Protein AF-0000000068181561 (afdb_homodimer)

InterPro domains:
  IPR008972 Cupredoxin [G3DSA:2.60.40.420] (46-171)
  IPR008972 Cupredoxin [G3DSA:2.60.40.420] (172-317)
  IPR008972 Cupredoxin [SSF49503] (35-173)
  IPR008972 Cupredoxin [SSF49503] (173-304)
  IPR011706 Multicopper oxidase, C-terminal [PF07731] (213-304)
  IPR011707 Multicopper oxidase-like, N-terminal [PF07732] (57-170)
  IPR045087 Multicopper oxidase [PTHR11709] (66-286)

pLDDT: mean 89.7, std 21.27, range [20.03, 98.94]

Sequence (726 aa):
MYLIYTKRTVFMKNSISLFSSYRFTHIILMLIVLALIPLTSQAEKREFDLSIEDTRIVLVGKRDFHTFAFNGQVPAPLIHVMEGDDVTVNVTNMTTLPHTIHWHGMLQRGTWQSDGVPHATQHAIEPGDTFTYKFKAEPAGTMWYHCHVNVNEHVTMRGMWGPLIVEPKNPLPIEKTVTKDYILMLSDWVSSWANKPGEGGIPGDVFDYYTINAKSFPETQPIRVKKGDVIRLRLIGAGDHVHAIHTHGHISQIAFKDGFPLDKPIKGDTVLIGPGERYDVILNMDNPGLWMIHDHVDTHTTNGDKPDGGIMTTIEYEEVGIDHPFYVWKDKKFVPDFYYEESLKKDLGMHNSKVFKGEPIEEMYLIYTKRTVFMKNSISLFSSYRFTHIILMLIVLALIPLTSQAEKREFDLSIEDTRIVLVGKRDFHTFAFNGQVPAPLIHVMEGDDVTVNVTNMTTLPHTIHWHGMLQRGTWQSDGVPHATQHAIEPGDTFTYKFKAEPAGTMWYHCHVNVNEHVTMRGMWGPLIVEPKNPLPIEKTVTKDYILMLSDWVSSWANKPGEGGIPGDVFDYYTINAKSFPETQPIRVKKGDVIRLRLIGAGDHVHAIHTHGHISQIAFKDGFPLDKPIKGDTVLIGPGERYDVILNMDNPGLWMIHDHVDTHTTNGDKPDGGIMTTIEYEEVGIDHPFYVWKDKKFVPDFYYEESLKKDLGMHNSKVFKGEPIEE

Structure (mmCIF, N/CA/C/O backbone):
data_AF-0000000068181561-model_v1
#
loop_
_entity.id
_entity.type
_entity.pdbx_description
1 polymer 'Multicopper oxidase type 1'
#
loop_
_atom_site.group_PDB
_atom_site.id
_atom_site.type_symbol
_atom_site.label_atom_id
_atom_site.label_alt_id
_atom_site.label_comp_id
_atom_site.label_asym_id
_atom_site.label_entity_id
_atom_site.label_seq_id
_atom_site.pdbx_PDB_ins_code
_atom_site.Cartn_x
_atom_site.Cartn_y
_atom_site.Cartn_z
_atom_site.occupancy
_atom_site.B_iso_or_equiv
_atom_site.auth_seq_id
_atom_site.auth_comp_id
_atom_site.auth_asym_id
_atom_site.auth_atom_id
_atom_site.pdbx_PDB_model_num
ATOM 1 N N . MET A 1 1 ? 24.547 -121 65.562 1 20.7 1 MET A N 1
ATOM 2 C CA . MET A 1 1 ? 24.516 -120.375 66.875 1 20.7 1 MET A CA 1
ATOM 3 C C . MET A 1 1 ? 24.359 -118.875 66.75 1 20.7 1 MET A C 1
ATOM 5 O O . MET A 1 1 ? 23.562 -118.25 67.5 1 20.7 1 MET A O 1
ATOM 9 N N . TYR A 1 2 ? 25.438 -118.312 66.25 1 20.03 2 TYR A N 1
ATOM 10 C CA . TYR A 1 2 ? 25.891 -117.125 66.875 1 20.03 2 TYR A CA 1
ATOM 11 C C . TYR A 1 2 ? 24.906 -115.938 66.625 1 20.03 2 TYR A C 1
ATOM 13 O O . TYR A 1 2 ? 24.141 -116 65.688 1 20.03 2 TYR A O 1
ATOM 21 N N . LEU A 1 3 ? 25.203 -114.812 67.125 1 20.05 3 LEU A N 1
ATOM 22 C CA . LEU A 1 3 ? 24.781 -113.75 68.062 1 20.05 3 LEU A CA 1
ATOM 23 C C . LEU A 1 3 ? 24.344 -112.5 67.312 1 20.05 3 LEU A C 1
ATOM 25 O O . LEU A 1 3 ? 23.391 -111.812 67.688 1 20.05 3 LEU A O 1
ATOM 29 N N . ILE A 1 4 ? 25.078 -112 66.25 1 20.97 4 ILE A N 1
ATOM 30 C CA . ILE A 1 4 ? 25.578 -110.688 66.438 1 20.97 4 ILE A CA 1
ATOM 31 C C . ILE A 1 4 ? 24.422 -109.688 66.375 1 20.97 4 ILE A C 1
ATOM 33 O O . ILE A 1 4 ? 23.438 -109.938 65.625 1 20.97 4 ILE A O 1
ATOM 37 N N . TYR A 1 5 ? 24.719 -108.375 66.562 1 21.5 5 TYR A N 1
ATOM 38 C CA . TYR A 1 5 ? 24.359 -107.188 67.375 1 21.5 5 TYR A CA 1
ATOM 39 C C . TYR A 1 5 ? 23.312 -106.312 66.625 1 21.5 5 TYR A C 1
ATOM 41 O O . TYR A 1 5 ? 23.125 -106.5 65.438 1 21.5 5 TYR A O 1
ATOM 49 N N . THR A 1 6 ? 23.047 -105.062 67.062 1 22.88 6 THR A N 1
ATOM 50 C CA . THR A 1 6 ? 22.125 -104.062 67.688 1 22.88 6 THR A CA 1
ATOM 51 C C . THR A 1 6 ? 21.797 -103 66.688 1 22.88 6 THR A C 1
ATOM 53 O O . THR A 1 6 ? 22.453 -101.938 66.688 1 22.88 6 THR A O 1
ATOM 56 N N . LYS A 1 7 ? 21.719 -103.188 65.438 1 23 7 LYS A N 1
ATOM 57 C CA . LYS A 1 7 ? 21.938 -102.062 64.562 1 23 7 LYS A CA 1
ATOM 58 C C . LYS A 1 7 ? 20.953 -100.938 64.875 1 23 7 LYS A C 1
ATOM 60 O O . LYS A 1 7 ? 19.75 -101.188 65 1 23 7 LYS A O 1
ATOM 65 N N . ARG A 1 8 ? 21.422 -99.625 64.875 1 20.83 8 ARG A N 1
ATOM 66 C CA . ARG A 1 8 ? 21.266 -98.312 65.438 1 20.83 8 ARG A CA 1
ATOM 67 C C . ARG A 1 8 ? 20.016 -97.625 64.875 1 20.83 8 ARG A C 1
ATOM 69 O O . ARG A 1 8 ? 19.484 -98 63.875 1 20.83 8 ARG A O 1
ATOM 76 N N . THR A 1 9 ? 19.969 -96.25 65 1 21.06 9 THR A N 1
ATOM 77 C CA . THR A 1 9 ? 19.172 -95.125 65.625 1 21.06 9 THR A CA 1
ATOM 78 C C . THR A 1 9 ? 18.188 -94.562 64.562 1 21.06 9 THR A C 1
ATOM 80 O O . THR A 1 9 ? 18.344 -94.812 63.375 1 21.06 9 THR A O 1
ATOM 83 N N . VAL A 1 10 ? 17.609 -93.312 64.812 1 22.16 10 VAL A N 1
ATOM 84 C CA . VAL A 1 10 ? 16.406 -92.5 65.062 1 22.16 10 VAL A CA 1
ATOM 85 C C . VAL A 1 10 ? 16.141 -91.562 63.906 1 22.16 10 VAL A C 1
ATOM 87 O O . VAL A 1 10 ? 15.148 -90.812 63.906 1 22.16 10 VAL A O 1
ATOM 90 N N . PHE A 1 11 ? 16.641 -91.688 62.594 1 23.16 11 PHE A N 1
ATOM 91 C CA . PHE A 1 11 ? 16.781 -90.5 61.844 1 23.16 11 PHE A CA 1
ATOM 92 C C . PHE A 1 11 ? 15.438 -89.812 61.625 1 23.16 11 PHE A C 1
ATOM 94 O O . PHE A 1 11 ? 14.469 -90.438 61.219 1 23.16 11 PHE A O 1
ATOM 101 N N . MET A 1 12 ? 15.227 -88.5 62.25 1 22.39 12 MET A N 1
ATOM 102 C CA . MET A 1 12 ? 14.18 -87.5 62.438 1 22.39 12 MET A CA 1
ATOM 103 C C . MET A 1 12 ? 13.703 -86.938 61.125 1 22.39 12 MET A C 1
ATOM 105 O O . MET A 1 12 ? 14.516 -86.5 60.312 1 22.39 12 MET A O 1
ATOM 109 N N . LYS A 1 13 ? 12.602 -87.375 60.531 1 25.22 13 LYS A N 1
ATOM 110 C CA . LYS A 1 13 ? 11.898 -87.125 59.281 1 25.22 13 LYS A CA 1
ATOM 111 C C . LYS A 1 13 ? 11.438 -85.688 59.219 1 25.22 13 LYS A C 1
ATOM 113 O O . LYS A 1 13 ? 10.516 -85.312 59.938 1 25.22 13 LYS A O 1
ATOM 118 N N . ASN A 1 14 ? 12.477 -84.688 59.219 1 23.23 14 ASN A N 1
ATOM 119 C CA . ASN A 1 14 ? 12.148 -83.25 59.219 1 23.23 14 ASN A CA 1
ATOM 120 C C . ASN A 1 14 ? 11.156 -82.875 58.125 1 23.23 14 ASN A C 1
ATOM 122 O O . ASN A 1 14 ? 11.078 -83.562 57.094 1 23.23 14 ASN A O 1
ATOM 126 N N . SER A 1 15 ? 10.133 -81.938 58.438 1 24.2 15 SER A N 1
ATOM 127 C CA . SER A 1 15 ? 8.914 -81.312 58.031 1 24.2 15 SER A CA 1
ATOM 128 C C . SER A 1 15 ? 9.172 -80.375 56.844 1 24.2 15 SER A C 1
ATOM 130 O O . SER A 1 15 ? 9.758 -79.312 57 1 24.2 15 SER A O 1
ATOM 132 N N . ILE A 1 16 ? 9.797 -80.812 55.719 1 23.28 16 ILE A N 1
ATOM 133 C CA . ILE A 1 16 ? 10.211 -79.875 54.688 1 23.28 16 ILE A CA 1
ATOM 134 C C . ILE A 1 16 ? 8.992 -79.188 54.094 1 23.28 16 ILE A C 1
ATOM 136 O O . ILE A 1 16 ? 8.094 -79.812 53.562 1 23.28 16 ILE A O 1
ATOM 140 N N . SER A 1 17 ? 8.477 -78.062 54.781 1 24.8 17 SER A N 1
ATOM 141 C CA . SER A 1 17 ? 7.422 -77.125 54.406 1 24.8 17 SER A CA 1
ATOM 142 C C . SER A 1 17 ? 7.676 -76.562 53 1 24.8 17 SER A C 1
ATOM 144 O O . SER A 1 17 ? 8.75 -76 52.719 1 24.8 17 SER A O 1
ATOM 146 N N . LEU A 1 18 ? 7.129 -77.125 51.938 1 23.59 18 LEU A N 1
ATOM 147 C CA . LEU A 1 18 ? 7.133 -76.875 50.5 1 23.59 18 LEU A CA 1
ATOM 148 C C . LEU A 1 18 ? 6.668 -75.5 50.188 1 23.59 18 LEU A C 1
ATOM 150 O O . LEU A 1 18 ? 5.477 -75.188 50.312 1 23.59 18 LEU A O 1
ATOM 154 N N . PHE A 1 19 ? 7.188 -74.375 50.844 1 26.55 19 PHE A N 1
ATOM 155 C CA . PHE A 1 19 ? 6.727 -73 50.5 1 26.55 19 PHE A CA 1
ATOM 156 C C . PHE A 1 19 ? 6.969 -72.75 49.031 1 26.55 19 PHE A C 1
ATOM 158 O O . PHE A 1 19 ? 8.117 -72.688 48.594 1 26.55 19 PHE A O 1
ATOM 165 N N . SER A 1 20 ? 6.266 -73.375 48.062 1 24.66 20 SER A N 1
ATOM 166 C CA . SER A 1 20 ? 6.387 -73.125 46.625 1 24.66 20 SER A CA 1
ATOM 167 C C . SER A 1 20 ? 6.316 -71.625 46.281 1 24.66 20 SER A C 1
ATOM 169 O O . SER A 1 20 ? 5.559 -70.938 46.906 1 24.66 20 SER A O 1
ATOM 171 N N . SER A 1 21 ? 7.402 -71 45.656 1 26.92 21 SER A N 1
ATOM 172 C CA . SER A 1 21 ? 7.895 -69.75 45.094 1 26.92 21 SER A CA 1
ATOM 173 C C . SER A 1 21 ? 6.922 -69.188 44.062 1 26.92 21 SER A C 1
ATOM 175 O O . SER A 1 21 ? 6.73 -69.75 43 1 26.92 21 SER A O 1
ATOM 177 N N . TYR A 1 22 ? 5.73 -68.688 44.375 1 27.09 22 TYR A N 1
ATOM 178 C CA . TYR A 1 22 ? 4.82 -67.875 43.531 1 27.09 22 TYR A CA 1
ATOM 179 C C . TYR A 1 22 ? 5.551 -66.75 42.844 1 27.09 22 TYR A C 1
ATOM 181 O O . TYR A 1 22 ? 5.559 -65.625 43.344 1 27.09 22 TYR A O 1
ATOM 189 N N . ARG A 1 23 ? 6.844 -66.688 42.562 1 27.42 23 ARG A N 1
ATOM 190 C CA . ARG A 1 23 ? 7.391 -65.438 42.031 1 27.42 23 ARG A CA 1
ATOM 191 C C . ARG A 1 23 ? 6.758 -65.125 40.688 1 27.42 23 ARG A C 1
ATOM 193 O O . ARG A 1 23 ? 6.984 -65.812 39.688 1 27.42 23 ARG A O 1
ATOM 200 N N . PHE A 1 24 ? 5.441 -64.812 40.625 1 32.28 24 PHE A N 1
ATOM 201 C CA . PHE A 1 24 ? 4.832 -64.188 39.438 1 32.28 24 PHE A CA 1
ATOM 202 C C . PHE A 1 24 ? 5.691 -63.094 38.906 1 32.28 24 PHE A C 1
ATOM 204 O O . PHE A 1 24 ? 6.109 -62.188 39.656 1 32.28 24 PHE A O 1
ATOM 211 N N . THR A 1 25 ? 6.496 -63.312 37.812 1 32.16 25 THR A N 1
ATOM 212 C CA . THR A 1 25 ? 7.289 -62.406 37 1 32.16 25 THR A CA 1
ATOM 213 C C . THR A 1 25 ? 6.473 -61.188 36.562 1 32.16 25 THR A C 1
ATOM 215 O O . THR A 1 25 ? 5.383 -61.312 36 1 32.16 25 THR A O 1
ATOM 218 N N . HIS A 1 26 ? 6.457 -60.094 37.375 1 33.84 26 HIS A N 1
ATOM 219 C CA . HIS A 1 26 ? 6.066 -58.75 37 1 33.84 26 HIS A CA 1
ATOM 220 C C . HIS A 1 26 ? 6.664 -58.344 35.656 1 33.84 26 HIS A C 1
ATOM 222 O O . HIS A 1 26 ? 7.875 -58.156 35.531 1 33.84 26 HIS A O 1
ATOM 228 N N . ILE A 1 27 ? 6.438 -59.094 34.562 1 36.47 27 ILE A N 1
ATOM 229 C CA . ILE A 1 27 ? 6.863 -58.5 33.312 1 36.47 27 ILE A CA 1
ATOM 230 C C . ILE A 1 27 ? 6.391 -57.062 33.219 1 36.47 27 ILE A C 1
ATOM 232 O O . ILE A 1 27 ? 5.188 -56.781 33.281 1 36.47 27 ILE A O 1
ATOM 236 N N . ILE A 1 28 ? 7.156 -56.094 33.75 1 36.16 28 ILE A N 1
ATOM 237 C CA . ILE A 1 28 ? 7.074 -54.656 33.531 1 36.16 28 ILE A CA 1
ATOM 238 C C . ILE A 1 28 ? 6.836 -54.344 32.062 1 36.16 28 ILE A C 1
ATOM 240 O O . ILE A 1 28 ? 7.684 -54.656 31.219 1 36.16 28 ILE A O 1
ATOM 244 N N . LEU A 1 29 ? 5.609 -54.594 31.547 1 38.78 29 LEU A N 1
ATOM 245 C CA . LEU A 1 29 ? 5.289 -53.938 30.297 1 38.78 29 LEU A CA 1
ATOM 246 C C . LEU A 1 29 ? 5.793 -52.5 30.281 1 38.78 29 LEU A C 1
ATOM 248 O O . LEU A 1 29 ? 5.285 -51.656 31.031 1 38.78 29 LEU A O 1
ATOM 252 N N . MET A 1 30 ? 7.105 -52.375 30.297 1 37.44 30 MET A N 1
ATOM 253 C CA . MET A 1 30 ? 7.547 -51.031 29.953 1 37.44 30 MET A CA 1
ATOM 254 C C . MET A 1 30 ? 6.77 -50.469 28.766 1 37.44 30 MET A C 1
ATOM 256 O O . MET A 1 30 ? 6.871 -51 27.656 1 37.44 30 MET A O 1
ATOM 260 N N . LEU A 1 31 ? 5.547 -50.031 29 1 40.66 31 LEU A N 1
ATOM 261 C CA . LEU A 1 31 ? 4.902 -49.188 28.016 1 40.66 31 LEU A CA 1
ATOM 262 C C . LEU A 1 31 ? 5.902 -48.188 27.406 1 40.66 31 LEU A C 1
ATOM 264 O O . LEU A 1 31 ? 6.441 -47.344 28.109 1 40.66 31 LEU A O 1
ATOM 268 N N . ILE A 1 32 ? 6.738 -48.656 26.516 1 41.25 32 ILE A N 1
ATOM 269 C CA . ILE A 1 32 ? 7.465 -47.719 25.688 1 41.25 32 ILE A CA 1
ATOM 270 C C . ILE A 1 32 ? 6.527 -46.594 25.234 1 41.25 32 ILE A C 1
ATOM 272 O O . ILE A 1 32 ? 5.605 -46.812 24.453 1 41.25 32 ILE A O 1
ATOM 276 N N . VAL A 1 33 ? 6.117 -45.75 26.141 1 42.75 33 VAL A N 1
ATOM 277 C CA . VAL A 1 33 ? 5.551 -44.5 25.656 1 42.75 33 VAL A CA 1
ATOM 278 C C . VAL A 1 33 ? 6.453 -43.938 24.562 1 42.75 33 VAL A C 1
ATOM 280 O O . VAL A 1 33 ? 7.535 -43.406 24.859 1 42.75 33 VAL A O 1
ATOM 283 N N . LEU A 1 34 ? 6.551 -44.594 23.438 1 45.28 34 LEU A N 1
ATOM 284 C CA . LEU A 1 34 ? 7.074 -43.844 22.312 1 45.28 34 LEU A CA 1
ATOM 285 C C . LEU A 1 34 ? 6.441 -42.438 22.25 1 45.28 34 LEU A C 1
ATOM 287 O O . LEU A 1 34 ? 5.258 -42.312 21.922 1 45.28 34 LEU A O 1
ATOM 291 N N . ALA A 1 35 ? 6.824 -41.625 23.141 1 42.06 35 ALA A N 1
ATOM 292 C CA . ALA A 1 35 ? 6.484 -40.219 22.922 1 42.06 35 ALA A CA 1
ATOM 293 C C . ALA A 1 35 ? 6.695 -39.812 21.469 1 42.06 35 ALA A C 1
ATOM 295 O O . ALA A 1 35 ? 7.824 -39.812 20.969 1 42.06 35 ALA A O 1
ATOM 296 N N . LEU A 1 36 ? 5.742 -40 20.641 1 43.09 36 LEU A N 1
ATOM 297 C CA . LEU A 1 36 ? 5.746 -39.25 19.391 1 43.09 36 LEU A CA 1
ATOM 298 C C . LEU A 1 36 ? 6.262 -37.812 19.594 1 43.09 36 LEU A C 1
ATOM 300 O O . LEU A 1 36 ? 5.551 -36.969 20.141 1 43.09 36 LEU A O 1
ATOM 304 N N . ILE A 1 37 ? 7.523 -37.656 19.906 1 43.66 37 ILE A N 1
ATOM 305 C CA . ILE A 1 37 ? 8.055 -36.312 19.766 1 43.66 37 ILE A CA 1
ATOM 306 C C . ILE A 1 37 ? 7.543 -35.688 18.469 1 43.66 37 ILE A C 1
ATOM 308 O O . ILE A 1 37 ? 7.746 -36.219 17.391 1 43.66 37 ILE A O 1
ATOM 312 N N . PRO A 1 38 ? 6.535 -34.875 18.562 1 46.5 38 PRO A N 1
ATOM 313 C CA . PRO A 1 38 ? 6.176 -34.219 17.297 1 46.5 38 PRO A CA 1
ATOM 314 C C . PRO A 1 38 ? 7.395 -33.906 16.438 1 46.5 38 PRO A C 1
ATOM 316 O O . PRO A 1 38 ? 8.391 -33.375 16.938 1 46.5 38 PRO A O 1
ATOM 319 N N . LEU A 1 39 ? 7.75 -34.562 15.383 1 45.56 39 LEU A N 1
ATOM 320 C CA . LEU A 1 39 ? 8.727 -34.156 14.391 1 45.56 39 LEU A CA 1
ATOM 321 C C . LEU A 1 39 ? 8.633 -32.656 14.148 1 45.56 39 LEU A C 1
ATOM 323 O O . LEU A 1 39 ? 7.719 -32.188 13.477 1 45.56 39 LEU A O 1
ATOM 327 N N . THR A 1 40 ? 8.891 -31.875 15.133 1 52.22 40 THR A N 1
ATOM 328 C CA . THR A 1 40 ? 9.117 -30.484 14.758 1 52.22 40 THR A CA 1
ATOM 329 C C . THR A 1 40 ? 9.93 -30.406 13.469 1 52.22 40 THR A C 1
ATOM 331 O O . THR A 1 40 ? 11.016 -30.969 13.375 1 52.22 40 THR A O 1
ATOM 334 N N . SER A 1 41 ? 9.266 -30.359 12.391 1 61.56 41 SER A N 1
ATOM 335 C CA . SER A 1 41 ? 9.961 -30.25 11.109 1 61.56 41 SER A CA 1
ATOM 336 C C . SER A 1 41 ? 11.18 -29.328 11.219 1 61.56 41 SER A C 1
ATOM 338 O O . SER A 1 41 ? 11.047 -28.172 11.609 1 61.56 41 SER A O 1
ATOM 340 N N . GLN A 1 42 ? 12.336 -29.875 11.484 1 74.12 42 GLN A N 1
ATOM 341 C CA . GLN A 1 42 ? 13.625 -29.188 11.578 1 74.12 42 GLN A CA 1
ATOM 342 C C . GLN A 1 42 ? 13.867 -28.297 10.367 1 74.12 42 GLN A C 1
ATOM 344 O O . GLN A 1 42 ? 13.516 -28.672 9.242 1 74.12 42 GLN A O 1
ATOM 349 N N . ALA A 1 43 ? 14.258 -27.078 10.617 1 84.19 43 ALA A N 1
ATOM 350 C CA . ALA A 1 43 ? 14.688 -26.141 9.586 1 84.19 43 ALA A CA 1
ATOM 351 C C . ALA A 1 43 ? 15.617 -26.812 8.578 1 84.19 43 ALA A C 1
ATOM 353 O O . ALA A 1 43 ? 16.484 -27.609 8.953 1 84.19 43 ALA A O 1
ATOM 354 N N . GLU A 1 44 ? 15.289 -26.703 7.289 1 92.75 44 GLU A N 1
ATOM 355 C CA . GLU A 1 44 ? 16.094 -27.25 6.211 1 92.75 44 GLU A CA 1
ATOM 356 C C . GLU A 1 44 ? 16.781 -26.141 5.414 1 92.75 44 GLU A C 1
ATOM 358 O O . GLU A 1 44 ? 16.328 -25 5.406 1 92.75 44 GLU A O 1
ATOM 363 N N . LYS A 1 45 ? 17.906 -26.5 4.887 1 96.5 45 LYS A N 1
ATOM 364 C CA . LYS A 1 45 ? 18.547 -25.625 3.906 1 96.5 45 LYS A CA 1
ATOM 365 C C . LYS A 1 45 ? 17.984 -25.859 2.508 1 96.5 45 LYS A C 1
ATOM 367 O O . LYS A 1 45 ? 17.953 -27 2.031 1 96.5 45 LYS A O 1
ATOM 372 N N . ARG A 1 46 ? 17.469 -24.891 1.914 1 97.62 46 ARG A N 1
ATOM 373 C CA . ARG A 1 46 ? 16.906 -24.953 0.571 1 97.62 46 ARG A CA 1
ATOM 374 C C . ARG A 1 46 ? 17.656 -24.047 -0.387 1 97.62 46 ARG A C 1
ATOM 376 O O . ARG A 1 46 ? 17.859 -22.859 -0.095 1 97.62 46 ARG A O 1
ATOM 383 N N . GLU A 1 47 ? 18.094 -24.562 -1.505 1 98.19 47 GLU A N 1
ATOM 384 C CA . GLU A 1 47 ? 18.797 -23.781 -2.51 1 98.19 47 GLU A CA 1
ATOM 385 C C . GLU A 1 47 ? 18.094 -23.828 -3.857 1 98.19 47 GLU A C 1
ATOM 387 O O . GLU A 1 47 ? 17.703 -24.906 -4.324 1 98.19 47 GLU A O 1
ATOM 392 N N . PHE A 1 48 ? 17.891 -22.688 -4.445 1 98.75 48 PHE A N 1
ATOM 393 C CA . PHE A 1 48 ? 17.203 -22.578 -5.719 1 98.75 48 PHE A CA 1
ATOM 394 C C . PHE A 1 48 ? 18 -21.734 -6.707 1 98.75 48 PHE A C 1
ATOM 396 O O . PHE A 1 48 ? 18.797 -20.891 -6.301 1 98.75 48 PHE A O 1
ATOM 403 N N . ASP A 1 49 ? 17.812 -22 -7.977 1 98.69 49 ASP A N 1
ATOM 404 C CA . ASP A 1 49 ? 18.344 -21.172 -9.062 1 98.69 49 ASP A CA 1
ATOM 405 C C . ASP A 1 49 ? 17.203 -20.547 -9.875 1 98.69 49 ASP A C 1
ATOM 407 O O . ASP A 1 49 ? 16.25 -21.234 -10.234 1 98.69 49 ASP A O 1
ATOM 411 N N . LEU A 1 50 ? 17.297 -19.266 -10.086 1 98.56 50 LEU A N 1
ATOM 412 C CA . LEU A 1 50 ? 16.328 -18.516 -10.883 1 98.56 50 LEU A CA 1
ATOM 413 C C . LEU A 1 50 ? 17.031 -17.703 -11.969 1 98.56 50 LEU A C 1
ATOM 415 O O . LEU A 1 50 ? 18.094 -17.125 -11.734 1 98.56 50 LEU A O 1
ATOM 419 N N . SER A 1 51 ? 16.516 -17.688 -13.141 1 98.62 51 SER A N 1
ATOM 420 C CA . SER A 1 51 ? 16.953 -16.797 -14.203 1 98.62 51 SER A CA 1
ATOM 421 C C . SER A 1 51 ? 15.898 -15.734 -14.516 1 98.62 51 SER A C 1
ATOM 423 O O . SER A 1 51 ? 14.711 -15.953 -14.281 1 98.62 51 SER A O 1
ATOM 425 N N . ILE A 1 52 ? 16.312 -14.617 -14.945 1 98.69 52 ILE A N 1
ATOM 426 C CA . ILE A 1 52 ? 15.438 -13.594 -15.516 1 98.69 52 ILE A CA 1
ATOM 427 C C . ILE A 1 52 ? 15.633 -13.531 -17.031 1 98.69 52 ILE A C 1
ATOM 429 O O . ILE A 1 52 ? 16.75 -13.328 -17.5 1 98.69 52 ILE A O 1
ATOM 433 N N . GLU A 1 53 ? 14.508 -13.625 -17.781 1 98.31 53 GLU A N 1
ATOM 434 C CA . GLU A 1 53 ? 14.602 -13.805 -19.234 1 98.31 53 GLU A CA 1
ATOM 435 C C . GLU A 1 53 ? 13.578 -12.938 -19.953 1 98.31 53 GLU A C 1
ATOM 437 O O . GLU A 1 53 ? 12.445 -12.781 -19.5 1 98.31 53 GLU A O 1
ATOM 442 N N . ASP A 1 54 ? 14 -12.414 -21.078 1 98.12 54 ASP A N 1
ATOM 443 C CA . ASP A 1 54 ? 13.016 -11.82 -21.984 1 98.12 54 ASP A CA 1
ATOM 444 C C . ASP A 1 54 ? 12.062 -12.875 -22.531 1 98.12 54 ASP A C 1
ATOM 446 O O . ASP A 1 54 ? 12.492 -13.82 -23.203 1 98.12 54 ASP A O 1
ATOM 450 N N . THR A 1 55 ? 10.789 -12.656 -22.25 1 98.38 55 THR A N 1
ATOM 451 C CA . THR A 1 55 ? 9.805 -13.688 -22.562 1 98.38 55 THR A CA 1
ATOM 452 C C . THR A 1 55 ? 8.5 -13.062 -23.047 1 98.38 55 THR A C 1
ATOM 454 O O . THR A 1 55 ? 8.023 -12.086 -22.469 1 98.38 55 THR A O 1
ATOM 457 N N . ARG A 1 56 ? 8 -13.586 -24.062 1 98.25 56 ARG A N 1
ATOM 458 C CA . ARG A 1 56 ? 6.688 -13.188 -24.547 1 98.25 56 ARG A CA 1
ATOM 459 C C . ARG A 1 56 ? 5.59 -14.062 -23.953 1 98.25 56 ARG A C 1
ATOM 461 O O . ARG A 1 56 ? 5.691 -15.289 -23.969 1 98.25 56 ARG A O 1
ATOM 468 N N . ILE A 1 57 ? 4.59 -13.453 -23.391 1 98.19 57 ILE A N 1
ATOM 469 C CA . ILE A 1 57 ? 3.428 -14.188 -22.906 1 98.19 57 ILE A CA 1
ATOM 470 C C . ILE A 1 57 ? 2.162 -13.641 -23.562 1 98.19 57 ILE A C 1
ATOM 472 O O . ILE A 1 57 ? 2.172 -12.539 -24.125 1 98.19 57 ILE A O 1
ATOM 476 N N . VAL A 1 58 ? 1.154 -14.422 -23.562 1 98.06 58 VAL A N 1
ATOM 477 C CA . VAL A 1 58 ? -0.146 -14.008 -24.078 1 98.06 58 VAL A CA 1
ATOM 478 C C . VAL A 1 58 ? -1.156 -13.938 -22.938 1 98.06 58 VAL A C 1
ATOM 480 O O . VAL A 1 58 ? -1.339 -14.906 -22.188 1 98.06 58 VAL A O 1
ATOM 483 N N . LEU A 1 59 ? -1.809 -12.797 -22.766 1 98.12 59 LEU A N 1
ATOM 484 C CA . LEU A 1 59 ? -2.785 -12.609 -21.703 1 98.12 59 LEU A CA 1
ATOM 485 C C . LEU A 1 59 ? -4.133 -13.211 -22.094 1 98.12 59 LEU A C 1
ATOM 487 O O . LEU A 1 59 ? -4.797 -13.844 -21.266 1 98.12 59 LEU A O 1
ATOM 491 N N . VAL A 1 60 ? -4.508 -12.977 -23.297 1 98 60 VAL A N 1
ATOM 492 C CA . VAL A 1 60 ? -5.793 -13.422 -23.812 1 98 60 VAL A CA 1
ATOM 493 C C . VAL A 1 60 ? -5.812 -13.258 -25.344 1 98 60 VAL A C 1
ATOM 495 O O . VAL A 1 60 ? -5.305 -12.266 -25.875 1 98 60 VAL A O 1
ATOM 498 N N . GLY A 1 61 ? -6.336 -14.242 -26 1 95.69 61 GLY A N 1
ATOM 499 C CA . GLY A 1 61 ? -6.355 -14.18 -27.453 1 95.69 61 GLY A CA 1
ATOM 500 C C . GLY A 1 61 ? -4.98 -13.961 -28.047 1 95.69 61 GLY A C 1
ATOM 501 O O . GLY A 1 61 ? -4.066 -14.758 -27.844 1 95.69 61 GLY A O 1
ATOM 502 N N . LYS A 1 62 ? -4.82 -12.789 -28.656 1 95.31 62 LYS A N 1
ATOM 503 C CA . LYS A 1 62 ? -3.555 -12.484 -29.312 1 95.31 62 LYS A CA 1
ATOM 504 C C . LYS A 1 62 ? -2.814 -11.359 -28.594 1 95.31 62 LYS A C 1
ATOM 506 O O . LYS A 1 62 ? -1.792 -10.875 -29.078 1 95.31 62 LYS A O 1
ATOM 511 N N . ARG A 1 63 ? -3.34 -11 -27.5 1 96.75 63 ARG A N 1
ATOM 512 C CA . ARG A 1 63 ? -2.715 -9.906 -26.766 1 96.75 63 ARG A CA 1
ATOM 513 C C . ARG A 1 63 ? -1.466 -10.383 -26.031 1 96.75 63 ARG A C 1
ATOM 515 O O . ARG A 1 63 ? -1.552 -10.875 -24.906 1 96.75 63 ARG A O 1
ATOM 522 N N . ASP A 1 64 ? -0.342 -10.102 -26.656 1 97 64 ASP A N 1
ATOM 523 C CA . ASP A 1 64 ? 0.913 -10.547 -26.062 1 97 64 ASP A CA 1
ATOM 524 C C . ASP A 1 64 ? 1.653 -9.391 -25.391 1 97 64 ASP A C 1
ATOM 526 O O . ASP A 1 64 ? 1.372 -8.227 -25.688 1 97 64 ASP A O 1
ATOM 530 N N . PHE A 1 65 ? 2.479 -9.688 -24.516 1 97.62 65 PHE A N 1
ATOM 531 C CA . PHE A 1 65 ? 3.322 -8.742 -23.812 1 97.62 65 PHE A CA 1
ATOM 532 C C . PHE A 1 65 ? 4.766 -9.227 -23.75 1 97.62 65 PHE A C 1
ATOM 534 O O . PHE A 1 65 ? 5.016 -10.422 -23.562 1 97.62 65 PHE A O 1
ATOM 541 N N . HIS A 1 66 ? 5.719 -8.297 -23.953 1 97.88 66 HIS A N 1
ATOM 542 C CA . HIS A 1 66 ? 7.113 -8.516 -23.578 1 97.88 66 HIS A CA 1
ATOM 543 C C . HIS A 1 66 ? 7.301 -8.453 -22.078 1 97.88 66 HIS A C 1
ATOM 545 O O . HIS A 1 66 ? 7.07 -7.41 -21.453 1 97.88 66 HIS A O 1
ATOM 551 N N . THR A 1 67 ? 7.715 -9.539 -21.453 1 98.38 67 THR A N 1
ATOM 552 C CA . THR A 1 67 ? 7.926 -9.602 -20 1 98.38 67 THR A CA 1
ATOM 553 C C . THR A 1 67 ? 9.383 -9.93 -19.688 1 98.38 67 THR A C 1
ATOM 555 O O . THR A 1 67 ? 10.141 -10.344 -20.562 1 98.38 67 THR A O 1
ATOM 558 N N . PHE A 1 68 ? 9.789 -9.594 -18.484 1 98.44 68 PHE A N 1
ATOM 559 C CA . PHE A 1 68 ? 11.016 -10.094 -17.891 1 98.44 68 PHE A CA 1
ATOM 560 C C . PHE A 1 68 ? 10.719 -11.227 -16.906 1 98.44 68 PHE A C 1
ATOM 562 O O . PHE A 1 68 ? 10.664 -11.008 -15.703 1 98.44 68 PHE A O 1
ATOM 569 N N . ALA A 1 69 ? 10.648 -12.406 -17.469 1 98.69 69 ALA A N 1
ATOM 570 C CA . ALA A 1 69 ? 10.086 -13.539 -16.719 1 98.69 69 ALA A CA 1
ATOM 571 C C . ALA A 1 69 ? 11.156 -14.219 -15.875 1 98.69 69 ALA A C 1
ATOM 573 O O . ALA A 1 69 ? 12.297 -14.375 -16.312 1 98.69 69 ALA A O 1
ATOM 574 N N . PHE A 1 70 ? 10.773 -14.602 -14.68 1 98.75 70 PHE A N 1
ATOM 575 C CA . PHE A 1 70 ? 11.602 -15.516 -13.898 1 98.75 70 PHE A CA 1
ATOM 576 C C . PHE A 1 70 ? 11.438 -16.953 -14.391 1 98.75 70 PHE A C 1
ATOM 578 O O . PHE A 1 70 ? 10.328 -17.484 -14.414 1 98.75 70 PHE A O 1
ATOM 585 N N . ASN A 1 71 ? 12.555 -17.609 -14.82 1 98.62 71 ASN A N 1
ATOM 586 C CA . ASN A 1 71 ? 12.555 -18.953 -15.398 1 98.62 71 ASN A CA 1
ATOM 587 C C . ASN A 1 71 ? 11.633 -19.047 -16.609 1 98.62 71 ASN A C 1
ATOM 589 O O . ASN A 1 71 ? 10.992 -20.078 -16.828 1 98.62 71 ASN A O 1
ATOM 593 N N . GLY A 1 72 ? 11.414 -17.969 -17.312 1 98.31 72 GLY A N 1
ATOM 594 C CA . GLY A 1 72 ? 10.688 -17.953 -18.562 1 98.31 72 GLY A CA 1
ATOM 595 C C . GLY A 1 72 ? 9.188 -18.109 -18.391 1 98.31 72 GLY A C 1
ATOM 596 O O . GLY A 1 72 ? 8.484 -18.469 -19.344 1 98.31 72 GLY A O 1
ATOM 597 N N . GLN A 1 73 ? 8.695 -17.906 -17.203 1 98.5 73 GLN A N 1
ATOM 598 C CA . GLN A 1 73 ? 7.254 -18.047 -16.984 1 98.5 73 GLN A CA 1
ATOM 599 C C . GLN A 1 73 ? 6.695 -16.844 -16.219 1 98.5 73 GLN A C 1
ATOM 601 O O . GLN A 1 73 ? 7.406 -16.203 -15.445 1 98.5 73 GLN A O 1
ATOM 606 N N . VAL A 1 74 ? 5.391 -16.484 -16.438 1 98.69 74 VAL A N 1
ATOM 607 C CA . VAL A 1 74 ? 4.633 -15.484 -15.695 1 98.69 74 VAL A CA 1
ATOM 608 C C . VAL A 1 74 ? 3.25 -16.031 -15.352 1 98.69 74 VAL A C 1
ATOM 610 O O . VAL A 1 74 ? 2.471 -16.375 -16.234 1 98.69 74 VAL A O 1
ATOM 613 N N . PRO A 1 75 ? 2.941 -16.109 -14.055 1 98.62 75 PRO A N 1
ATOM 614 C CA . PRO A 1 75 ? 3.764 -15.773 -12.898 1 98.62 75 PRO A CA 1
ATOM 615 C C . PRO A 1 75 ? 5.02 -16.625 -12.781 1 98.62 75 PRO A C 1
ATOM 617 O O . PRO A 1 75 ? 5.148 -17.641 -13.492 1 98.62 75 PRO A O 1
ATOM 620 N N . ALA A 1 76 ? 5.867 -16.141 -11.945 1 98.88 76 ALA A N 1
ATOM 621 C CA . ALA A 1 76 ? 7.125 -16.828 -11.68 1 98.88 76 ALA A CA 1
ATOM 622 C C . ALA A 1 76 ? 6.887 -18.141 -10.93 1 98.88 76 ALA A C 1
ATOM 624 O O . ALA A 1 76 ? 5.77 -18.406 -10.469 1 98.88 76 ALA A O 1
ATOM 625 N N . PRO A 1 77 ? 7.961 -19.016 -10.852 1 98.88 77 PRO A N 1
ATOM 626 C CA . PRO A 1 77 ? 7.785 -20.281 -10.141 1 98.88 77 PRO A CA 1
ATOM 627 C C . PRO A 1 77 ? 7.324 -20.094 -8.695 1 98.88 77 PRO A C 1
ATOM 629 O O . PRO A 1 77 ? 7.719 -19.141 -8.039 1 98.88 77 PRO A O 1
ATOM 632 N N . LEU A 1 78 ? 6.488 -21.078 -8.273 1 98.88 78 LEU A N 1
ATOM 633 C CA . LEU A 1 78 ? 6.152 -21.125 -6.852 1 98.88 78 LEU A CA 1
ATOM 634 C C . LEU A 1 78 ? 7.367 -21.531 -6.023 1 98.88 78 LEU A C 1
ATOM 636 O O . LEU A 1 78 ? 8.008 -22.547 -6.301 1 98.88 78 LEU A O 1
ATOM 640 N N . ILE A 1 79 ? 7.727 -20.719 -5.105 1 98.94 79 ILE A N 1
ATOM 641 C CA . ILE A 1 79 ? 8.641 -21.141 -4.047 1 98.94 79 ILE A CA 1
ATOM 642 C C . ILE A 1 79 ? 7.84 -21.516 -2.803 1 98.94 79 ILE A C 1
ATOM 644 O O . ILE A 1 79 ? 7.125 -20.688 -2.236 1 98.94 79 ILE A O 1
ATOM 648 N N . HIS A 1 80 ? 7.898 -22.766 -2.457 1 98.88 80 HIS A N 1
ATOM 649 C CA . HIS A 1 80 ? 7.148 -23.391 -1.367 1 98.88 80 HIS A CA 1
ATOM 650 C C . HIS A 1 80 ? 8.086 -23.953 -0.31 1 98.88 80 HIS A C 1
ATOM 652 O O . HIS A 1 80 ? 8.781 -24.953 -0.562 1 98.88 80 HIS A O 1
ATOM 658 N N . VAL A 1 81 ? 8.102 -23.328 0.897 1 98.75 81 VAL A N 1
ATOM 659 C CA . VAL A 1 81 ? 9.07 -23.703 1.922 1 98.75 81 VAL A CA 1
ATOM 660 C C . VAL A 1 81 ? 8.375 -23.797 3.281 1 98.75 81 VAL A C 1
ATOM 662 O O . VAL A 1 81 ? 7.18 -23.516 3.393 1 98.75 81 VAL A O 1
ATOM 665 N N . MET A 1 82 ? 9.156 -24.203 4.266 1 98.44 82 MET A N 1
ATOM 666 C CA . MET A 1 82 ? 8.688 -24.297 5.645 1 98.44 82 MET A CA 1
ATOM 667 C C . MET A 1 82 ? 9.219 -23.141 6.48 1 98.44 82 MET A C 1
ATOM 669 O O . MET A 1 82 ? 10.352 -22.703 6.297 1 98.44 82 MET A O 1
ATOM 673 N N . GLU A 1 83 ? 8.344 -22.656 7.344 1 98.31 83 GLU A N 1
ATOM 674 C CA . GLU A 1 83 ? 8.789 -21.641 8.281 1 98.31 83 GLU A CA 1
ATOM 675 C C . GLU A 1 83 ? 10.086 -22.047 8.977 1 98.31 83 GLU A C 1
ATOM 677 O O . GLU A 1 83 ? 10.195 -23.156 9.5 1 98.31 83 GLU A O 1
ATOM 682 N N . GLY A 1 84 ? 11.094 -21.141 8.914 1 98 84 GLY A N 1
ATOM 683 C CA . GLY A 1 84 ? 12.367 -21.406 9.57 1 98 84 GLY A CA 1
ATOM 684 C C . GLY A 1 84 ? 13.422 -21.938 8.625 1 98 84 GLY A C 1
ATOM 685 O O . GLY A 1 84 ? 14.602 -21.984 8.969 1 98 84 GLY A O 1
ATOM 686 N N . ASP A 1 85 ? 13.031 -22.375 7.41 1 98.5 85 ASP A N 1
ATOM 687 C CA . ASP A 1 85 ? 14.016 -22.859 6.441 1 98.5 85 ASP A CA 1
ATOM 688 C C . ASP A 1 85 ? 15.039 -21.766 6.113 1 98.5 85 ASP A C 1
ATOM 690 O O . ASP A 1 85 ? 14.695 -20.594 6.059 1 98.5 85 ASP A O 1
ATOM 694 N N . ASP A 1 86 ? 16.266 -22.172 5.965 1 98.44 86 ASP A N 1
ATOM 695 C CA . ASP A 1 86 ? 17.281 -21.297 5.367 1 98.44 86 ASP A CA 1
ATOM 696 C C . ASP A 1 86 ? 17.219 -21.344 3.844 1 98.44 86 ASP A C 1
ATOM 698 O O . ASP A 1 86 ? 17.5 -22.391 3.238 1 98.44 86 ASP A O 1
ATOM 702 N N . VAL A 1 87 ? 16.938 -20.266 3.258 1 98.75 87 VAL A N 1
ATOM 703 C CA . VAL A 1 87 ? 16.703 -20.234 1.82 1 98.75 87 VAL A CA 1
ATOM 704 C C . VAL A 1 87 ? 17.844 -19.516 1.119 1 98.75 87 VAL A C 1
ATOM 706 O O . VAL A 1 87 ? 18.234 -18.406 1.529 1 98.75 87 VAL A O 1
ATOM 709 N N . THR A 1 88 ? 18.406 -20.109 0.157 1 98.81 88 THR A N 1
ATOM 710 C CA . THR A 1 88 ? 19.375 -19.5 -0.748 1 98.81 88 THR A CA 1
ATOM 711 C C . THR A 1 88 ? 18.859 -19.5 -2.18 1 98.81 88 THR A C 1
ATOM 713 O O . THR A 1 88 ? 18.406 -20.531 -2.688 1 98.81 88 THR A O 1
ATOM 716 N N . VAL A 1 89 ? 18.812 -18.375 -2.83 1 98.88 89 VAL A N 1
ATOM 717 C CA . VAL A 1 89 ? 18.375 -18.281 -4.219 1 98.88 89 VAL A CA 1
ATOM 718 C C . VAL A 1 89 ? 19.438 -17.594 -5.059 1 98.88 89 VAL A C 1
ATOM 720 O O . VAL A 1 89 ? 19.797 -16.438 -4.809 1 98.88 89 VAL A O 1
ATOM 723 N N . ASN A 1 90 ? 20 -18.281 -5.996 1 98.88 90 ASN A N 1
ATOM 724 C CA . ASN A 1 90 ? 20.906 -17.688 -6.988 1 98.88 90 ASN A CA 1
ATOM 725 C C . ASN A 1 90 ? 20.125 -17.156 -8.188 1 98.88 90 ASN A C 1
ATOM 727 O O . ASN A 1 90 ? 19.484 -17.906 -8.914 1 98.88 90 ASN A O 1
ATOM 731 N N . VAL A 1 91 ? 20.203 -15.859 -8.398 1 98.88 91 VAL A N 1
ATOM 732 C CA . VAL A 1 91 ? 19.422 -15.211 -9.453 1 98.88 91 VAL A CA 1
ATOM 733 C C . VAL A 1 91 ? 20.359 -14.703 -10.539 1 98.88 91 VAL A C 1
ATOM 735 O O . VAL A 1 91 ? 21.25 -13.891 -10.273 1 98.88 91 VAL A O 1
ATOM 738 N N . THR A 1 92 ? 20.203 -15.141 -11.766 1 98.88 92 THR A N 1
ATOM 739 C CA . THR A 1 92 ? 21 -14.703 -12.906 1 98.88 92 THR A CA 1
ATOM 740 C C . THR A 1 92 ? 20.172 -13.844 -13.852 1 98.88 92 THR A C 1
ATOM 742 O O . THR A 1 92 ? 19.094 -14.242 -14.266 1 98.88 92 THR A O 1
ATOM 745 N N . ASN A 1 93 ? 20.656 -12.688 -14.148 1 98.69 93 ASN A N 1
ATOM 746 C CA . ASN A 1 93 ? 20 -11.773 -15.07 1 98.69 93 ASN A CA 1
ATOM 747 C C . ASN A 1 93 ? 20.422 -12.031 -16.516 1 98.69 93 ASN A C 1
ATOM 749 O O . ASN A 1 93 ? 21.531 -11.672 -16.922 1 98.69 93 ASN A O 1
ATOM 753 N N . MET A 1 94 ? 19.562 -12.516 -17.281 1 98.12 94 MET A N 1
ATOM 754 C CA . MET A 1 94 ? 19.859 -12.828 -18.672 1 98.12 94 MET A CA 1
ATOM 755 C C . MET A 1 94 ? 19.25 -11.797 -19.609 1 98.12 94 MET A C 1
ATOM 757 O O . MET A 1 94 ? 19.188 -12 -20.828 1 98.12 94 MET A O 1
ATOM 761 N N . THR A 1 95 ? 18.719 -10.734 -19.047 1 97.06 95 THR A N 1
ATOM 762 C CA . THR A 1 95 ? 18.156 -9.648 -19.844 1 97.06 95 THR A CA 1
ATOM 763 C C . THR A 1 95 ? 19.188 -8.547 -20.062 1 97.06 95 THR A C 1
ATOM 765 O O . THR A 1 95 ? 20.359 -8.719 -19.75 1 97.06 95 THR A O 1
ATOM 768 N N . THR A 1 96 ? 18.766 -7.383 -20.688 1 95.56 96 THR A N 1
ATOM 769 C CA . THR A 1 96 ? 19.688 -6.281 -20.969 1 95.56 96 THR A CA 1
ATOM 770 C C . THR A 1 96 ? 19.484 -5.141 -19.984 1 95.56 96 THR A C 1
ATOM 772 O O . THR A 1 96 ? 20.109 -4.09 -20.094 1 95.56 96 THR A O 1
ATOM 775 N N . LEU A 1 97 ? 18.531 -5.289 -19.047 1 96.19 97 LEU A N 1
ATOM 776 C CA . LEU A 1 97 ? 18.234 -4.273 -18.047 1 96.19 97 LEU A CA 1
ATOM 777 C C . LEU A 1 97 ? 18.578 -4.77 -16.641 1 96.19 97 LEU A C 1
ATOM 779 O O . LEU A 1 97 ? 18.578 -5.977 -16.391 1 96.19 97 LEU A O 1
ATOM 783 N N . PRO A 1 98 ? 18.875 -3.895 -15.703 1 97.38 98 PRO A N 1
ATOM 784 C CA . PRO A 1 98 ? 19.125 -4.32 -14.328 1 97.38 98 PRO A CA 1
ATOM 785 C C . PRO A 1 98 ? 17.844 -4.742 -13.602 1 97.38 98 PRO A C 1
ATOM 787 O O . PRO A 1 98 ? 16.766 -4.219 -13.875 1 97.38 98 PRO A O 1
ATOM 790 N N . HIS A 1 99 ? 17.984 -5.645 -12.648 1 98.25 99 HIS A N 1
ATOM 791 C CA . HIS A 1 99 ? 16.859 -6.168 -11.867 1 98.25 99 HIS A CA 1
ATOM 792 C C . HIS A 1 99 ? 17.297 -6.484 -10.438 1 98.25 99 HIS A C 1
ATOM 794 O O . HIS A 1 99 ? 18.469 -6.34 -10.094 1 98.25 99 HIS A O 1
ATOM 800 N N . THR A 1 100 ? 16.406 -6.809 -9.586 1 98.38 100 THR A N 1
ATOM 801 C CA . THR A 1 100 ? 16.578 -7.414 -8.273 1 98.38 100 THR A CA 1
ATOM 802 C C . THR A 1 100 ? 15.367 -8.281 -7.922 1 98.38 100 THR A C 1
ATOM 804 O O . THR A 1 100 ? 14.453 -8.438 -8.734 1 98.38 100 THR A O 1
ATOM 807 N N . ILE A 1 101 ? 15.445 -8.898 -6.77 1 98.69 101 ILE A N 1
ATOM 808 C CA . ILE A 1 101 ? 14.258 -9.539 -6.215 1 98.69 101 ILE A CA 1
ATOM 809 C C . ILE A 1 101 ? 14.047 -9.086 -4.773 1 98.69 101 ILE A C 1
ATOM 811 O O . ILE A 1 101 ? 14.945 -9.219 -3.936 1 98.69 101 ILE A O 1
ATOM 815 N N . HIS A 1 102 ? 12.914 -8.492 -4.551 1 98.69 102 HIS A N 1
ATOM 816 C CA . HIS A 1 102 ? 12.406 -8.273 -3.201 1 98.69 102 HIS A CA 1
ATOM 817 C C . HIS A 1 102 ? 11.523 -9.43 -2.748 1 98.69 102 HIS A C 1
ATOM 819 O O . HIS A 1 102 ? 10.609 -9.836 -3.465 1 98.69 102 HIS A O 1
ATOM 825 N N . TRP A 1 103 ? 11.898 -9.945 -1.599 1 98.62 103 TRP A N 1
ATOM 826 C CA . TRP A 1 103 ? 11.148 -11.047 -0.997 1 98.62 103 TRP A CA 1
ATOM 827 C C . TRP A 1 103 ? 10.062 -10.523 -0.068 1 98.62 103 TRP A C 1
ATOM 829 O O . TRP A 1 103 ? 10.211 -10.547 1.156 1 98.62 103 TRP A O 1
ATOM 839 N N . HIS A 1 104 ? 8.992 -10.156 -0.687 1 98.56 104 HIS A N 1
ATOM 840 C CA . HIS A 1 104 ? 7.922 -9.391 -0.055 1 98.56 104 HIS A CA 1
ATOM 841 C C . HIS A 1 104 ? 7.266 -10.18 1.071 1 98.56 104 HIS A C 1
ATOM 843 O O . HIS A 1 104 ? 6.648 -11.219 0.827 1 98.56 104 HIS A O 1
ATOM 849 N N . GLY A 1 105 ? 7.332 -9.695 2.236 1 97.81 105 GLY A N 1
ATOM 850 C CA . GLY A 1 105 ? 6.762 -10.328 3.412 1 97.81 105 GLY A CA 1
ATOM 851 C C . GLY A 1 105 ? 7.805 -10.984 4.301 1 97.81 105 GLY A C 1
ATOM 852 O O . GLY A 1 105 ? 7.523 -11.32 5.453 1 97.81 105 GLY A O 1
ATOM 853 N N . MET A 1 106 ? 9.023 -11.203 3.814 1 98.31 106 MET A N 1
ATOM 854 C CA . MET A 1 106 ? 10.086 -11.789 4.629 1 98.31 106 MET A CA 1
ATOM 855 C C . MET A 1 106 ? 10.703 -10.75 5.555 1 98.31 106 MET A C 1
ATOM 857 O O . MET A 1 106 ? 10.898 -9.594 5.16 1 98.31 106 MET A O 1
ATOM 861 N N . LEU A 1 107 ? 11.086 -11.172 6.734 1 97.44 107 LEU A N 1
ATOM 862 C CA . LEU A 1 107 ? 11.641 -10.242 7.715 1 97.44 107 LEU A CA 1
ATOM 863 C C . LEU A 1 107 ? 13.125 -10.008 7.469 1 97.44 107 LEU A C 1
ATOM 865 O O . LEU A 1 107 ? 13.672 -8.984 7.879 1 97.44 107 LEU A O 1
ATOM 869 N N . GLN A 1 108 ? 13.773 -10.992 6.859 1 97.5 108 GLN A N 1
ATOM 870 C CA . GLN A 1 108 ? 15.188 -10.844 6.543 1 97.5 108 GLN A CA 1
ATOM 871 C C . GLN A 1 108 ? 16.016 -10.562 7.797 1 97.5 108 GLN A C 1
ATOM 873 O O . GLN A 1 108 ? 16.875 -9.68 7.797 1 97.5 108 GL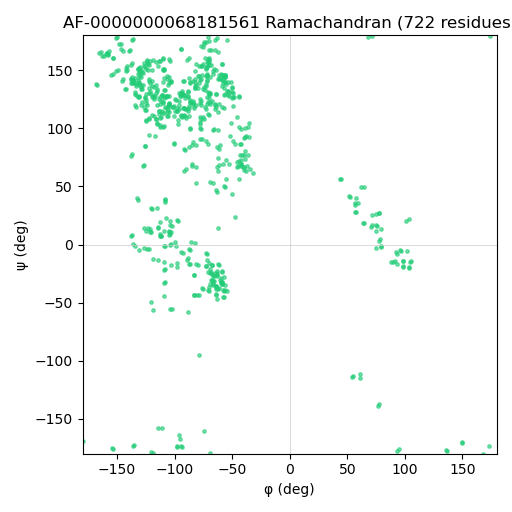N A O 1
ATOM 878 N N . ARG A 1 109 ? 15.719 -11.203 8.914 1 96.81 109 ARG A N 1
ATOM 879 C CA . ARG A 1 109 ? 16.484 -10.961 10.141 1 96.81 109 ARG A CA 1
ATOM 880 C C . ARG A 1 109 ? 17.953 -11.336 9.953 1 96.81 109 ARG A C 1
ATOM 882 O O . ARG A 1 109 ? 18.266 -12.484 9.656 1 96.81 109 ARG A O 1
ATOM 889 N N . GLY A 1 110 ? 18.859 -10.375 10.133 1 96.31 110 GLY A N 1
ATOM 890 C CA . GLY A 1 110 ? 20.297 -10.594 10.008 1 96.31 110 GLY A CA 1
ATOM 891 C C . GLY A 1 110 ? 20.766 -10.625 8.562 1 96.31 110 GLY A C 1
ATOM 892 O O . GLY A 1 110 ? 21.969 -10.789 8.305 1 96.31 110 GLY A O 1
ATOM 893 N N . THR A 1 111 ? 19.828 -10.5 7.633 1 97.75 111 THR A N 1
ATOM 894 C CA . THR A 1 111 ? 20.156 -10.594 6.219 1 97.75 111 THR A CA 1
ATOM 895 C C . THR A 1 111 ? 19.547 -9.445 5.434 1 97.75 111 THR A C 1
ATOM 897 O O . THR A 1 111 ? 19.047 -9.641 4.32 1 97.75 111 THR A O 1
ATOM 900 N N . TRP A 1 112 ? 19.516 -8.234 5.984 1 96.88 112 TRP A N 1
ATOM 901 C CA . TRP A 1 112 ? 18.859 -7.086 5.371 1 96.88 112 TRP A CA 1
ATOM 902 C C . TRP A 1 112 ? 19.453 -6.789 3.998 1 96.88 112 TRP A C 1
ATOM 904 O O . TRP A 1 112 ? 18.766 -6.254 3.121 1 96.88 112 TRP A O 1
ATOM 914 N N . GLN A 1 113 ? 20.641 -7.18 3.723 1 96.88 113 GLN A N 1
ATOM 915 C CA . GLN A 1 113 ? 21.281 -6.973 2.43 1 96.88 113 GLN A CA 1
ATOM 916 C C . GLN A 1 113 ? 20.688 -7.887 1.363 1 96.88 113 GLN A C 1
ATOM 918 O O . GLN A 1 113 ? 20.938 -7.711 0.172 1 96.88 113 GLN A O 1
ATOM 923 N N . SER A 1 114 ? 19.812 -8.805 1.81 1 98.06 114 SER A N 1
ATOM 924 C CA . SER A 1 114 ? 19.125 -9.703 0.891 1 98.06 114 SER A CA 1
ATOM 925 C C . SER A 1 114 ? 17.688 -9.266 0.672 1 98.06 114 SER A C 1
ATOM 927 O O . SER A 1 114 ? 16.891 -9.992 0.072 1 98.06 114 SER A O 1
ATOM 929 N N . ASP A 1 115 ? 17.344 -8.094 1.125 1 98.19 115 ASP A N 1
ATOM 930 C CA . ASP A 1 115 ? 15.977 -7.613 0.99 1 98.19 115 ASP A CA 1
ATOM 931 C C . ASP A 1 115 ? 15.641 -7.309 -0.469 1 98.19 115 ASP A C 1
ATOM 933 O O . ASP A 1 115 ? 14.484 -7.402 -0.877 1 98.19 115 ASP A O 1
ATOM 937 N N . GLY A 1 116 ? 16.625 -6.84 -1.232 1 97.94 116 GLY A N 1
ATOM 938 C CA . GLY A 1 116 ? 16.453 -6.773 -2.674 1 97.94 116 GLY A CA 1
ATOM 939 C C . GLY A 1 116 ? 16.109 -5.383 -3.168 1 97.94 116 GLY A C 1
ATOM 940 O O . GLY A 1 116 ? 15.5 -5.227 -4.23 1 97.94 116 GLY A O 1
ATOM 941 N N . VAL A 1 117 ? 16.328 -4.27 -2.52 1 96.44 117 VAL A N 1
ATOM 942 C CA . VAL A 1 117 ? 16.016 -2.906 -2.926 1 96.44 117 VAL A CA 1
ATOM 943 C C . VAL A 1 117 ? 17.266 -2.211 -3.449 1 96.44 117 VAL A C 1
ATOM 945 O O . VAL A 1 117 ? 18.172 -1.902 -2.682 1 96.44 117 VAL A O 1
ATOM 948 N N . PRO A 1 118 ? 17.156 -1.796 -4.793 1 88.31 118 PRO A N 1
ATOM 949 C CA . PRO A 1 118 ? 18.312 -1.079 -5.316 1 88.31 118 PRO A CA 1
ATOM 950 C C . PRO A 1 118 ? 18.484 0.306 -4.695 1 88.31 118 PRO A C 1
ATOM 952 O O . PRO A 1 118 ? 17.5 0.972 -4.387 1 88.31 118 PRO A O 1
ATOM 955 N N . HIS A 1 119 ? 19.547 0.659 -4.051 1 88.31 119 HIS A N 1
ATOM 956 C CA . HIS A 1 119 ? 19.906 1.947 -3.465 1 88.31 119 HIS A CA 1
ATOM 957 C C . HIS A 1 119 ? 19.703 1.942 -1.954 1 88.31 119 HIS A C 1
ATOM 959 O O . HIS A 1 119 ? 19.969 2.943 -1.284 1 88.31 119 HIS A O 1
ATOM 965 N N . ALA A 1 120 ? 19.156 0.829 -1.554 1 93.81 120 ALA A N 1
ATOM 966 C CA . ALA A 1 120 ? 18.984 0.77 -0.105 1 93.81 120 ALA A CA 1
ATOM 967 C C . ALA A 1 120 ? 19.734 -0.413 0.494 1 93.81 120 ALA A C 1
ATOM 969 O O . ALA A 1 120 ? 20.531 -0.244 1.419 1 93.81 120 ALA A O 1
ATOM 970 N N . THR A 1 121 ? 19.484 -1.577 -0.14 1 96.56 121 THR A N 1
ATOM 971 C CA . THR A 1 121 ? 20.016 -2.746 0.544 1 96.56 121 THR A CA 1
ATOM 972 C C . THR A 1 121 ? 21.031 -3.469 -0.341 1 96.56 121 THR A C 1
ATOM 974 O O . THR A 1 121 ? 21.766 -4.34 0.129 1 96.56 121 THR A O 1
ATOM 977 N N . GLN A 1 122 ? 21.125 -3.145 -1.616 1 96.5 122 GLN A N 1
ATOM 978 C CA . GLN A 1 122 ? 22.031 -3.787 -2.562 1 96.5 122 GLN A CA 1
ATOM 979 C C . GLN A 1 122 ? 22.156 -2.969 -3.846 1 96.5 122 GLN A C 1
ATOM 981 O O . GLN A 1 122 ? 21.344 -2.068 -4.094 1 96.5 122 GLN A O 1
ATOM 986 N N . HIS A 1 123 ? 23.203 -3.305 -4.637 1 96.5 123 HIS A N 1
ATOM 987 C CA . HIS A 1 123 ? 23.219 -2.896 -6.035 1 96.5 123 HIS A CA 1
ATOM 988 C C . HIS A 1 123 ? 22.266 -3.74 -6.867 1 96.5 123 HIS A C 1
ATOM 990 O O . HIS A 1 123 ? 21.953 -4.879 -6.504 1 96.5 123 HIS A O 1
ATOM 996 N N . ALA A 1 124 ? 21.812 -3.188 -7.977 1 98 124 ALA A N 1
ATOM 997 C CA . ALA A 1 124 ? 21.031 -3.984 -8.922 1 98 124 ALA A CA 1
ATOM 998 C C . ALA A 1 124 ? 21.891 -5.09 -9.539 1 98 124 ALA A C 1
ATOM 1000 O O . ALA A 1 124 ? 23.109 -4.973 -9.609 1 98 124 ALA A O 1
ATOM 1001 N N . ILE A 1 125 ? 21.188 -6.156 -9.891 1 98.62 125 ILE A N 1
ATOM 1002 C CA . ILE A 1 125 ? 21.844 -7.207 -10.656 1 98.62 125 ILE A CA 1
ATOM 1003 C C . ILE A 1 125 ? 21.969 -6.781 -12.117 1 98.62 125 ILE A C 1
ATOM 1005 O O . ILE A 1 125 ? 20.969 -6.75 -12.844 1 98.62 125 ILE A O 1
ATOM 1009 N N . GLU A 1 126 ? 23.141 -6.504 -12.539 1 98.12 126 GLU A N 1
ATOM 1010 C CA . GLU A 1 126 ? 23.359 -6.035 -13.898 1 98.12 126 GLU A CA 1
ATOM 1011 C C . GLU A 1 126 ? 23.203 -7.168 -14.906 1 98.12 126 GLU A C 1
ATOM 1013 O O . GLU A 1 126 ? 23.297 -8.344 -14.547 1 98.12 126 GLU A O 1
ATOM 1018 N N . PRO A 1 127 ? 22.984 -6.801 -16.172 1 97.94 127 PRO A N 1
ATOM 1019 C CA . PRO A 1 127 ? 22.891 -7.84 -17.203 1 97.94 127 PRO A CA 1
ATOM 1020 C C . PRO A 1 127 ? 24.094 -8.797 -17.188 1 97.94 127 PRO A C 1
ATOM 1022 O O . PRO A 1 127 ? 25.234 -8.352 -17.156 1 97.94 127 PRO A O 1
ATOM 1025 N N . GLY A 1 128 ? 23.797 -10.086 -17.141 1 98.06 128 GLY A N 1
ATOM 1026 C CA . GLY A 1 128 ? 24.828 -11.102 -17.188 1 98.06 128 GLY A CA 1
ATOM 1027 C C . GLY A 1 128 ? 25.328 -11.508 -15.805 1 98.06 128 GLY A C 1
ATOM 1028 O O . GLY A 1 128 ? 25.969 -12.539 -15.648 1 98.06 128 GLY A O 1
ATOM 1029 N N . ASP A 1 129 ? 25.031 -10.773 -14.773 1 98.62 129 ASP A N 1
ATOM 1030 C CA . ASP A 1 129 ? 25.531 -11.039 -13.43 1 98.62 129 ASP A CA 1
ATOM 1031 C C . ASP A 1 129 ? 24.594 -11.977 -12.664 1 98.62 129 ASP A C 1
ATOM 1033 O O . ASP A 1 129 ? 23.453 -12.188 -13.078 1 98.62 129 ASP A O 1
ATOM 1037 N N . THR A 1 130 ? 25.125 -12.594 -11.688 1 98.75 130 THR A N 1
ATOM 1038 C CA . THR A 1 130 ? 24.375 -13.414 -10.742 1 98.75 130 THR A CA 1
ATOM 1039 C C . THR A 1 130 ? 24.484 -12.852 -9.328 1 98.75 130 THR A C 1
ATOM 1041 O O . THR A 1 130 ? 25.562 -12.398 -8.914 1 98.75 130 THR A O 1
ATOM 1044 N N . PHE A 1 131 ? 23.453 -12.766 -8.594 1 98.62 131 PHE A N 1
ATOM 1045 C CA . PHE A 1 131 ? 23.422 -12.391 -7.184 1 98.62 131 PHE A CA 1
ATOM 1046 C C . PHE A 1 131 ? 22.797 -13.5 -6.34 1 98.62 131 PHE A C 1
ATOM 1048 O O . PHE A 1 131 ? 21.828 -14.133 -6.754 1 98.62 131 PHE A O 1
ATOM 1055 N N . THR A 1 132 ? 23.344 -13.758 -5.203 1 98.81 132 THR A N 1
ATOM 1056 C CA . THR A 1 132 ? 22.844 -14.781 -4.297 1 98.81 132 THR A CA 1
ATOM 1057 C C . THR A 1 132 ? 22.125 -14.141 -3.105 1 98.81 132 THR A C 1
ATOM 1059 O O . THR A 1 132 ? 22.734 -13.375 -2.355 1 98.81 132 THR A O 1
ATOM 1062 N N . TYR A 1 133 ? 20.875 -14.43 -2.963 1 98.75 133 TYR A N 1
ATOM 1063 C CA . TYR A 1 133 ? 20.094 -14.047 -1.79 1 98.75 133 TYR A CA 1
ATOM 1064 C C . TYR A 1 133 ? 20.125 -15.148 -0.734 1 98.75 133 TYR A C 1
ATOM 1066 O O . TYR A 1 133 ? 20.047 -16.328 -1.062 1 98.75 133 TYR A O 1
ATOM 1074 N N . LYS A 1 134 ? 20.219 -14.773 0.506 1 98.56 134 LYS A N 1
ATOM 1075 C CA . LYS A 1 134 ? 20.125 -15.672 1.654 1 98.56 134 LYS A CA 1
ATOM 1076 C C . LYS A 1 134 ? 19.219 -15.094 2.734 1 98.56 134 LYS A C 1
ATOM 1078 O O . LYS A 1 134 ? 19.359 -13.93 3.121 1 98.56 134 LYS A O 1
ATOM 1083 N N . PHE A 1 135 ? 18.281 -15.914 3.182 1 98.31 135 PHE A N 1
ATOM 1084 C CA . PHE A 1 135 ? 17.406 -15.453 4.25 1 98.31 135 PHE A CA 1
ATOM 1085 C C . PHE A 1 135 ? 16.719 -16.641 4.93 1 98.31 135 PHE A C 1
ATOM 1087 O O . PHE A 1 135 ? 16.719 -17.75 4.402 1 98.31 135 PHE A O 1
ATOM 1094 N N . LYS A 1 136 ? 16.219 -16.391 6.102 1 98.25 136 LYS A N 1
ATOM 1095 C CA . LYS A 1 136 ? 15.367 -17.344 6.809 1 98.25 136 LYS A CA 1
ATOM 1096 C C . LYS A 1 136 ? 13.898 -17.141 6.43 1 98.25 136 LYS A C 1
ATOM 1098 O O . LYS A 1 136 ? 13.398 -16.016 6.426 1 98.25 136 LYS A O 1
ATOM 1103 N N . ALA A 1 137 ? 13.234 -18.266 6.105 1 98.44 137 ALA A N 1
ATOM 1104 C CA . ALA A 1 137 ? 11.828 -18.203 5.734 1 98.44 137 ALA A CA 1
ATOM 1105 C C . ALA A 1 137 ? 10.953 -17.891 6.945 1 98.44 137 ALA A C 1
ATOM 1107 O O . ALA A 1 137 ? 10.406 -18.812 7.57 1 98.44 137 ALA A O 1
ATOM 1108 N N . GLU A 1 138 ? 10.797 -16.688 7.203 1 97.69 138 GLU A N 1
ATOM 1109 C CA . GLU A 1 138 ? 9.938 -16.172 8.266 1 97.69 138 GLU A CA 1
ATOM 1110 C C . GLU A 1 138 ? 9.445 -14.766 7.945 1 97.69 138 GLU A C 1
ATOM 1112 O O . GLU A 1 138 ? 10.172 -13.961 7.352 1 97.69 138 GLU A O 1
ATOM 1117 N N . PRO A 1 139 ? 8.234 -14.484 8.398 1 97.88 139 PRO A N 1
ATOM 1118 C CA . PRO A 1 139 ? 7.238 -15.344 9.039 1 97.88 139 PRO A CA 1
ATOM 1119 C C . PRO A 1 139 ? 6.566 -16.312 8.062 1 97.88 139 PRO A C 1
ATOM 1121 O O . PRO A 1 139 ? 6.855 -16.281 6.863 1 97.88 139 PRO A O 1
ATOM 1124 N N . ALA A 1 140 ? 5.723 -17.219 8.641 1 98.5 140 ALA A N 1
ATOM 1125 C CA . ALA A 1 140 ? 4.879 -18.047 7.793 1 98.5 140 ALA A CA 1
ATOM 1126 C C . ALA A 1 140 ? 3.764 -17.234 7.152 1 98.5 140 ALA A C 1
ATOM 1128 O O . ALA A 1 140 ? 3.393 -16.172 7.656 1 98.5 140 ALA A O 1
ATOM 1129 N N . GLY A 1 141 ? 3.254 -17.75 6.023 1 98.69 141 GLY A N 1
ATOM 1130 C CA . GLY A 1 141 ? 2.09 -17.141 5.398 1 98.69 141 GLY A CA 1
ATOM 1131 C C . GLY A 1 141 ? 2.211 -17.031 3.891 1 98.69 141 GLY A C 1
ATOM 1132 O O . GLY A 1 141 ? 3.104 -17.641 3.289 1 98.69 141 GLY A O 1
ATOM 1133 N N . THR A 1 142 ? 1.144 -16.422 3.295 1 98.88 142 THR A N 1
ATOM 1134 C CA . THR A 1 142 ? 1.144 -16.078 1.877 1 98.88 142 THR A CA 1
ATOM 1135 C C . THR A 1 142 ? 2.031 -14.867 1.614 1 98.88 142 THR A C 1
ATOM 1137 O O . THR A 1 142 ? 1.71 -13.75 2.033 1 98.88 142 THR A O 1
ATOM 1140 N N . MET A 1 143 ? 3.164 -15.164 0.977 1 98.75 143 MET A N 1
ATOM 1141 C CA . MET A 1 143 ? 4.113 -14.133 0.572 1 98.75 143 MET A CA 1
ATOM 1142 C C . MET A 1 143 ? 4.293 -14.117 -0.942 1 98.75 143 MET A C 1
ATOM 1144 O O . MET A 1 143 ? 3.518 -14.742 -1.668 1 98.75 143 MET A O 1
ATOM 1148 N N . TRP A 1 144 ? 5.141 -13.242 -1.438 1 98.81 144 TRP A N 1
ATOM 1149 C CA . TRP A 1 144 ? 5.445 -13.188 -2.865 1 98.81 144 TRP A CA 1
ATOM 1150 C C . TRP A 1 144 ? 6.781 -12.492 -3.109 1 98.81 144 TRP A C 1
ATOM 1152 O O . TRP A 1 144 ? 7.414 -12 -2.17 1 98.81 144 TRP A O 1
ATOM 1162 N N . TYR A 1 145 ? 7.305 -12.633 -4.258 1 98.88 145 TYR A N 1
ATOM 1163 C CA . TYR A 1 145 ? 8.555 -11.969 -4.625 1 98.88 145 TYR A CA 1
ATOM 1164 C C . TYR A 1 145 ? 8.406 -11.234 -5.949 1 98.88 145 TYR A C 1
ATOM 1166 O O . TYR A 1 145 ? 7.566 -11.594 -6.777 1 98.88 145 TYR A O 1
ATOM 1174 N N . HIS A 1 146 ? 9.141 -10.18 -6.082 1 98.75 146 HIS A N 1
ATOM 1175 C CA . HIS A 1 146 ? 9.055 -9.344 -7.277 1 98.75 146 HIS A CA 1
ATOM 1176 C C . HIS A 1 146 ? 10.312 -8.5 -7.449 1 98.75 146 HIS A C 1
ATOM 1178 O O . HIS A 1 146 ? 11.102 -8.352 -6.516 1 98.75 146 HIS A O 1
ATOM 1184 N N . CYS A 1 147 ? 10.461 -7.992 -8.617 1 98.5 147 CYS A N 1
ATOM 1185 C CA . CYS A 1 147 ? 11.555 -7.062 -8.906 1 98.5 147 CYS A CA 1
ATOM 1186 C C . CYS A 1 147 ? 11.367 -5.754 -8.148 1 98.5 147 CYS A C 1
ATOM 1188 O O . CYS A 1 147 ? 10.234 -5.301 -7.957 1 98.5 147 CYS A O 1
ATOM 1190 N N . HIS A 1 148 ? 12.422 -5.113 -7.727 1 97.81 148 HIS A N 1
ATOM 1191 C CA . HIS A 1 148 ? 12.328 -3.83 -7.035 1 97.81 148 HIS A CA 1
ATOM 1192 C C . HIS A 1 148 ? 13.086 -2.742 -7.793 1 97.81 148 HIS A C 1
ATOM 1194 O O . HIS A 1 148 ? 13.391 -1.687 -7.23 1 97.81 148 HIS A O 1
ATOM 1200 N N . VAL A 1 149 ? 13.523 -3.006 -9.047 1 96.06 149 VAL A N 1
ATOM 1201 C CA . VAL A 1 149 ? 14.031 -1.986 -9.961 1 96.06 149 VAL A CA 1
ATOM 1202 C C . VAL A 1 149 ? 12.891 -1.479 -10.852 1 96.06 149 VAL A C 1
ATOM 1204 O O . VAL A 1 149 ? 12.164 -2.271 -11.445 1 96.06 149 VAL A O 1
ATOM 1207 N N . ASN A 1 150 ? 12.773 -0.165 -10.93 1 94.75 150 ASN A N 1
ATOM 1208 C CA . ASN A 1 150 ? 11.734 0.403 -11.781 1 94.75 150 ASN A CA 1
ATOM 1209 C C . ASN A 1 150 ? 10.406 -0.321 -11.602 1 94.75 150 ASN A C 1
ATOM 1211 O O . ASN A 1 150 ? 9.82 -0.8 -12.578 1 94.75 150 ASN A O 1
ATOM 1215 N N . VAL A 1 151 ? 9.922 -0.372 -10.375 1 94.56 151 VAL A N 1
ATOM 1216 C CA . VAL A 1 151 ? 8.781 -1.188 -9.992 1 94.56 151 VAL A CA 1
ATOM 1217 C C . VAL A 1 151 ? 7.555 -0.777 -10.812 1 94.56 151 VAL A C 1
ATOM 1219 O O . VAL A 1 151 ? 6.715 -1.614 -11.141 1 94.56 151 VAL A O 1
ATOM 1222 N N . ASN A 1 152 ? 7.457 0.456 -11.164 1 92.75 152 ASN A N 1
ATOM 1223 C CA . ASN A 1 152 ? 6.305 0.975 -11.891 1 92.75 152 ASN A CA 1
ATOM 1224 C C . ASN A 1 152 ? 6.195 0.351 -13.281 1 92.75 152 ASN A C 1
ATOM 1226 O O . ASN A 1 152 ? 5.121 0.362 -13.891 1 92.75 152 ASN A O 1
ATOM 1230 N N . GLU A 1 153 ? 7.285 -0.092 -13.758 1 95 153 GLU A N 1
ATOM 1231 C CA . GLU A 1 153 ? 7.242 -0.823 -15.023 1 95 153 GLU A CA 1
ATOM 1232 C C . GLU A 1 153 ? 7.391 -2.324 -14.797 1 95 153 GLU A C 1
ATOM 1234 O O . GLU A 1 153 ? 6.531 -3.107 -15.203 1 95 153 GLU A O 1
ATOM 1239 N N . HIS A 1 154 ? 8.469 -2.734 -14.133 1 96.69 154 HIS A N 1
ATOM 1240 C CA . HIS A 1 154 ? 8.891 -4.129 -14.086 1 96.69 154 HIS A CA 1
ATOM 1241 C C . HIS A 1 154 ? 7.855 -4.996 -13.375 1 96.69 154 HIS A C 1
ATOM 1243 O O . HIS A 1 154 ? 7.5 -6.07 -13.867 1 96.69 154 HIS A O 1
ATOM 1249 N N . VAL A 1 155 ? 7.312 -4.539 -12.297 1 94.75 155 VAL A N 1
ATOM 1250 C CA . VAL A 1 155 ? 6.312 -5.297 -11.555 1 94.75 155 VAL A CA 1
ATOM 1251 C C . VAL A 1 155 ? 4.938 -5.09 -12.18 1 94.75 155 VAL A C 1
ATOM 1253 O O . VAL A 1 155 ? 4.219 -6.055 -12.453 1 94.75 155 VAL A O 1
ATOM 1256 N N . THR A 1 156 ? 4.641 -3.9 -12.523 1 91.5 156 THR A N 1
ATOM 1257 C CA . THR A 1 156 ? 3.293 -3.533 -12.938 1 91.5 156 THR A CA 1
ATOM 1258 C C . THR A 1 156 ? 2.963 -4.137 -14.305 1 91.5 156 THR A C 1
ATOM 1260 O O . THR A 1 156 ? 1.848 -4.613 -14.523 1 91.5 156 THR A O 1
ATOM 1263 N N . MET A 1 157 ? 3.996 -4.098 -15.188 1 92.06 157 MET A N 1
ATOM 1264 C CA . MET A 1 157 ? 3.537 -4.422 -16.531 1 92.06 157 MET A CA 1
ATOM 1265 C C . MET A 1 157 ? 4.512 -5.367 -17.234 1 92.06 157 MET A C 1
ATOM 1267 O O . MET A 1 157 ? 4.391 -5.621 -18.422 1 92.06 157 MET A O 1
ATOM 1271 N N . ARG A 1 158 ? 5.504 -5.887 -16.516 1 97.44 158 ARG A N 1
ATOM 1272 C CA . ARG A 1 158 ? 6.441 -6.801 -17.156 1 97.44 158 ARG A CA 1
ATOM 1273 C C . ARG A 1 158 ? 6.449 -8.156 -16.453 1 97.44 158 ARG A C 1
ATOM 1275 O O . ARG A 1 158 ? 7.375 -8.953 -16.625 1 97.44 158 ARG A O 1
ATOM 1282 N N . GLY A 1 159 ? 5.523 -8.383 -15.641 1 97.88 159 GLY A N 1
ATOM 1283 C CA . GLY A 1 159 ? 5.258 -9.719 -15.125 1 97.88 159 GLY A CA 1
ATOM 1284 C C . GLY A 1 159 ? 6.312 -10.203 -14.156 1 97.88 159 GLY A C 1
ATOM 1285 O O . GLY A 1 159 ? 6.484 -11.406 -13.969 1 97.88 159 GLY A O 1
ATOM 1286 N N . MET A 1 160 ? 7.039 -9.336 -13.477 1 98.44 160 MET A N 1
ATOM 1287 C CA . MET A 1 160 ? 8.148 -9.75 -12.617 1 98.44 160 MET A CA 1
ATOM 1288 C C . MET A 1 160 ? 7.668 -10.008 -11.195 1 98.44 160 MET A C 1
ATOM 1290 O O . MET A 1 160 ? 8.141 -9.375 -10.25 1 98.44 160 MET A O 1
ATOM 1294 N N . TRP A 1 161 ? 6.867 -10.961 -11.023 1 98.75 161 TRP A N 1
ATOM 1295 C CA . TRP A 1 161 ? 6.344 -11.336 -9.711 1 98.75 161 TRP A CA 1
ATOM 1296 C C . TRP A 1 161 ? 6.02 -12.828 -9.664 1 98.75 161 TRP A C 1
ATOM 1298 O O . TRP A 1 161 ? 5.691 -13.43 -10.688 1 98.75 161 TRP A O 1
ATOM 1308 N N . GLY A 1 162 ? 6.129 -13.469 -8.516 1 98.88 162 GLY A N 1
ATOM 1309 C CA . GLY A 1 162 ? 5.824 -14.859 -8.25 1 98.88 162 GLY A CA 1
ATOM 1310 C C . GLY A 1 162 ? 5.438 -15.125 -6.805 1 98.88 162 GLY A C 1
ATOM 1311 O O . GLY A 1 162 ? 5.711 -14.305 -5.926 1 98.88 162 GLY A O 1
ATOM 1312 N N . PRO A 1 163 ? 4.801 -16.219 -6.598 1 98.94 163 PRO A N 1
ATOM 1313 C CA . PRO A 1 163 ? 4.336 -16.562 -5.25 1 98.94 163 PRO A CA 1
ATOM 1314 C C . PRO A 1 163 ? 5.422 -17.203 -4.395 1 98.94 163 PRO A C 1
ATOM 1316 O O . PRO A 1 163 ? 6.238 -17.984 -4.906 1 98.94 163 PRO A O 1
ATOM 1319 N N . LEU A 1 164 ? 5.465 -16.844 -3.162 1 98.94 164 LEU A N 1
ATOM 1320 C CA . LEU A 1 164 ? 6.262 -17.438 -2.096 1 98.94 164 LEU A CA 1
ATOM 1321 C C . LEU A 1 164 ? 5.383 -17.859 -0.929 1 98.94 164 LEU A C 1
ATOM 1323 O O . LEU A 1 164 ? 4.855 -17.016 -0.199 1 98.94 164 LEU A O 1
ATOM 1327 N N . ILE A 1 165 ? 5.191 -19.141 -0.787 1 98.94 165 ILE A N 1
ATOM 1328 C CA . ILE A 1 165 ? 4.371 -19.656 0.303 1 98.94 165 ILE A CA 1
ATOM 1329 C C . ILE A 1 165 ? 5.266 -20.266 1.382 1 98.94 165 ILE A C 1
ATOM 1331 O O . ILE A 1 165 ? 6.059 -21.172 1.104 1 98.94 165 ILE A O 1
ATOM 1335 N N . VAL A 1 166 ? 5.18 -19.781 2.564 1 98.81 166 VAL A N 1
ATOM 1336 C CA . VAL A 1 166 ? 5.879 -20.297 3.734 1 98.81 166 VAL A CA 1
ATOM 1337 C C . VAL A 1 166 ? 4.891 -21.031 4.641 1 98.81 166 VAL A C 1
ATOM 1339 O O . VAL A 1 166 ? 4.078 -20.391 5.324 1 98.81 166 VAL A O 1
ATOM 1342 N N . GLU A 1 167 ? 4.996 -22.25 4.719 1 98.56 167 GLU A N 1
ATOM 1343 C CA . GLU A 1 167 ? 4.105 -23.047 5.559 1 98.56 167 GLU A CA 1
ATOM 1344 C C . GLU A 1 167 ? 4.422 -22.859 7.039 1 98.56 167 GLU A C 1
ATOM 1346 O O . GLU A 1 167 ? 5.594 -22.828 7.43 1 98.56 167 GLU A O 1
ATOM 1351 N N . PRO A 1 168 ? 3.332 -22.703 7.816 1 98.19 168 PRO A N 1
ATOM 1352 C CA . PRO A 1 168 ? 3.588 -22.609 9.258 1 98.19 168 PRO A CA 1
ATOM 1353 C C . PRO A 1 168 ? 4.016 -23.938 9.875 1 98.19 168 PRO A C 1
ATOM 1355 O O . PRO A 1 168 ? 3.514 -24.984 9.477 1 98.19 168 PRO A O 1
ATOM 1358 N N . LYS A 1 169 ? 4.895 -23.859 10.852 1 96.5 169 LYS A N 1
ATOM 1359 C CA . LYS A 1 169 ? 5.254 -25.047 11.617 1 96.5 169 LYS A CA 1
ATOM 1360 C C . LYS A 1 169 ? 4.051 -25.594 12.383 1 96.5 169 LYS A C 1
ATOM 1362 O O . LYS A 1 169 ? 3.9 -26.812 12.531 1 96.5 169 LYS A O 1
ATOM 1367 N N . ASN A 1 170 ? 3.27 -24.672 12.812 1 96.5 170 ASN A N 1
ATOM 1368 C CA . ASN A 1 170 ? 2.068 -25 13.57 1 96.5 170 ASN A CA 1
ATOM 1369 C C . ASN A 1 170 ? 0.822 -24.375 12.953 1 96.5 170 ASN A C 1
ATOM 1371 O O . ASN A 1 170 ? 0.351 -23.328 13.406 1 96.5 170 ASN A O 1
ATOM 1375 N N . PRO A 1 171 ? 0.283 -25.062 12.008 1 97.75 171 PRO A N 1
ATOM 1376 C CA . PRO A 1 171 ? -0.904 -24.5 11.352 1 97.75 171 PRO A CA 1
ATOM 1377 C C . PRO A 1 171 ? -2.068 -24.297 12.32 1 97.75 171 PRO A C 1
ATOM 1379 O O . PRO A 1 171 ? -2.279 -25.125 13.219 1 97.75 171 PRO A O 1
ATOM 1382 N N . LEU A 1 172 ? -2.818 -23.266 12.164 1 97.62 172 LEU A N 1
ATOM 1383 C CA . LEU A 1 172 ? -4.012 -22.984 12.961 1 97.62 172 LEU A CA 1
ATOM 1384 C C . LEU A 1 172 ? -5.133 -23.969 12.617 1 97.62 172 LEU A C 1
ATOM 1386 O O . LEU A 1 172 ? -5.145 -24.531 11.523 1 97.62 172 LEU A O 1
ATOM 1390 N N . PRO A 1 173 ? -6.129 -24.109 13.523 1 97.75 173 PRO A N 1
ATOM 1391 C CA . PRO A 1 173 ? -7.23 -25.047 13.266 1 97.75 173 PRO A CA 1
ATOM 1392 C C . PRO A 1 173 ? -7.945 -24.766 11.953 1 97.75 173 PRO A C 1
ATOM 1394 O O . PRO A 1 173 ? -8.242 -25.688 11.195 1 97.75 173 PRO A O 1
ATOM 1397 N N . ILE A 1 174 ? -8.109 -23.516 11.672 1 97.94 174 ILE A N 1
ATOM 1398 C CA . ILE A 1 174 ? -8.844 -23.172 10.453 1 97.94 174 ILE A CA 1
ATOM 1399 C C . ILE A 1 174 ? -8.031 -23.609 9.227 1 97.94 174 ILE A C 1
ATOM 1401 O O . ILE A 1 174 ? -8.602 -24 8.211 1 97.94 174 ILE A O 1
ATOM 1405 N N . GLU A 1 175 ? -6.77 -23.516 9.305 1 97.94 175 GLU A N 1
ATOM 1406 C CA . GLU A 1 175 ? -5.91 -23.922 8.195 1 97.94 175 GLU A CA 1
ATOM 1407 C C . GLU A 1 175 ? -6.004 -25.422 7.953 1 97.94 175 GLU A C 1
ATOM 1409 O O . GLU A 1 175 ? -5.93 -25.891 6.812 1 97.94 175 GLU A O 1
ATOM 1414 N N . LYS A 1 176 ? -6.234 -26.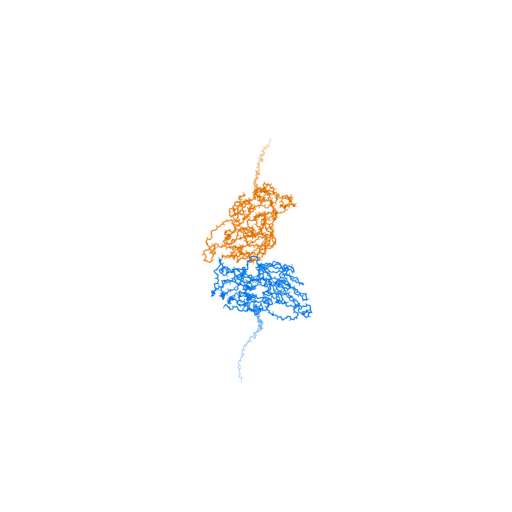203 8.992 1 98 176 LYS A N 1
ATOM 1415 C CA . LYS A 1 176 ? -6.293 -27.656 8.914 1 98 176 LYS A CA 1
ATOM 1416 C C . LYS A 1 176 ? -7.57 -28.109 8.219 1 98 176 LYS A C 1
ATOM 1418 O O . LYS A 1 176 ? -7.66 -29.266 7.766 1 98 176 LYS A O 1
ATOM 1423 N N . THR A 1 177 ? -8.516 -27.234 8.156 1 98.44 177 THR A N 1
ATOM 1424 C CA . THR A 1 177 ? -9.773 -27.625 7.535 1 98.44 177 THR A CA 1
ATOM 1425 C C . THR A 1 177 ? -9.672 -27.531 6.012 1 98.44 177 THR A C 1
ATOM 1427 O O . THR A 1 177 ? -10.508 -28.094 5.297 1 98.44 177 THR A O 1
ATOM 1430 N N . VAL A 1 178 ? -8.688 -26.828 5.504 1 98.81 178 VAL A N 1
ATOM 1431 C CA . VAL A 1 178 ? -8.578 -26.547 4.078 1 98.81 178 VAL A CA 1
ATOM 1432 C C . VAL A 1 178 ? -8.25 -27.828 3.318 1 98.81 178 VAL A C 1
ATOM 1434 O O . VAL A 1 178 ? -7.309 -28.547 3.674 1 98.81 178 VAL A O 1
ATOM 1437 N N . THR A 1 179 ? -8.992 -28.125 2.252 1 98.75 179 THR A N 1
ATOM 1438 C CA . THR A 1 179 ? -8.766 -29.328 1.45 1 98.75 179 THR A CA 1
ATOM 1439 C C . THR A 1 179 ? -8.188 -28.953 0.088 1 98.75 179 THR A C 1
ATOM 1441 O O . THR A 1 179 ? -7.629 -29.812 -0.603 1 98.75 179 THR A O 1
ATOM 1444 N N . LYS A 1 180 ? -8.367 -27.75 -0.375 1 98.62 180 LYS A N 1
ATOM 1445 C CA . LYS A 1 180 ? -7.816 -27.25 -1.633 1 98.62 180 LYS A CA 1
ATOM 1446 C C . LYS A 1 180 ? -7.262 -25.828 -1.466 1 98.62 180 LYS A C 1
ATOM 1448 O O . LYS A 1 180 ? -7.855 -25 -0.771 1 98.62 180 LYS A O 1
ATOM 1453 N N . ASP A 1 181 ? -6.148 -25.625 -2.07 1 98.69 181 ASP A N 1
ATOM 1454 C CA . ASP A 1 181 ? -5.422 -24.375 -1.923 1 98.69 181 ASP A CA 1
ATOM 1455 C C . ASP A 1 181 ? -5.121 -23.75 -3.283 1 98.69 181 ASP A C 1
ATOM 1457 O O . ASP A 1 181 ? -4.629 -24.422 -4.188 1 98.69 181 ASP A O 1
ATOM 1461 N N . TYR A 1 182 ? -5.5 -22.469 -3.477 1 98.88 182 TYR A N 1
ATOM 1462 C CA . TYR A 1 182 ? -5.395 -21.781 -4.762 1 98.88 182 TYR A CA 1
ATOM 1463 C C . TYR A 1 182 ? -4.684 -20.453 -4.613 1 98.88 182 TYR A C 1
ATOM 1465 O O . TYR A 1 182 ? -4.992 -19.672 -3.705 1 98.88 182 TYR A O 1
ATOM 1473 N N . ILE A 1 183 ? -3.746 -20.172 -5.488 1 98.94 183 ILE A N 1
ATOM 1474 C CA . ILE A 1 183 ? -3.051 -18.891 -5.5 1 98.94 183 ILE A CA 1
ATOM 1475 C C . ILE A 1 183 ? -3.566 -18.031 -6.652 1 98.94 183 ILE A C 1
ATOM 1477 O O . ILE A 1 183 ? -3.537 -18.453 -7.812 1 98.94 183 ILE A O 1
ATOM 1481 N N . LEU A 1 184 ? -4.098 -16.875 -6.387 1 98.94 184 LEU A N 1
ATOM 1482 C CA . LEU A 1 184 ? -4.535 -15.891 -7.371 1 98.94 184 LEU A CA 1
ATOM 1483 C C . LEU A 1 184 ? -3.703 -14.609 -7.27 1 98.94 184 LEU A C 1
ATOM 1485 O O . LEU A 1 184 ? -3.85 -13.844 -6.32 1 98.94 184 LEU A O 1
ATOM 1489 N N . MET A 1 185 ? -2.824 -14.422 -8.172 1 98.88 185 MET A N 1
ATOM 1490 C CA . MET A 1 185 ? -2.096 -13.164 -8.273 1 98.88 185 MET A CA 1
ATOM 1491 C C . MET A 1 185 ? -2.807 -12.195 -9.219 1 98.88 185 MET A C 1
ATOM 1493 O O . MET A 1 185 ? -2.965 -12.484 -10.406 1 98.88 185 MET A O 1
ATOM 1497 N N . LEU A 1 186 ? -3.236 -11.062 -8.68 1 98.81 186 LEU A N 1
ATOM 1498 C CA . LEU A 1 186 ? -4.012 -10.062 -9.406 1 98.81 186 LEU A CA 1
ATOM 1499 C C . LEU A 1 186 ? -3.104 -8.969 -9.953 1 98.81 186 LEU A C 1
ATOM 1501 O O . LEU A 1 186 ? -2.305 -8.391 -9.211 1 98.81 186 LEU A O 1
ATOM 1505 N N . SER A 1 187 ? -3.229 -8.703 -11.266 1 98.19 187 SER A N 1
ATOM 1506 C CA . SER A 1 187 ? -2.301 -7.754 -11.867 1 98.19 187 SER A CA 1
ATOM 1507 C C . SER A 1 187 ? -2.982 -6.922 -12.945 1 98.19 187 SER A C 1
ATOM 1509 O O . SER A 1 187 ? -4.094 -7.242 -13.375 1 98.19 187 SER A O 1
ATOM 1511 N N . ASP A 1 188 ? -2.309 -5.867 -13.352 1 97.06 188 ASP A N 1
ATOM 1512 C CA . ASP A 1 188 ? -2.781 -4.859 -14.297 1 97.06 188 ASP A CA 1
ATOM 1513 C C . ASP A 1 188 ? -1.769 -4.641 -15.422 1 97.06 188 ASP A C 1
ATOM 1515 O O . ASP A 1 188 ? -0.563 -4.801 -15.219 1 97.06 188 ASP A O 1
ATOM 1519 N N . TRP A 1 189 ? -2.275 -4.305 -16.609 1 97.94 189 TRP A N 1
ATOM 1520 C CA . TRP A 1 189 ? -1.409 -4.199 -17.781 1 97.94 189 TRP A CA 1
ATOM 1521 C C . TRP A 1 189 ? -1.819 -3.023 -18.656 1 97.94 189 TRP A C 1
ATOM 1523 O O . TRP A 1 189 ? -2.996 -2.656 -18.703 1 97.94 189 TRP A O 1
ATOM 1533 N N . VAL A 1 190 ? -0.856 -2.457 -19.328 1 97.56 190 VAL A N 1
ATOM 1534 C CA . VAL A 1 190 ? -1.06 -1.356 -20.266 1 97.56 190 VAL A CA 1
ATOM 1535 C C . VAL A 1 190 ? -0.674 -1.798 -21.672 1 97.56 190 VAL A C 1
ATOM 1537 O O . VAL A 1 190 ? 0.508 -1.814 -22.031 1 97.56 190 VAL A O 1
ATOM 1540 N N . SER A 1 191 ? -1.602 -1.985 -22.5 1 96.94 191 SER A N 1
ATOM 1541 C CA . SER A 1 191 ? -1.366 -2.6 -23.812 1 96.94 191 SER A CA 1
ATOM 1542 C C . SER A 1 191 ? -0.542 -1.687 -24.719 1 96.94 191 SER A C 1
ATOM 1544 O O . SER A 1 191 ? 0.205 -2.162 -25.562 1 96.94 191 SER A O 1
ATOM 1546 N N . SER A 1 192 ? -0.656 -0.336 -24.578 1 96.75 192 SER A N 1
ATOM 1547 C CA . SER A 1 192 ? 0.079 0.595 -25.422 1 96.75 192 SER A CA 1
ATOM 1548 C C . SER A 1 192 ? 1.585 0.427 -25.25 1 96.75 192 SER A C 1
ATOM 1550 O O . SER A 1 192 ? 2.361 0.826 -26.125 1 96.75 192 SER A O 1
ATOM 1552 N N . TRP A 1 193 ? 1.952 -0.252 -24.125 1 96.75 193 TRP A N 1
ATOM 1553 C CA . TRP A 1 193 ? 3.373 -0.437 -23.859 1 96.75 193 TRP A CA 1
ATOM 1554 C C . TRP A 1 193 ? 3.758 -1.91 -23.938 1 96.75 193 TRP A C 1
ATOM 1556 O O . TRP A 1 193 ? 4.859 -2.297 -23.531 1 96.75 193 TRP A O 1
ATOM 1566 N N . ALA A 1 194 ? 2.994 -2.756 -24.469 1 96.88 194 ALA A N 1
ATOM 1567 C CA . ALA A 1 194 ? 3.123 -4.211 -24.406 1 96.88 194 ALA A CA 1
ATOM 1568 C C . ALA A 1 194 ? 4.465 -4.664 -24.969 1 96.88 194 ALA A C 1
ATOM 1570 O O . ALA A 1 194 ? 5.09 -5.582 -24.438 1 96.88 194 ALA A O 1
ATOM 1571 N N . ASN A 1 195 ? 4.938 -4.066 -26.031 1 95.69 195 ASN A N 1
ATOM 1572 C CA . ASN A 1 195 ? 6.141 -4.535 -26.703 1 95.69 195 ASN A CA 1
ATOM 1573 C C . ASN A 1 195 ? 7.227 -3.463 -26.734 1 95.69 195 ASN A C 1
ATOM 1575 O O . ASN A 1 195 ? 7.969 -3.344 -27.703 1 95.69 195 ASN A O 1
ATOM 1579 N N . LYS A 1 196 ? 7.223 -2.625 -25.672 1 94.38 196 LYS A N 1
ATOM 1580 C CA . LYS A 1 196 ? 8.195 -1.545 -25.547 1 94.38 196 LYS A CA 1
ATOM 1581 C C . LYS A 1 196 ? 8.906 -1.588 -24.188 1 94.38 196 LYS A C 1
ATOM 1583 O O . LYS A 1 196 ? 8.805 -0.645 -23.406 1 94.38 196 LYS A O 1
ATOM 1588 N N . PRO A 1 197 ? 9.727 -2.656 -24 1 93.12 197 PRO A N 1
ATOM 1589 C CA . PRO A 1 197 ? 10.461 -2.713 -22.734 1 93.12 197 PRO A CA 1
ATOM 1590 C C . PRO A 1 197 ? 11.297 -1.462 -22.484 1 93.12 197 PRO A C 1
ATOM 1592 O O . PRO A 1 197 ? 11.914 -0.931 -23.406 1 93.12 197 PRO A O 1
ATOM 1595 N N . GLY A 1 198 ? 11.305 -0.947 -21.25 1 90.94 198 GLY A N 1
ATOM 1596 C CA . GLY A 1 198 ? 12.016 0.272 -20.891 1 90.94 198 GLY A CA 1
ATOM 1597 C C . GLY A 1 198 ? 11.125 1.502 -20.906 1 90.94 198 GLY A C 1
ATOM 1598 O O . GLY A 1 198 ? 11.555 2.584 -20.5 1 90.94 198 GLY A O 1
ATOM 1599 N N . GLU A 1 199 ? 9.922 1.234 -21.359 1 90.25 199 GLU A N 1
ATOM 1600 C CA . GLU A 1 199 ? 8.969 2.34 -21.422 1 90.25 199 GLU A CA 1
ATOM 1601 C C . GLU A 1 199 ? 7.688 2.012 -20.672 1 90.25 199 GLU A C 1
ATOM 1603 O O . GLU A 1 199 ? 7.352 0.84 -20.484 1 90.25 199 GLU A O 1
ATOM 1608 N N . GLY A 1 200 ? 7.047 3.119 -20.203 1 89.44 200 GLY A N 1
ATOM 1609 C CA . GLY A 1 200 ? 5.734 2.969 -19.594 1 89.44 200 GLY A CA 1
ATOM 1610 C C . GLY A 1 200 ? 5.789 2.812 -18.094 1 89.44 200 GLY A C 1
ATOM 1611 O O . GLY A 1 200 ? 6.84 3.02 -17.484 1 89.44 200 GLY A O 1
ATOM 1612 N N . GLY A 1 201 ? 4.559 2.609 -17.5 1 89.06 201 GLY A N 1
ATOM 1613 C CA . GLY A 1 201 ? 4.418 2.537 -16.047 1 89.06 201 GLY A CA 1
ATOM 1614 C C . GLY A 1 201 ? 4.465 3.895 -15.383 1 89.06 201 GLY A C 1
ATOM 1615 O O . GLY A 1 201 ? 4.977 4.027 -14.266 1 89.06 201 GLY A O 1
ATOM 1616 N N . ILE A 1 202 ? 4.102 4.785 -16.094 1 90.25 202 ILE A N 1
ATOM 1617 C CA . ILE A 1 202 ? 4.152 6.152 -15.586 1 90.25 202 ILE A CA 1
ATOM 1618 C C . ILE A 1 202 ? 2.734 6.668 -15.352 1 90.25 202 ILE A C 1
ATOM 1620 O O . ILE A 1 202 ? 1.777 6.16 -15.938 1 90.25 202 ILE A O 1
ATOM 1624 N N . PRO A 1 203 ? 2.65 7.738 -14.508 1 90.62 203 PRO A N 1
ATOM 1625 C CA . PRO A 1 203 ? 1.323 8.328 -14.312 1 90.62 203 PRO A CA 1
ATOM 1626 C C . PRO A 1 203 ? 0.675 8.773 -15.625 1 90.62 203 PRO A C 1
ATOM 1628 O O . PRO A 1 203 ? 1.353 9.312 -16.5 1 90.62 203 PRO A O 1
ATOM 1631 N N . GLY A 1 204 ? -0.674 8.523 -15.758 1 90.06 204 GLY A N 1
ATOM 1632 C CA . GLY A 1 204 ? -1.41 8.891 -16.953 1 90.06 204 GLY A CA 1
ATOM 1633 C C . GLY A 1 204 ? -1.596 7.73 -17.922 1 90.06 204 GLY A C 1
ATOM 1634 O O . GLY A 1 204 ? -2.43 7.793 -18.828 1 90.06 204 GLY A O 1
ATOM 1635 N N . ASP A 1 205 ? -0.74 6.695 -17.734 1 93.31 205 ASP A N 1
ATOM 1636 C CA . ASP A 1 205 ? -0.968 5.504 -18.547 1 93.31 205 ASP A CA 1
ATOM 1637 C C . ASP A 1 205 ? -2.389 4.973 -18.359 1 93.31 205 ASP A C 1
ATOM 1639 O O . ASP A 1 205 ? -2.941 5.043 -17.25 1 93.31 205 ASP A O 1
ATOM 1643 N N . VAL A 1 206 ? -2.932 4.449 -19.391 1 94.81 206 VAL A N 1
ATOM 1644 C CA . VAL A 1 206 ? -4.254 3.834 -19.328 1 94.81 206 VAL A CA 1
ATOM 1645 C C . VAL A 1 206 ? -4.117 2.324 -19.156 1 94.81 206 VAL A C 1
ATOM 1647 O O . VAL A 1 206 ? -3.77 1.615 -20.109 1 94.81 206 VAL A O 1
ATOM 1650 N N . PHE A 1 207 ? -4.41 1.854 -17.984 1 96.31 207 PHE A N 1
ATOM 1651 C CA . PHE A 1 207 ? -4.492 0.415 -17.766 1 96.31 207 PHE A CA 1
ATOM 1652 C C . PHE A 1 207 ? -5.746 -0.162 -18.422 1 96.31 207 PHE A C 1
ATOM 1654 O O . PHE A 1 207 ? -6.859 0.282 -18.141 1 96.31 207 PHE A O 1
ATOM 1661 N N . ASP A 1 208 ? -5.5 -1.222 -19.266 1 97.69 208 ASP A N 1
ATOM 1662 C CA . ASP A 1 208 ? -6.664 -1.645 -20.047 1 97.69 208 ASP A CA 1
ATOM 1663 C C . ASP A 1 208 ? -6.785 -3.166 -20.062 1 97.69 208 ASP A C 1
ATOM 1665 O O . ASP A 1 208 ? -7.73 -3.711 -20.641 1 97.69 208 ASP A O 1
ATOM 1669 N N . TYR A 1 209 ? -5.922 -3.883 -19.422 1 98 209 TYR A N 1
ATOM 1670 C CA . TYR A 1 209 ? -6.059 -5.316 -19.188 1 98 209 TYR A CA 1
ATOM 1671 C C . TYR A 1 209 ? -5.801 -5.66 -17.734 1 98 209 TYR A C 1
ATOM 1673 O O . TYR A 1 209 ? -4.93 -5.07 -17.094 1 98 209 TYR A O 1
ATOM 1681 N N . TYR A 1 210 ? -6.48 -6.617 -17.281 1 98.56 210 TYR A N 1
ATOM 1682 C CA . TYR A 1 210 ? -6.434 -7.105 -15.914 1 98.56 210 TYR A CA 1
ATOM 1683 C C . TYR A 1 210 ? -6.445 -8.633 -15.875 1 98.56 210 TYR A C 1
ATOM 1685 O O . TYR A 1 210 ? -7.113 -9.273 -16.688 1 98.56 210 TYR A O 1
ATOM 1693 N N . THR A 1 211 ? -5.668 -9.188 -14.906 1 98.69 211 THR A N 1
ATOM 1694 C CA . THR A 1 211 ? -5.477 -10.625 -15.039 1 98.69 211 THR A CA 1
ATOM 1695 C C . THR A 1 211 ? -5.492 -11.305 -13.672 1 98.69 211 THR A C 1
ATOM 1697 O O . THR A 1 211 ? -5.246 -10.656 -12.648 1 98.69 211 THR A O 1
ATOM 1700 N N . ILE A 1 212 ? -5.852 -12.539 -13.672 1 98.81 212 ILE A N 1
ATOM 1701 C CA . ILE A 1 212 ? -5.516 -13.531 -12.656 1 98.81 212 ILE A CA 1
ATOM 1702 C C . ILE A 1 212 ? -4.391 -14.43 -13.172 1 98.81 212 ILE A C 1
ATOM 1704 O O . ILE A 1 212 ? -4.547 -15.117 -14.18 1 98.81 212 ILE A O 1
ATOM 1708 N N . ASN A 1 213 ? -3.283 -14.398 -12.469 1 98.75 213 ASN A N 1
ATOM 1709 C CA . ASN A 1 213 ? -2.137 -15.219 -12.859 1 98.75 213 ASN A CA 1
ATOM 1710 C C . ASN A 1 213 ? -1.766 -15.008 -14.32 1 98.75 213 ASN A C 1
ATOM 1712 O O . ASN A 1 213 ? -1.585 -15.969 -15.07 1 98.75 213 ASN A O 1
ATOM 1716 N N . ALA A 1 214 ? -1.815 -13.797 -14.727 1 98.5 214 ALA A N 1
ATOM 1717 C CA . ALA A 1 214 ? -1.333 -13.289 -16.016 1 98.5 214 ALA A CA 1
ATOM 1718 C C . ALA A 1 214 ? -2.232 -13.75 -17.156 1 98.5 214 ALA A C 1
ATOM 1720 O O . ALA A 1 214 ? -1.831 -13.711 -18.328 1 98.5 214 ALA A O 1
ATOM 1721 N N . LYS A 1 215 ? -3.408 -14.203 -16.875 1 98.44 215 LYS A N 1
ATOM 1722 C CA . LYS A 1 215 ? -4.422 -14.469 -17.891 1 98.44 215 LYS A CA 1
ATOM 1723 C C . LYS A 1 215 ? -5.691 -13.672 -17.625 1 98.44 215 LYS A C 1
ATOM 1725 O O . LYS A 1 215 ? -6.074 -13.469 -16.469 1 98.44 215 LYS A O 1
ATOM 1730 N N . SER A 1 216 ? -6.266 -13.234 -18.641 1 98.5 216 SER A N 1
ATOM 1731 C CA . SER A 1 216 ? -7.535 -12.523 -18.578 1 98.5 216 SER A CA 1
ATOM 1732 C C . SER A 1 216 ? -8.688 -13.398 -19.047 1 98.5 216 SER A C 1
ATOM 1734 O O . SER A 1 216 ? -8.539 -14.164 -20 1 98.5 216 SER A O 1
ATOM 1736 N N . PHE A 1 217 ? -9.758 -13.312 -18.375 1 98 217 PHE A N 1
ATOM 1737 C CA . PHE A 1 217 ? -10.93 -14.047 -18.812 1 98 217 PHE A CA 1
ATOM 1738 C C . PHE A 1 217 ? -11.203 -13.797 -20.297 1 98 217 PHE A C 1
ATOM 1740 O O . PHE A 1 217 ? -11.109 -12.664 -20.766 1 98 217 PHE A O 1
ATOM 1747 N N . PRO A 1 218 ? -11.484 -14.797 -21.094 1 97.06 218 PRO A N 1
ATOM 1748 C CA . PRO A 1 218 ? -11.859 -16.141 -20.625 1 97.06 218 PRO A CA 1
ATOM 1749 C C . PRO A 1 218 ? -10.688 -17.109 -20.625 1 97.06 218 PRO A C 1
ATOM 1751 O O . PRO A 1 218 ? -10.891 -18.328 -20.656 1 97.06 218 PRO A O 1
ATOM 1754 N N . GLU A 1 219 ? -9.453 -16.594 -20.609 1 97 219 GLU A N 1
ATOM 1755 C CA . GLU A 1 219 ? -8.305 -17.484 -20.609 1 97 219 GLU A CA 1
ATOM 1756 C C . GLU A 1 219 ? -7.93 -17.891 -19.188 1 97 219 GLU A C 1
ATOM 1758 O O . GLU A 1 219 ? -7.035 -18.719 -18.984 1 97 219 GLU A O 1
ATOM 1763 N N . THR A 1 220 ? -8.625 -17.344 -18.188 1 98.06 220 THR A N 1
ATOM 1764 C CA . THR A 1 220 ? -8.492 -17.906 -16.844 1 98.06 220 THR A CA 1
ATOM 1765 C C . THR A 1 220 ? -9.031 -19.328 -16.797 1 98.06 220 THR A C 1
ATOM 1767 O O . THR A 1 220 ? -9.43 -19.891 -17.812 1 98.06 220 THR A O 1
ATOM 1770 N N . GLN A 1 221 ? -8.883 -19.969 -15.656 1 97.94 221 GLN A N 1
ATOM 1771 C CA . GLN A 1 221 ? -9.367 -21.328 -15.477 1 97.94 221 GLN A CA 1
ATOM 1772 C C . GLN A 1 221 ? -10.398 -21.406 -14.352 1 97.94 221 GLN A C 1
ATOM 1774 O O . GLN A 1 221 ? -10.352 -20.625 -13.406 1 97.94 221 GLN A O 1
ATOM 1779 N N . PRO A 1 222 ? -11.344 -22.359 -14.453 1 98.06 222 PRO A N 1
ATOM 1780 C CA . PRO A 1 222 ? -12.281 -22.531 -13.344 1 98.06 222 PRO A CA 1
ATOM 1781 C C . PRO A 1 222 ? -11.633 -23.156 -12.109 1 98.06 222 PRO A C 1
ATOM 1783 O O . PRO A 1 222 ? -10.609 -23.828 -12.227 1 98.06 222 PRO A O 1
ATOM 1786 N N . ILE A 1 223 ? -12.188 -22.859 -11.023 1 98.5 223 ILE A N 1
ATOM 1787 C CA . ILE A 1 223 ? -11.883 -23.562 -9.789 1 98.5 223 ILE A CA 1
ATOM 1788 C C . ILE A 1 223 ? -12.844 -24.734 -9.602 1 98.5 223 ILE A C 1
ATOM 1790 O O . ILE A 1 223 ? -14.039 -24.531 -9.359 1 98.5 223 ILE A O 1
ATOM 1794 N N . ARG A 1 224 ? -12.336 -25.953 -9.695 1 98 224 ARG A N 1
ATOM 1795 C CA . ARG A 1 224 ? -13.195 -27.125 -9.641 1 98 224 ARG A CA 1
ATOM 1796 C C . ARG A 1 224 ? -13.25 -27.703 -8.227 1 98 224 ARG A C 1
ATOM 1798 O O . ARG A 1 224 ? -12.219 -27.922 -7.602 1 98 224 ARG A O 1
ATOM 1805 N N . VAL A 1 225 ? -14.508 -27.922 -7.812 1 98.5 225 VAL A N 1
ATOM 1806 C CA . VAL A 1 225 ? -14.711 -28.344 -6.43 1 98.5 225 VAL A CA 1
ATOM 1807 C C . VAL A 1 225 ? -15.781 -29.422 -6.363 1 98.5 225 VAL A C 1
ATOM 1809 O O . VAL A 1 225 ? -16.406 -29.75 -7.379 1 98.5 225 VAL A O 1
ATOM 1812 N N . LYS A 1 226 ? -15.898 -30.078 -5.215 1 98.31 226 LYS A N 1
ATOM 1813 C CA . LYS A 1 226 ? -17.047 -30.891 -4.816 1 98.31 226 LYS A CA 1
ATOM 1814 C C . LYS A 1 226 ? -17.625 -30.406 -3.494 1 98.31 226 LYS A C 1
ATOM 1816 O O . LYS A 1 226 ? -16.938 -29.75 -2.711 1 98.31 226 LYS A O 1
ATOM 1821 N N . LYS A 1 227 ? -18.891 -30.719 -3.363 1 98.5 227 LYS A N 1
ATOM 1822 C CA . LYS A 1 227 ? -19.484 -30.391 -2.074 1 98.5 227 LYS A CA 1
ATOM 1823 C C . LYS A 1 227 ? -18.688 -30.984 -0.923 1 98.5 227 LYS A C 1
ATOM 1825 O O . LYS A 1 227 ? -18.297 -32.156 -0.977 1 98.5 227 LYS A O 1
ATOM 1830 N N . GLY A 1 228 ? -18.406 -30.156 0.104 1 98.69 228 GLY A N 1
ATOM 1831 C CA . GLY A 1 228 ? -17.625 -30.625 1.243 1 98.69 228 GLY A CA 1
ATOM 1832 C C . GLY A 1 228 ? -16.203 -30.141 1.224 1 98.69 228 GLY A C 1
ATOM 1833 O O . GLY A 1 228 ? -15.516 -30.141 2.254 1 98.69 228 GLY A O 1
ATOM 1834 N N . ASP A 1 229 ? -15.758 -29.734 0.052 1 98.81 229 ASP A N 1
ATOM 1835 C CA . ASP A 1 229 ? -14.43 -29.125 -0.01 1 98.81 229 ASP A CA 1
ATOM 1836 C C . ASP A 1 229 ? -14.367 -27.859 0.827 1 98.81 229 ASP A C 1
ATOM 1838 O O . ASP A 1 229 ? -15.383 -27.188 1.027 1 98.81 229 ASP A O 1
ATOM 1842 N N . VAL A 1 230 ? -13.242 -27.578 1.433 1 98.94 230 VAL A N 1
ATOM 1843 C CA . VAL A 1 230 ? -12.883 -26.281 2.002 1 98.94 230 VAL A CA 1
ATOM 1844 C C . VAL A 1 230 ? -11.719 -25.688 1.218 1 98.94 230 VAL A C 1
ATOM 1846 O O . VAL A 1 230 ? -10.609 -26.219 1.234 1 98.94 230 VAL A O 1
ATOM 1849 N N . ILE A 1 231 ? -12.031 -24.547 0.545 1 98.88 231 ILE A N 1
ATOM 1850 C CA . ILE A 1 231 ? -10.977 -24 -0.303 1 98.88 231 ILE A CA 1
ATOM 1851 C C . ILE A 1 231 ? -10.359 -22.766 0.354 1 98.88 231 ILE A C 1
ATOM 1853 O O . ILE A 1 231 ? -11.047 -22.047 1.077 1 98.88 231 ILE A O 1
ATOM 1857 N N . ARG A 1 232 ? -9.102 -22.594 0.181 1 98.88 232 ARG A N 1
ATOM 1858 C CA . ARG A 1 232 ? -8.375 -21.375 0.491 1 98.88 232 ARG A CA 1
ATOM 1859 C C . ARG A 1 232 ? -7.973 -20.641 -0.783 1 98.88 232 ARG A C 1
ATOM 1861 O O . ARG A 1 232 ? -7.312 -21.203 -1.654 1 98.88 232 ARG A O 1
ATOM 1868 N N . LEU A 1 233 ? -8.484 -19.438 -0.954 1 98.94 233 LEU A N 1
ATOM 1869 C CA . LEU A 1 233 ? -7.996 -18.516 -1.983 1 98.94 233 LEU A CA 1
ATOM 1870 C C . LEU A 1 233 ? -6.93 -17.594 -1.423 1 98.94 233 LEU A C 1
ATOM 1872 O O . LEU A 1 233 ? -7.211 -16.766 -0.544 1 98.94 233 LEU A O 1
ATOM 1876 N N . ARG A 1 234 ? -5.707 -17.797 -1.871 1 98.94 234 ARG A N 1
ATOM 1877 C CA . ARG A 1 234 ? -4.633 -16.859 -1.559 1 98.94 234 ARG A CA 1
ATOM 1878 C C . ARG A 1 234 ? -4.594 -15.711 -2.566 1 98.94 234 ARG A C 1
ATOM 1880 O O . ARG A 1 234 ? -4.031 -15.852 -3.652 1 98.94 234 ARG A O 1
ATOM 1887 N N . LEU A 1 235 ? -5.176 -14.578 -2.135 1 98.94 235 LEU A N 1
ATOM 1888 C CA . LEU A 1 235 ? -5.219 -13.398 -2.988 1 98.94 235 LEU A CA 1
ATOM 1889 C C . LEU A 1 235 ? -3.967 -12.547 -2.799 1 98.94 235 LEU A C 1
ATOM 1891 O O . LEU A 1 235 ? -3.598 -12.219 -1.668 1 98.94 235 LEU A O 1
ATOM 1895 N N . ILE A 1 236 ? -3.318 -12.258 -3.885 1 98.94 236 ILE A N 1
ATOM 1896 C CA . ILE A 1 236 ? -2.121 -11.43 -3.865 1 98.94 236 ILE A CA 1
ATOM 1897 C C . ILE A 1 236 ? -2.303 -10.234 -4.805 1 98.94 236 ILE A C 1
ATOM 1899 O O . ILE A 1 236 ? -2.547 -10.414 -6 1 98.94 236 ILE A O 1
ATOM 1903 N N . GLY A 1 237 ? -2.221 -8.992 -4.242 1 98.69 237 GLY A N 1
ATOM 1904 C CA . GLY A 1 237 ? -2.248 -7.793 -5.066 1 98.69 237 GLY A CA 1
ATOM 1905 C C . GLY A 1 237 ? -0.924 -7.504 -5.746 1 98.69 237 GLY A C 1
ATOM 1906 O O . GLY A 1 237 ? -0.124 -6.711 -5.25 1 98.69 237 GLY A O 1
ATOM 1907 N N . ALA A 1 238 ? -0.765 -8.008 -6.918 1 98.31 238 ALA A N 1
ATOM 1908 C CA . ALA A 1 238 ? 0.534 -7.973 -7.582 1 98.31 238 ALA A CA 1
ATOM 1909 C C . ALA A 1 238 ? 0.603 -6.836 -8.602 1 98.31 238 ALA A C 1
ATOM 1911 O O . ALA A 1 238 ? 1.598 -6.691 -9.312 1 98.31 238 ALA A O 1
ATOM 1912 N N . GLY A 1 239 ? -0.463 -6.055 -8.688 1 96.62 239 GLY A N 1
ATOM 1913 C CA . GLY A 1 239 ? -0.521 -4.988 -9.672 1 96.62 239 GLY A CA 1
ATOM 1914 C C . GLY A 1 239 ? -0.559 -3.604 -9.055 1 96.62 239 GLY A C 1
ATOM 1915 O O . GLY A 1 239 ? -0.049 -3.396 -7.953 1 96.62 239 GLY A O 1
ATOM 1916 N N . ASP A 1 240 ? -1.046 -2.645 -9.797 1 97 240 ASP A N 1
ATOM 1917 C CA . ASP A 1 240 ? -1.021 -1.228 -9.445 1 97 240 ASP A CA 1
ATOM 1918 C C . ASP A 1 240 ? -2.354 -0.789 -8.844 1 97 240 ASP A C 1
ATOM 1920 O O . ASP A 1 240 ? -2.438 0.268 -8.211 1 97 240 ASP A O 1
ATOM 1924 N N . HIS A 1 241 ? -3.398 -1.565 -9 1 97.06 241 HIS A N 1
ATOM 1925 C CA . HIS A 1 241 ? -4.742 -1.112 -8.664 1 97.06 241 HIS A CA 1
ATOM 1926 C C . HIS A 1 241 ? -5.309 -1.89 -7.484 1 97.06 241 HIS A C 1
ATOM 1928 O O . HIS A 1 241 ? -4.859 -3 -7.191 1 97.06 241 HIS A O 1
ATOM 1934 N N . VAL A 1 242 ? -6.277 -1.245 -6.863 1 97.88 242 VAL A N 1
ATOM 1935 C CA . VAL A 1 242 ? -7.125 -1.922 -5.887 1 97.88 242 VAL A CA 1
ATOM 1936 C C . VAL A 1 242 ? -8.148 -2.797 -6.609 1 97.88 242 VAL A C 1
ATOM 1938 O O . VAL A 1 242 ? -8.656 -2.422 -7.668 1 97.88 242 VAL A O 1
ATOM 1941 N N . HIS A 1 243 ? -8.438 -3.941 -6.059 1 98.56 243 HIS A N 1
ATOM 1942 C CA . HIS A 1 243 ? -9.445 -4.852 -6.578 1 98.56 243 HIS A CA 1
ATOM 1943 C C . HIS A 1 243 ? -10.477 -5.199 -5.512 1 98.56 243 HIS A C 1
ATOM 1945 O O . HIS A 1 243 ? -10.195 -5.105 -4.312 1 98.56 243 HIS A O 1
ATOM 1951 N N . ALA A 1 244 ? -11.68 -5.492 -5.973 1 98.62 244 ALA A N 1
ATOM 1952 C CA . ALA A 1 244 ? -12.789 -5.918 -5.121 1 98.62 244 ALA A CA 1
ATOM 1953 C C . ALA A 1 244 ? -13.312 -7.285 -5.551 1 98.62 244 ALA A C 1
ATOM 1955 O O . ALA A 1 244 ? -14.234 -7.375 -6.371 1 98.62 244 ALA A O 1
ATOM 1956 N N . ILE A 1 245 ? -12.789 -8.281 -4.906 1 98.81 245 ILE A N 1
ATOM 1957 C CA . ILE A 1 245 ? -13.047 -9.648 -5.363 1 98.81 245 ILE A CA 1
ATOM 1958 C C . ILE A 1 245 ? -14.312 -10.18 -4.691 1 98.81 245 ILE A C 1
ATOM 1960 O O . ILE A 1 245 ? -14.336 -10.375 -3.475 1 98.81 245 ILE A O 1
ATOM 1964 N N . HIS A 1 246 ? -15.266 -10.438 -5.508 1 98.5 246 HIS A N 1
ATOM 1965 C CA . HIS A 1 246 ? -16.562 -10.93 -5.066 1 98.5 246 HIS A CA 1
ATOM 1966 C C . HIS A 1 246 ? -16.734 -12.406 -5.402 1 98.5 246 HIS A C 1
ATOM 1968 O O . HIS A 1 246 ? -16.531 -12.82 -6.543 1 98.5 246 HIS A O 1
ATOM 1974 N N . THR A 1 247 ? -17.078 -13.172 -4.434 1 98.31 247 THR A N 1
ATOM 1975 C CA . THR A 1 247 ? -17.391 -14.586 -4.617 1 98.31 247 THR A CA 1
ATOM 1976 C C . THR A 1 247 ? -18.891 -14.82 -4.523 1 98.31 247 THR A C 1
ATOM 1978 O O . THR A 1 247 ? -19.5 -14.625 -3.467 1 98.31 247 THR A O 1
ATOM 1981 N N . HIS A 1 248 ? -19.438 -15.266 -5.645 1 98.25 248 HIS A N 1
ATOM 1982 C CA . HIS A 1 248 ? -20.875 -15.516 -5.68 1 98.25 248 HIS A CA 1
ATOM 1983 C C . HIS A 1 248 ? -21.234 -16.75 -4.859 1 98.25 248 HIS A C 1
ATOM 1985 O O . HIS A 1 248 ? -20.484 -17.734 -4.852 1 98.25 248 HIS A O 1
ATOM 1991 N N . GLY A 1 249 ? -22.328 -16.719 -4.141 1 98.38 249 GLY A N 1
ATOM 1992 C CA . GLY A 1 249 ? -23 -17.906 -3.617 1 98.38 249 GLY A CA 1
ATOM 1993 C C . GLY A 1 249 ? -22.328 -18.484 -2.387 1 98.38 249 GLY A C 1
ATOM 1994 O O . GLY A 1 249 ? -22.719 -19.547 -1.901 1 98.38 249 GLY A O 1
ATOM 1995 N N . HIS A 1 250 ? -21.344 -17.859 -1.9 1 98.69 250 HIS A N 1
ATOM 1996 C CA . HIS A 1 250 ? -20.609 -18.375 -0.757 1 98.69 250 HIS A CA 1
ATOM 1997 C C . HIS A 1 250 ? -20.281 -17.266 0.243 1 98.69 250 HIS A C 1
ATOM 1999 O O . HIS A 1 250 ? -20.266 -16.094 -0.113 1 98.69 250 HIS A O 1
ATOM 2005 N N . ILE A 1 251 ? -20.109 -17.656 1.467 1 98.25 251 ILE A N 1
ATOM 2006 C CA . ILE A 1 251 ? -19.609 -16.766 2.504 1 98.25 251 ILE A CA 1
ATOM 2007 C C . ILE A 1 251 ? -18.078 -16.875 2.582 1 98.25 251 ILE A C 1
ATOM 2009 O O . ILE A 1 251 ? -17.547 -17.953 2.832 1 98.25 251 ILE A O 1
ATOM 2013 N N . SER A 1 252 ? -17.422 -15.781 2.316 1 97.44 252 SER A N 1
ATOM 2014 C CA . SER A 1 252 ? -15.969 -15.695 2.445 1 97.44 252 SER A CA 1
ATOM 2015 C C . SER A 1 252 ? -15.555 -15.438 3.893 1 97.44 252 SER A C 1
ATOM 2017 O O . SER A 1 252 ? -16.188 -14.656 4.598 1 97.44 252 SER A O 1
ATOM 2019 N N . GLN A 1 253 ? -14.562 -16.141 4.289 1 98.56 253 GLN A N 1
ATOM 2020 C CA . GLN A 1 253 ? -13.914 -15.875 5.562 1 98.56 253 GLN A CA 1
ATOM 2021 C C . GLN A 1 253 ? -12.492 -15.352 5.355 1 98.56 253 GLN A C 1
ATOM 2023 O O . GLN A 1 253 ? -11.578 -16.141 5.09 1 98.56 253 GLN A O 1
ATOM 2028 N N . ILE A 1 254 ? -12.336 -14.047 5.484 1 98.69 254 ILE A N 1
ATOM 2029 C CA . ILE A 1 254 ? -10.984 -13.508 5.484 1 98.69 254 ILE A CA 1
ATOM 2030 C C . ILE A 1 254 ? -10.266 -13.914 6.77 1 98.69 254 ILE A C 1
ATOM 2032 O O . ILE A 1 254 ? -10.586 -13.414 7.852 1 98.69 254 ILE A O 1
ATOM 2036 N N . ALA A 1 255 ? -9.273 -14.781 6.633 1 98.75 255 ALA A N 1
ATOM 2037 C CA . ALA A 1 255 ? -8.688 -15.398 7.816 1 98.75 255 ALA A CA 1
ATOM 2038 C C . ALA A 1 255 ? -7.285 -14.852 8.078 1 98.75 255 ALA A C 1
ATOM 2040 O O . ALA A 1 255 ? -6.832 -14.82 9.227 1 98.75 255 ALA A O 1
ATOM 2041 N N . PHE A 1 256 ? -6.578 -14.516 7.055 1 98.75 256 PHE A N 1
ATOM 2042 C CA . PHE A 1 256 ? -5.215 -14.016 7.168 1 98.75 256 PHE A CA 1
ATOM 2043 C C . PHE A 1 256 ? -5.043 -12.734 6.363 1 98.75 256 PHE A C 1
ATOM 2045 O O . PHE A 1 256 ? -5.633 -12.586 5.289 1 98.75 256 PHE A O 1
ATOM 2052 N N . LYS A 1 257 ? -4.219 -11.812 6.848 1 98.62 257 LYS A N 1
ATOM 2053 C CA . LYS A 1 257 ? -3.727 -10.633 6.145 1 98.62 257 LYS A CA 1
ATOM 2054 C C . LYS A 1 257 ? -2.201 -10.586 6.156 1 98.62 257 LYS A C 1
ATOM 2056 O O . LYS A 1 257 ? -1.579 -10.68 7.215 1 98.62 257 LYS A O 1
ATOM 2061 N N . ASP A 1 258 ? -1.604 -10.508 5.031 1 98.62 258 ASP A N 1
ATOM 2062 C CA . ASP A 1 258 ? -0.165 -10.336 4.863 1 98.62 258 ASP A CA 1
ATOM 2063 C C . ASP A 1 258 ? 0.606 -11.445 5.578 1 98.62 258 ASP A C 1
ATOM 2065 O O . ASP A 1 258 ? 1.664 -11.195 6.16 1 98.62 258 ASP A O 1
ATOM 2069 N N . GLY A 1 259 ? -0.017 -12.625 5.578 1 98.12 259 GLY A N 1
ATOM 2070 C CA . GLY A 1 259 ? 0.634 -13.781 6.168 1 98.12 259 GLY A CA 1
ATOM 2071 C C . GLY A 1 259 ? 0.285 -13.984 7.629 1 98.12 259 GLY A C 1
ATOM 2072 O O . GLY A 1 259 ? 0.599 -15.023 8.211 1 98.12 259 GLY A O 1
ATOM 2073 N N . PHE A 1 260 ? -0.432 -13.047 8.203 1 98.31 260 PHE A N 1
ATOM 2074 C CA . PHE A 1 260 ? -0.74 -13.125 9.625 1 98.31 260 PHE A CA 1
ATOM 2075 C C . PHE A 1 260 ? -2.215 -13.438 9.844 1 98.31 260 PHE A C 1
ATOM 2077 O O . PHE A 1 260 ? -3.078 -12.906 9.141 1 98.31 260 PHE A O 1
ATOM 2084 N N . PRO A 1 261 ? -2.521 -14.25 10.891 1 98.06 261 PRO A N 1
ATOM 2085 C CA . PRO A 1 261 ? -3.93 -14.539 11.172 1 98.06 261 PRO A CA 1
ATOM 2086 C C . PRO A 1 261 ? -4.656 -13.352 11.812 1 98.06 261 PRO A C 1
ATOM 2088 O O . PRO A 1 261 ? -4.082 -12.648 12.648 1 98.06 261 PRO A O 1
ATOM 2091 N N . LEU A 1 262 ? -5.832 -13.102 11.328 1 97.19 262 LEU A N 1
ATOM 2092 C CA . LEU A 1 262 ? -6.715 -12.211 12.07 1 97.19 262 LEU A CA 1
ATOM 2093 C C . LEU A 1 262 ? -7.168 -12.859 13.375 1 97.19 262 LEU A C 1
ATOM 2095 O O . LEU A 1 262 ? -7.207 -14.086 13.484 1 97.19 262 LEU A O 1
ATOM 2099 N N . ASP A 1 263 ? -7.523 -12.008 14.359 1 95.25 263 ASP A N 1
ATOM 2100 C CA . ASP A 1 263 ? -8.016 -12.562 15.625 1 95.25 263 ASP A CA 1
ATOM 2101 C C . ASP A 1 263 ? -9.242 -13.438 15.398 1 95.25 263 ASP A C 1
ATOM 2103 O O . ASP A 1 263 ? -9.367 -14.508 16 1 95.25 263 ASP A O 1
ATOM 2107 N N . LYS A 1 264 ? -10.133 -12.891 14.578 1 95.81 264 LYS A N 1
ATOM 2108 C CA . LYS A 1 264 ? -11.266 -13.648 14.047 1 95.81 264 LYS A CA 1
ATOM 2109 C C . LYS A 1 264 ? -11.453 -13.375 12.555 1 95.81 264 LYS A C 1
ATOM 2111 O O . LYS A 1 264 ? -11.289 -12.242 12.102 1 95.81 264 LYS A O 1
ATOM 2116 N N . PRO A 1 265 ? -11.812 -14.492 11.891 1 97.12 265 PRO A N 1
ATOM 2117 C CA . PRO A 1 265 ? -12.086 -14.227 10.477 1 97.12 265 PRO A CA 1
ATOM 2118 C C . PRO A 1 265 ? -13.203 -13.203 10.266 1 97.12 265 PRO A C 1
ATOM 2120 O O . PRO A 1 265 ? -14.148 -13.148 11.055 1 97.12 265 PRO A O 1
ATOM 2123 N N . ILE A 1 266 ? -13.07 -12.453 9.281 1 97.56 266 ILE A N 1
ATOM 2124 C CA . ILE A 1 266 ? -14.117 -11.516 8.883 1 97.56 266 ILE A CA 1
ATOM 2125 C C . ILE A 1 266 ? -14.977 -12.148 7.781 1 97.56 266 ILE A C 1
ATOM 2127 O O . ILE A 1 266 ? -14.461 -12.523 6.727 1 97.56 266 ILE A O 1
ATOM 2131 N N . LYS A 1 267 ? -16.297 -12.234 8.039 1 97.69 267 LYS A N 1
ATOM 2132 C CA . LYS A 1 267 ? -17.203 -12.805 7.051 1 97.69 267 LYS A CA 1
ATOM 2133 C C . LYS A 1 267 ? -17.688 -11.742 6.066 1 97.69 267 LYS A C 1
ATOM 2135 O O . LYS A 1 267 ? -17.875 -10.578 6.441 1 97.69 267 LYS A O 1
ATOM 2140 N N . GLY A 1 268 ? -17.828 -12.156 4.832 1 97.5 268 GLY A N 1
ATOM 2141 C CA . GLY A 1 268 ? -18.344 -11.32 3.758 1 97.5 268 GLY A CA 1
ATOM 2142 C C . GLY A 1 268 ? -18.406 -12.039 2.424 1 97.5 268 GLY A C 1
ATOM 2143 O O . GLY A 1 268 ? -18.359 -13.266 2.373 1 97.5 268 GLY A O 1
ATOM 2144 N N . ASP A 1 269 ? -18.656 -11.273 1.383 1 97.06 269 ASP A N 1
ATOM 2145 C CA . ASP A 1 269 ? -18.656 -11.898 0.062 1 97.06 269 ASP A CA 1
ATOM 2146 C C . ASP A 1 269 ? -17.812 -11.102 -0.927 1 97.06 269 ASP A C 1
ATOM 2148 O O . ASP A 1 269 ? -17.75 -11.438 -2.113 1 97.06 269 ASP A O 1
ATOM 2152 N N . THR A 1 270 ? -17.312 -9.961 -0.469 1 98.06 270 THR A N 1
ATOM 2153 C CA . THR A 1 270 ? -16.422 -9.141 -1.285 1 98.06 270 THR A CA 1
ATOM 2154 C C . THR A 1 270 ? -15.18 -8.727 -0.494 1 98.06 270 THR A C 1
ATOM 2156 O O . THR A 1 270 ? -15.289 -8.219 0.623 1 98.06 270 THR A O 1
ATOM 2159 N N . VAL A 1 271 ? -14.008 -8.984 -1.021 1 97.81 271 VAL A N 1
ATOM 2160 C CA . VAL A 1 271 ? -12.734 -8.656 -0.391 1 97.81 271 VAL A CA 1
ATOM 2161 C C . VAL A 1 271 ? -12.039 -7.543 -1.174 1 97.81 271 VAL A C 1
ATOM 2163 O O . VAL A 1 271 ? -11.727 -7.707 -2.355 1 97.81 271 VAL A O 1
ATOM 2166 N N . LEU A 1 272 ? -11.891 -6.371 -0.511 1 98 272 LEU A N 1
ATOM 2167 C CA . LEU A 1 272 ? -11.055 -5.312 -1.066 1 98 272 LEU A CA 1
ATOM 2168 C C . LEU A 1 272 ? -9.578 -5.605 -0.835 1 98 272 LEU A C 1
ATOM 2170 O O . LEU A 1 272 ? -9.164 -5.91 0.288 1 98 272 LEU A O 1
ATOM 2174 N N . ILE A 1 273 ? -8.805 -5.605 -1.912 1 98.31 273 ILE A N 1
ATOM 2175 C CA . ILE A 1 273 ? -7.387 -5.91 -1.79 1 98.31 273 ILE A CA 1
ATOM 2176 C C . ILE A 1 273 ? -6.566 -4.852 -2.527 1 98.31 273 ILE A C 1
ATOM 2178 O O . ILE A 1 273 ? -6.844 -4.539 -3.688 1 98.31 273 ILE A O 1
ATOM 2182 N N . GLY A 1 274 ? -5.609 -4.258 -1.826 1 98.19 274 GLY A N 1
ATOM 2183 C CA . GLY A 1 274 ? -4.73 -3.258 -2.416 1 98.19 274 GLY A CA 1
ATOM 2184 C C . GLY A 1 274 ? -3.428 -3.836 -2.932 1 98.19 274 GLY A C 1
ATOM 2185 O O . GLY A 1 274 ? -3.098 -4.988 -2.643 1 98.19 274 GLY A O 1
ATOM 2186 N N . PRO A 1 275 ? -2.67 -2.992 -3.723 1 98.31 275 PRO A N 1
ATOM 2187 C CA . PRO A 1 275 ? -1.333 -3.402 -4.16 1 98.31 275 PRO A CA 1
ATOM 2188 C C . PRO A 1 275 ? -0.418 -3.768 -2.992 1 98.31 275 PRO A C 1
ATOM 2190 O O . PRO A 1 275 ? -0.361 -3.039 -1.997 1 98.31 275 PRO A O 1
ATOM 2193 N N . GLY A 1 276 ? 0.192 -4.949 -3.127 1 98.44 276 GLY A N 1
ATOM 2194 C CA . GLY A 1 276 ? 1.144 -5.395 -2.119 1 98.44 276 GLY A CA 1
ATOM 2195 C C . GLY A 1 276 ? 0.493 -6.148 -0.977 1 98.44 276 GLY A C 1
ATOM 2196 O O . GLY A 1 276 ? 1.178 -6.816 -0.196 1 98.44 276 GLY A O 1
ATOM 2197 N N . GLU A 1 277 ? -0.827 -6.07 -0.826 1 98.75 277 GLU A N 1
ATOM 2198 C CA . GLU A 1 277 ? -1.52 -6.805 0.229 1 98.75 277 GLU A CA 1
ATOM 2199 C C . GLU A 1 277 ? -1.755 -8.258 -0.172 1 98.75 277 GLU A C 1
ATOM 2201 O O . GLU A 1 277 ? -1.764 -8.586 -1.36 1 98.75 277 GLU A O 1
ATOM 2206 N N . ARG A 1 278 ? -1.888 -9.102 0.84 1 98.88 278 ARG A N 1
ATOM 2207 C CA . ARG A 1 278 ? -2.293 -10.492 0.668 1 98.88 278 ARG A CA 1
ATOM 2208 C C . ARG A 1 278 ? -3.398 -10.859 1.65 1 98.88 278 ARG A C 1
ATOM 2210 O O . ARG A 1 278 ? -3.359 -10.461 2.816 1 98.88 278 ARG A O 1
ATOM 2217 N N . TYR A 1 279 ? -4.32 -11.656 1.138 1 98.88 279 TYR A N 1
ATOM 2218 C CA . TYR A 1 279 ? -5.375 -12.219 1.976 1 98.88 279 TYR A CA 1
ATOM 2219 C C . TYR A 1 279 ? -5.551 -13.711 1.702 1 98.88 279 TYR A C 1
ATOM 2221 O O . TYR A 1 279 ? -5.488 -14.148 0.551 1 98.88 279 TYR A O 1
ATOM 2229 N N . ASP A 1 280 ? -5.688 -14.453 2.779 1 98.88 280 ASP A N 1
ATOM 2230 C CA . ASP A 1 280 ? -6.223 -15.805 2.662 1 98.88 280 ASP A CA 1
ATOM 2231 C C . ASP A 1 280 ? -7.719 -15.836 2.982 1 98.88 280 ASP A C 1
ATOM 2233 O O . ASP A 1 280 ? -8.125 -15.531 4.105 1 98.88 280 ASP A O 1
ATOM 2237 N N . VAL A 1 281 ? -8.445 -16.203 1.997 1 98.88 281 VAL A N 1
ATOM 2238 C CA . VAL A 1 281 ? -9.898 -16.297 2.125 1 98.88 281 VAL A CA 1
ATOM 2239 C C . VAL A 1 281 ? -10.336 -17.75 2.09 1 98.88 281 VAL A C 1
ATOM 2241 O O . VAL A 1 281 ? -10.047 -18.469 1.126 1 98.88 281 VAL A O 1
ATOM 2244 N N . ILE A 1 282 ? -11 -18.188 3.117 1 98.88 282 ILE A N 1
ATOM 2245 C CA . ILE A 1 282 ? -11.406 -19.578 3.229 1 98.88 282 ILE A CA 1
ATOM 2246 C C . ILE A 1 282 ? -12.922 -19.688 3.035 1 98.88 282 ILE A C 1
ATOM 2248 O O . ILE A 1 282 ? -13.68 -18.891 3.582 1 98.88 282 ILE A O 1
ATOM 2252 N N . LEU A 1 283 ? -13.312 -20.609 2.232 1 98.81 283 LEU A N 1
ATOM 2253 C CA . LEU A 1 283 ? -14.719 -20.812 1.904 1 98.81 283 LEU A CA 1
ATOM 2254 C C . LEU A 1 283 ? -15.094 -22.281 2.055 1 98.81 283 LEU A C 1
ATOM 2256 O O . LEU A 1 283 ? -14.336 -23.172 1.653 1 98.81 283 LEU A O 1
ATOM 2260 N N . ASN A 1 284 ? -16.281 -22.484 2.602 1 98.81 284 ASN A N 1
ATOM 2261 C CA . ASN A 1 284 ? -16.891 -23.812 2.572 1 98.81 284 ASN A CA 1
ATOM 2262 C C . ASN A 1 284 ? -17.688 -24.031 1.287 1 98.81 284 ASN A C 1
ATOM 2264 O O . ASN A 1 284 ? -18.562 -23.25 0.95 1 98.81 284 ASN A O 1
ATOM 2268 N N . MET A 1 285 ? -17.312 -25.062 0.645 1 98.75 285 MET A N 1
ATOM 2269 C CA . MET A 1 285 ? -18.047 -25.391 -0.568 1 98.75 285 MET A CA 1
ATOM 2270 C C . MET A 1 285 ? -19.297 -26.203 -0.237 1 98.75 285 MET A C 1
ATOM 2272 O O . MET A 1 285 ? -19.297 -27.438 -0.341 1 98.75 285 MET A O 1
ATOM 2276 N N . ASP A 1 286 ? -20.406 -25.516 0.036 1 98.69 286 ASP A N 1
ATOM 2277 C CA . ASP A 1 286 ? -21.625 -26.156 0.526 1 98.69 286 ASP A CA 1
ATOM 2278 C C . ASP A 1 286 ? -22.828 -25.781 -0.335 1 98.69 286 ASP A C 1
ATOM 2280 O O . ASP A 1 286 ? -23.969 -25.953 0.081 1 98.69 286 ASP A O 1
ATOM 2284 N N . ASN A 1 287 ? -22.578 -25.219 -1.499 1 98.69 287 ASN A N 1
ATOM 2285 C CA . ASN A 1 287 ? -23.656 -24.719 -2.344 1 98.69 287 ASN A CA 1
ATOM 2286 C C . ASN A 1 287 ? -23.438 -25.094 -3.807 1 98.69 287 ASN A C 1
ATOM 2288 O O . ASN A 1 287 ? -23.156 -24.234 -4.637 1 98.69 287 ASN A O 1
ATOM 2292 N N . PRO A 1 288 ? -23.719 -26.359 -4.184 1 98.69 288 PRO A N 1
ATOM 2293 C CA . PRO A 1 288 ? -23.438 -26.812 -5.547 1 98.69 288 PRO A CA 1
ATOM 2294 C C . PRO A 1 288 ? -24.062 -25.922 -6.609 1 98.69 288 PRO A C 1
ATOM 2296 O O . PRO A 1 288 ? -25.234 -25.516 -6.477 1 98.69 288 PRO A O 1
ATOM 2299 N N . GLY A 1 289 ? -23.312 -25.453 -7.598 1 98.31 289 GLY A N 1
ATOM 2300 C CA . GLY A 1 289 ? -23.672 -24.562 -8.688 1 98.31 289 GLY A CA 1
ATOM 2301 C C . GLY A 1 289 ? -22.484 -24.141 -9.531 1 98.31 289 GLY A C 1
ATOM 2302 O O . GLY A 1 289 ? -21.406 -24.75 -9.453 1 98.31 289 GLY A O 1
ATOM 2303 N N . LEU A 1 290 ? -22.734 -23.375 -10.5 1 98.25 290 LEU A N 1
ATOM 2304 C CA . LEU A 1 290 ? -21.719 -22.609 -11.219 1 98.25 290 LEU A CA 1
ATOM 2305 C C . LEU A 1 290 ? -21.703 -21.156 -10.75 1 98.25 290 LEU A C 1
ATOM 2307 O O . LEU A 1 290 ? -22.656 -20.422 -10.961 1 98.25 290 LEU A O 1
ATOM 2311 N N . TRP A 1 291 ? -20.594 -20.75 -10.016 1 98.38 291 TRP A N 1
ATOM 2312 C CA . TRP A 1 291 ? -20.562 -19.453 -9.328 1 98.38 291 TRP A CA 1
ATOM 2313 C C . TRP A 1 291 ? -19.391 -18.609 -9.812 1 98.38 291 TRP A C 1
ATOM 2315 O O . TRP A 1 291 ? -18.25 -19.078 -9.852 1 98.38 291 TRP A O 1
ATOM 2325 N N . MET A 1 292 ? -19.656 -17.406 -10.062 1 97.94 292 MET A N 1
ATOM 2326 C CA . MET A 1 292 ? -18.609 -16.5 -10.555 1 97.94 292 MET A CA 1
ATOM 2327 C C . MET A 1 292 ? -17.781 -15.969 -9.391 1 97.94 292 MET A C 1
ATOM 2329 O O . MET A 1 292 ? -18.297 -15.742 -8.297 1 97.94 292 MET A O 1
ATOM 2333 N N . ILE A 1 293 ? -16.547 -15.844 -9.602 1 98.56 293 ILE A N 1
ATOM 2334 C CA . ILE A 1 293 ? -15.656 -14.953 -8.867 1 98.56 293 ILE A CA 1
ATOM 2335 C C . ILE A 1 293 ? -15.188 -13.82 -9.781 1 98.56 293 ILE A C 1
ATOM 2337 O O . ILE A 1 293 ? -14.711 -14.078 -10.891 1 98.56 293 ILE A O 1
ATOM 2341 N N . HIS A 1 294 ? -15.336 -12.555 -9.328 1 98.62 294 HIS A N 1
ATOM 2342 C CA . HIS A 1 294 ? -14.875 -11.492 -10.211 1 98.62 294 HIS A CA 1
ATOM 2343 C C . HIS A 1 294 ? -14.562 -10.227 -9.422 1 98.62 294 HIS A C 1
ATOM 2345 O O . HIS A 1 294 ? -14.898 -10.117 -8.242 1 98.62 294 HIS A O 1
ATOM 2351 N N . ASP A 1 295 ? -13.898 -9.344 -10.078 1 98.69 295 ASP A N 1
ATOM 2352 C CA . ASP A 1 295 ? -13.617 -8.008 -9.562 1 98.69 295 ASP A CA 1
ATOM 2353 C C . ASP A 1 295 ? -14.828 -7.094 -9.719 1 98.69 295 ASP A C 1
ATOM 2355 O O . ASP A 1 295 ? -15.461 -7.059 -10.773 1 98.69 295 ASP A O 1
ATOM 2359 N N . HIS A 1 296 ? -15.18 -6.312 -8.664 1 97.5 296 HIS A N 1
ATOM 2360 C CA . HIS A 1 296 ? -16.312 -5.391 -8.742 1 97.5 296 HIS A CA 1
ATOM 2361 C C . HIS A 1 296 ? -15.852 -3.992 -9.141 1 97.5 296 HIS A C 1
ATOM 2363 O O . HIS A 1 296 ? -16.672 -3.08 -9.266 1 97.5 296 HIS A O 1
ATOM 2369 N N . VAL A 1 297 ? -14.578 -3.758 -9.234 1 96.94 297 VAL A N 1
ATOM 2370 C CA . VAL A 1 297 ? -14.203 -2.635 -10.086 1 96.94 297 VAL A CA 1
ATOM 2371 C C . VAL A 1 297 ? -14.555 -2.947 -11.539 1 96.94 297 VAL A C 1
ATOM 2373 O O . VAL A 1 297 ? -13.766 -3.582 -12.25 1 96.94 297 VAL A O 1
ATOM 2376 N N . ASP A 1 298 ? -15.578 -2.475 -11.938 1 92.5 298 ASP A N 1
ATOM 2377 C CA . ASP A 1 298 ? -16.25 -2.963 -13.133 1 92.5 298 ASP A CA 1
ATOM 2378 C C . ASP A 1 298 ? -15.359 -2.832 -14.367 1 92.5 298 ASP A C 1
ATOM 2380 O O . ASP A 1 298 ? -15.398 -3.682 -15.258 1 92.5 298 ASP A O 1
ATOM 2384 N N . THR A 1 299 ? -14.531 -1.843 -14.398 1 95.44 299 THR A N 1
ATOM 2385 C CA . THR A 1 299 ? -13.656 -1.668 -15.547 1 95.44 299 THR A CA 1
ATOM 2386 C C . THR A 1 299 ? -12.57 -2.738 -15.562 1 95.44 299 THR A C 1
ATOM 2388 O O . THR A 1 299 ? -11.906 -2.943 -16.578 1 95.44 299 THR A O 1
ATOM 2391 N N . HIS A 1 300 ? -12.383 -3.488 -14.453 1 98.19 300 HIS A N 1
ATOM 2392 C CA . HIS A 1 300 ? -11.359 -4.523 -14.375 1 98.19 300 HIS A CA 1
ATOM 2393 C C . HIS A 1 300 ? -11.867 -5.848 -14.938 1 98.19 300 HIS A C 1
ATOM 2395 O O . HIS A 1 300 ? -11.156 -6.855 -14.906 1 98.19 300 HIS A O 1
ATOM 2401 N N . THR A 1 301 ? -13.062 -5.84 -15.414 1 98.06 301 THR A N 1
ATOM 2402 C CA . THR A 1 301 ? -13.633 -7.008 -16.078 1 98.06 301 THR A CA 1
ATOM 2403 C C . THR A 1 301 ? -13.742 -6.773 -17.578 1 98.06 301 THR A C 1
ATOM 2405 O O . THR A 1 301 ? -14.758 -7.121 -18.188 1 98.06 301 THR A O 1
ATOM 2408 N N . THR A 1 302 ? -12.719 -6.125 -18.109 1 97.12 302 THR A N 1
ATOM 2409 C CA . THR A 1 302 ? -12.664 -5.832 -19.531 1 97.12 302 THR A CA 1
ATOM 2410 C C . THR A 1 302 ? -11.359 -6.34 -20.156 1 97.12 302 THR A C 1
ATOM 2412 O O . THR A 1 302 ? -10.391 -6.586 -19.438 1 97.12 302 THR A O 1
ATOM 2415 N N . ASN A 1 303 ? -11.336 -6.59 -21.438 1 97.5 303 ASN A N 1
ATOM 2416 C CA . ASN A 1 303 ? -10.18 -6.723 -22.312 1 97.5 303 ASN A CA 1
ATOM 2417 C C . ASN A 1 303 ? -10.078 -5.555 -23.281 1 97.5 303 ASN A C 1
ATOM 2419 O O . ASN A 1 303 ? -10.695 -5.574 -24.344 1 97.5 303 ASN A O 1
ATOM 2423 N N . GLY A 1 304 ? -9.195 -4.664 -22.922 1 96.44 304 GLY A N 1
ATOM 2424 C CA . GLY A 1 304 ? -9.242 -3.42 -23.672 1 96.44 304 GLY A CA 1
ATOM 2425 C C . GLY A 1 304 ? -10.562 -2.693 -23.531 1 96.44 304 GLY A C 1
ATOM 2426 O O . GLY A 1 304 ? -10.977 -2.342 -22.438 1 96.44 304 GLY A O 1
ATOM 2427 N N . ASP A 1 305 ? -11.266 -2.6 -24.656 1 94.5 305 ASP A N 1
ATOM 2428 C CA . ASP A 1 305 ? -12.539 -1.88 -24.672 1 94.5 305 ASP A CA 1
ATOM 2429 C C . ASP A 1 305 ? -13.719 -2.848 -24.719 1 94.5 305 ASP A C 1
ATOM 2431 O O . ASP A 1 305 ? -14.859 -2.434 -24.938 1 94.5 305 ASP A O 1
ATOM 2435 N N . LYS A 1 306 ? -13.461 -4.09 -24.531 1 96.12 306 LYS A N 1
ATOM 2436 C CA . LYS A 1 306 ? -14.516 -5.094 -24.625 1 96.12 306 LYS A CA 1
ATOM 2437 C C . LYS A 1 306 ? -14.914 -5.613 -23.25 1 96.12 306 LYS A C 1
ATOM 2439 O O . LYS A 1 306 ? -14.062 -5.82 -22.391 1 96.12 306 LYS A O 1
ATOM 2444 N N . PRO A 1 307 ? -16.172 -5.852 -23.078 1 95.19 307 PRO A N 1
ATOM 2445 C CA . PRO A 1 307 ? -16.625 -6.43 -21.812 1 95.19 307 PRO A CA 1
ATOM 2446 C C . PRO A 1 307 ? -16.281 -7.914 -21.688 1 95.19 307 PRO A C 1
ATOM 2448 O O . PRO A 1 307 ? -15.766 -8.516 -22.641 1 95.19 307 PRO A O 1
ATOM 2451 N N . ASP A 1 308 ? -16.531 -8.461 -20.5 1 94.31 308 ASP A N 1
ATOM 2452 C CA . ASP A 1 308 ? -16.406 -9.883 -20.203 1 94.31 308 ASP A CA 1
ATOM 2453 C C . ASP A 1 308 ? -14.945 -10.336 -20.344 1 94.31 308 ASP A C 1
ATOM 2455 O O . ASP A 1 308 ? -14.648 -11.281 -21.078 1 94.31 308 ASP A O 1
ATOM 2459 N N . GLY A 1 309 ? -14.062 -9.594 -19.719 1 97.94 309 GLY A N 1
ATOM 2460 C CA . GLY A 1 309 ? -12.633 -9.867 -19.625 1 97.94 309 GLY A CA 1
ATOM 2461 C C . GLY A 1 309 ? -12.078 -9.664 -18.234 1 97.94 309 GLY A C 1
ATOM 2462 O O . GLY A 1 309 ? -12.828 -9.547 -17.266 1 97.94 309 GLY A O 1
ATOM 2463 N N . GLY A 1 310 ? -10.844 -9.75 -18.141 1 98.56 310 GLY A N 1
ATOM 2464 C CA . GLY A 1 310 ? -10.156 -9.32 -16.938 1 98.56 310 GLY A CA 1
ATOM 2465 C C . GLY A 1 310 ? -10.258 -10.312 -15.805 1 98.56 310 GLY A C 1
ATOM 2466 O O . GLY A 1 310 ? -10.102 -11.523 -16.016 1 98.56 310 GLY A O 1
ATOM 2467 N N . ILE A 1 311 ? -10.484 -9.828 -14.625 1 98.81 311 ILE A N 1
ATOM 2468 C CA . ILE A 1 311 ? -10.438 -10.609 -13.398 1 98.81 311 ILE A CA 1
ATOM 2469 C C . ILE A 1 311 ? -11.797 -11.25 -13.141 1 98.81 311 ILE A C 1
ATOM 2471 O O . ILE A 1 311 ? -12.625 -10.688 -12.422 1 98.81 311 ILE A O 1
ATOM 2475 N N . MET A 1 312 ? -11.961 -12.359 -13.766 1 98.56 312 MET A N 1
ATOM 2476 C CA . MET A 1 312 ? -13.148 -13.195 -13.625 1 98.56 312 MET A CA 1
ATOM 2477 C C . MET A 1 312 ? -12.789 -14.672 -13.703 1 98.56 312 MET A C 1
ATOM 2479 O O . MET A 1 312 ? -11.875 -15.055 -14.43 1 98.56 312 MET A O 1
ATOM 2483 N N . THR A 1 313 ? -13.398 -15.469 -12.961 1 98.5 313 THR A N 1
ATOM 2484 C CA . THR A 1 313 ? -13.367 -16.922 -13.062 1 98.5 313 THR A CA 1
ATOM 2485 C C . THR A 1 313 ? -14.633 -17.531 -12.469 1 98.5 313 THR A C 1
ATOM 2487 O O . THR A 1 313 ? -15.617 -16.828 -12.227 1 98.5 313 THR A O 1
ATOM 2490 N N . THR A 1 314 ? -14.703 -18.891 -12.391 1 98.12 314 THR A N 1
ATOM 2491 C CA . THR A 1 314 ? -15.891 -19.562 -11.883 1 98.12 314 THR A CA 1
ATOM 2492 C C . THR A 1 314 ? -15.508 -20.703 -10.945 1 98.12 314 THR A C 1
ATOM 2494 O O . THR A 1 314 ? -14.477 -21.344 -11.133 1 98.12 314 THR A O 1
ATOM 2497 N N . ILE A 1 315 ? -16.297 -20.859 -9.969 1 98.56 315 ILE A N 1
ATOM 2498 C CA . ILE A 1 315 ? -16.297 -22.094 -9.195 1 98.56 315 ILE A CA 1
ATOM 2499 C C . ILE A 1 315 ? -17.219 -23.109 -9.859 1 98.56 315 ILE A C 1
ATOM 2501 O O . ILE A 1 315 ? -18.406 -22.844 -10.055 1 98.56 315 ILE A O 1
ATOM 2505 N N . GLU A 1 316 ? -16.672 -24.25 -10.195 1 98.31 316 GLU A N 1
ATOM 2506 C CA . GLU A 1 316 ? -17.438 -25.328 -10.82 1 98.31 316 GLU A CA 1
ATOM 2507 C C . GLU A 1 316 ? -17.609 -26.516 -9.875 1 98.31 316 GLU A C 1
ATOM 2509 O O . GLU A 1 316 ? -16.641 -27.203 -9.555 1 98.31 316 GLU A O 1
ATOM 2514 N N . TYR A 1 317 ? -18.828 -26.734 -9.492 1 98.38 317 TYR A N 1
ATOM 2515 C CA . TYR A 1 317 ? -19.109 -27.922 -8.695 1 98.38 317 TYR A CA 1
ATOM 2516 C C . TYR A 1 317 ? -19.281 -29.156 -9.578 1 98.38 317 TYR A C 1
ATOM 2518 O O . TYR A 1 317 ? -20 -29.125 -10.57 1 98.38 317 TYR A O 1
ATOM 2526 N N . GLU A 1 318 ? -18.656 -30.203 -9.156 1 97.31 318 GLU A N 1
ATOM 2527 C CA . GLU A 1 318 ? -18.797 -31.469 -9.875 1 97.31 318 GLU A C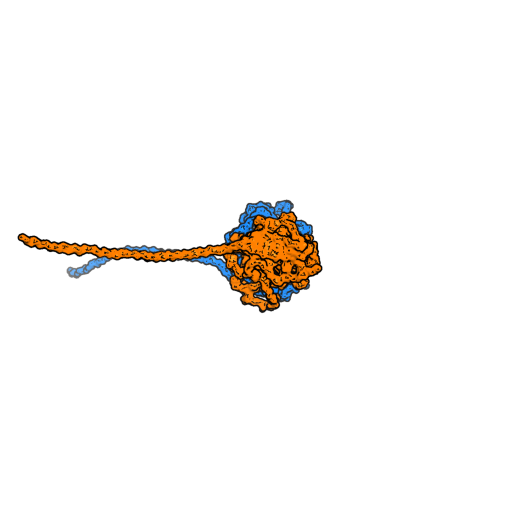A 1
ATOM 2528 C C . GLU A 1 318 ? -20.25 -31.906 -9.922 1 97.31 318 GLU A C 1
ATOM 2530 O O . GLU A 1 318 ? -20.703 -32.5 -10.906 1 97.31 318 GLU A O 1
ATOM 2535 N N . GLU A 1 319 ? -21 -31.625 -8.984 1 97.44 319 GLU A N 1
ATOM 2536 C CA . GLU A 1 319 ? -22.375 -32.094 -8.805 1 97.44 319 GLU A CA 1
ATOM 2537 C C . GLU A 1 319 ? -23.281 -31.516 -9.875 1 97.44 319 GLU A C 1
ATOM 2539 O O . GLU A 1 319 ? -24.328 -32.094 -10.203 1 97.44 319 GLU A O 1
ATOM 2544 N N . VAL A 1 320 ? -22.906 -30.375 -10.383 1 96.44 320 VAL A N 1
ATOM 2545 C CA . VAL A 1 320 ? -23.828 -29.688 -11.289 1 96.44 320 VAL A CA 1
ATOM 2546 C C . VAL A 1 320 ? -23.359 -29.891 -12.734 1 96.44 320 VAL A C 1
ATOM 2548 O O . VAL A 1 320 ? -24.156 -29.75 -13.664 1 96.44 320 VAL A O 1
ATOM 2551 N N . GLY A 1 321 ? -22.125 -30.281 -12.898 1 93.06 321 GLY A N 1
ATOM 2552 C CA . GLY A 1 321 ? -21.562 -30.453 -14.227 1 93.06 321 GLY A CA 1
ATOM 2553 C C . GLY A 1 321 ? -21.391 -29.141 -14.969 1 93.06 321 GLY A C 1
ATOM 2554 O O . GLY A 1 321 ? -21.766 -28.078 -14.469 1 93.06 321 GLY A O 1
ATOM 2555 N N . ILE A 1 322 ? -20.844 -29.203 -16.219 1 94.44 322 ILE A N 1
ATOM 2556 C CA . ILE A 1 322 ? -20.484 -27.969 -16.922 1 94.44 322 ILE A CA 1
ATOM 2557 C C . ILE A 1 322 ? -21.234 -27.906 -18.25 1 94.44 322 ILE A C 1
ATOM 2559 O O . ILE A 1 322 ? -21.125 -26.922 -18.984 1 94.44 322 ILE A O 1
ATOM 2563 N N . ASP A 1 323 ? -22 -28.984 -18.562 1 95.69 323 ASP A N 1
ATOM 2564 C CA . ASP A 1 323 ? -22.656 -29.062 -19.859 1 95.69 323 ASP A CA 1
ATOM 2565 C C . ASP A 1 323 ? -24 -28.312 -19.844 1 95.69 323 ASP A C 1
ATOM 2567 O O . ASP A 1 323 ? -25.062 -28.938 -19.938 1 95.69 323 ASP A O 1
ATOM 2571 N N . HIS A 1 324 ? -23.938 -27.094 -19.734 1 96.25 324 HIS A N 1
ATOM 2572 C CA . HIS A 1 324 ? -25.094 -26.203 -19.828 1 96.25 324 HIS A CA 1
ATOM 2573 C C . HIS A 1 324 ? -24.984 -25.281 -21.047 1 96.25 324 HIS A C 1
ATOM 2575 O O . HIS A 1 324 ? -23.906 -24.719 -21.312 1 96.25 324 HIS A O 1
ATOM 2581 N N . PRO A 1 325 ? -26 -25.125 -21.797 1 95.44 325 PRO A N 1
ATOM 2582 C CA . PRO A 1 325 ? -25.922 -24.375 -23.062 1 95.44 325 PRO A CA 1
ATOM 2583 C C . PRO A 1 325 ? -25.422 -22.953 -22.875 1 95.44 325 PRO A C 1
ATOM 2585 O O . PRO A 1 325 ? -24.781 -22.406 -23.766 1 95.44 325 PRO A O 1
ATOM 2588 N N . PHE A 1 326 ? -25.656 -22.359 -21.688 1 94.75 326 PHE A N 1
ATOM 2589 C CA . PHE A 1 326 ? -25.312 -20.953 -21.453 1 94.75 326 PHE A CA 1
ATOM 2590 C C . PHE A 1 326 ? -23.875 -20.828 -20.938 1 94.75 326 PHE A C 1
ATOM 2592 O O . PHE A 1 326 ? -23.328 -19.734 -20.891 1 94.75 326 PHE A O 1
ATOM 2599 N N . TYR A 1 327 ? -23.328 -21.875 -20.562 1 96.19 327 TYR A N 1
ATOM 2600 C CA . TYR A 1 327 ? -22.047 -21.812 -19.875 1 96.19 327 TYR A CA 1
ATOM 2601 C C . TYR A 1 327 ? -20.906 -21.672 -20.891 1 96.19 327 TYR A C 1
ATOM 2603 O O . TYR A 1 327 ? -20.688 -22.562 -21.703 1 96.19 327 TYR A O 1
ATOM 2611 N N . VAL A 1 328 ? -20.141 -20.578 -20.797 1 93.38 328 VAL A N 1
ATOM 2612 C CA . VAL A 1 328 ? -19.156 -20.188 -21.812 1 93.38 328 VAL A CA 1
ATOM 2613 C C . VAL A 1 328 ? -17.984 -21.172 -21.797 1 93.38 328 VAL A C 1
ATOM 2615 O O . VAL A 1 328 ? -17.328 -21.375 -22.828 1 93.38 328 VAL A O 1
ATOM 2618 N N . TRP A 1 329 ? -17.812 -21.906 -20.641 1 95.75 329 TRP A N 1
ATOM 2619 C CA . TRP A 1 329 ? -16.641 -22.781 -20.531 1 95.75 329 TRP A CA 1
ATOM 2620 C C . TRP A 1 329 ? -17.047 -24.234 -20.641 1 95.75 329 TRP A C 1
ATOM 2622 O O . TRP A 1 329 ? -16.312 -25.125 -20.219 1 95.75 329 TRP A O 1
ATOM 2632 N N . LYS A 1 330 ? -18.203 -24.547 -21.266 1 95.19 330 LYS A N 1
ATOM 2633 C CA . LYS A 1 330 ? -18.688 -25.922 -21.344 1 95.19 330 LYS A CA 1
ATOM 2634 C C . LYS A 1 330 ? -17.75 -26.781 -22.203 1 95.19 330 LYS A C 1
ATOM 2636 O O . LYS A 1 330 ? -17.625 -27.984 -21.984 1 95.19 330 LYS A O 1
ATOM 2641 N N . ASP A 1 331 ? -17.031 -26.172 -23.156 1 94.62 331 ASP A N 1
ATOM 2642 C CA . ASP A 1 331 ? -16.156 -26.906 -24.062 1 94.62 331 ASP A CA 1
ATOM 2643 C C . ASP A 1 331 ? -14.688 -26.562 -23.781 1 94.62 331 ASP A C 1
ATOM 2645 O O . ASP A 1 331 ? -13.812 -26.938 -24.562 1 94.62 331 ASP A O 1
ATOM 2649 N N . LYS A 1 332 ? -14.477 -25.812 -22.719 1 94.56 332 LYS A N 1
ATOM 2650 C CA . LYS A 1 332 ? -13.109 -25.422 -22.391 1 94.56 332 LYS A CA 1
ATOM 2651 C C . LYS A 1 332 ? -12.281 -26.609 -21.922 1 94.56 332 LYS A C 1
ATOM 2653 O O . LYS A 1 332 ? -12.719 -27.375 -21.078 1 94.56 332 LYS A O 1
ATOM 2658 N N . LYS A 1 333 ? -11.133 -26.719 -22.562 1 93.81 333 LYS A N 1
ATOM 2659 C CA . LYS A 1 333 ? -10.18 -27.703 -22.047 1 93.81 333 LYS A CA 1
ATOM 2660 C C . LYS A 1 333 ? -9.586 -27.219 -20.719 1 93.81 333 LYS A C 1
ATOM 2662 O O . LYS A 1 333 ? -8.984 -26.141 -20.656 1 93.81 333 LYS A O 1
ATOM 2667 N N . PHE A 1 334 ? -9.773 -28 -19.703 1 93.75 334 PHE A N 1
ATOM 2668 C CA . PHE A 1 334 ? -9.266 -27.656 -18.375 1 93.75 334 PHE A CA 1
ATOM 2669 C C . PHE A 1 334 ? -7.75 -27.781 -18.328 1 93.75 334 PHE A C 1
ATOM 2671 O O . PHE A 1 334 ? -7.191 -28.797 -18.781 1 93.75 334 PHE A O 1
ATOM 2678 N N . VAL A 1 335 ? -7.066 -26.781 -17.812 1 92.19 335 VAL A N 1
ATOM 2679 C CA . VAL A 1 335 ? -5.625 -26.797 -17.594 1 92.19 335 VAL A CA 1
ATOM 2680 C C . VAL A 1 335 ? -5.328 -26.812 -16.094 1 92.19 335 VAL A C 1
ATOM 2682 O O . VAL A 1 335 ? -5.473 -25.797 -15.414 1 92.19 335 VAL A O 1
ATOM 2685 N N . PRO A 1 336 ? -4.844 -27.938 -15.633 1 93.69 336 PRO A N 1
ATOM 2686 C CA . PRO A 1 336 ? -4.543 -28 -14.203 1 93.69 336 PRO A CA 1
ATOM 2687 C C . PRO A 1 336 ? -3.35 -27.141 -13.805 1 93.69 336 PRO A C 1
ATOM 2689 O O . PRO A 1 336 ? -2.516 -26.812 -14.656 1 93.69 336 PRO A O 1
ATOM 2692 N N . ASP A 1 337 ? -3.283 -26.703 -12.578 1 97.31 337 ASP A N 1
ATOM 2693 C CA . ASP A 1 337 ? -2.172 -26.031 -11.906 1 97.31 337 ASP A CA 1
ATOM 2694 C C . ASP A 1 337 ? -2.105 -24.562 -12.289 1 97.31 337 ASP A C 1
ATOM 2696 O O . ASP A 1 337 ? -1.102 -23.891 -12.031 1 97.31 337 ASP A O 1
ATOM 2700 N N . PHE A 1 338 ? -3.193 -24.031 -12.93 1 98.31 338 PHE A N 1
ATOM 2701 C CA . PHE A 1 338 ? -3.293 -22.609 -13.227 1 98.31 338 PHE A CA 1
ATOM 2702 C C . PHE A 1 338 ? -3.205 -21.781 -11.953 1 98.31 338 PHE A C 1
ATOM 2704 O O . PHE A 1 338 ? -2.676 -20.672 -11.961 1 98.31 338 PHE A O 1
ATOM 2711 N N . TYR A 1 339 ? -3.713 -22.281 -10.859 1 98.75 339 TYR A N 1
ATOM 2712 C CA . TYR A 1 339 ? -3.678 -21.594 -9.57 1 98.75 339 TYR A CA 1
ATOM 2713 C C . TYR A 1 339 ? -2.619 -22.203 -8.656 1 98.75 339 TYR A C 1
ATOM 2715 O O . TYR A 1 339 ? -2.688 -22.047 -7.438 1 98.75 339 TYR A O 1
ATOM 2723 N N . TYR A 1 340 ? -1.718 -22.938 -9.156 1 98.56 340 TYR A N 1
ATOM 2724 C CA . TYR A 1 340 ? -0.648 -23.641 -8.461 1 98.56 340 TYR A CA 1
ATOM 2725 C C . TYR A 1 340 ? -1.215 -24.703 -7.52 1 98.56 340 TYR A C 1
ATOM 2727 O O . TYR A 1 340 ? -0.54 -25.125 -6.582 1 98.56 340 TYR A O 1
ATOM 2735 N N . GLU A 1 341 ? -2.408 -25.109 -7.68 1 97.94 341 GLU A N 1
ATOM 2736 C CA . GLU A 1 341 ? -3.078 -26.031 -6.77 1 97.94 341 GLU A CA 1
ATOM 2737 C C . GLU A 1 341 ? -2.395 -27.391 -6.762 1 97.94 341 GLU A C 1
ATOM 2739 O O . GLU A 1 341 ? -2.35 -28.062 -5.73 1 97.94 341 GLU A O 1
ATOM 2744 N N . GLU A 1 342 ? -1.914 -27.875 -7.938 1 97.56 342 GLU A N 1
ATOM 2745 C CA . GLU A 1 342 ? -1.177 -29.125 -7.977 1 97.56 342 GLU A CA 1
ATOM 2746 C C . GLU A 1 342 ? 0.239 -28.953 -7.43 1 97.56 342 GLU A C 1
ATOM 2748 O O . GLU A 1 342 ? 0.761 -29.844 -6.754 1 97.56 342 GLU A O 1
ATOM 2753 N N . SER A 1 343 ? 0.867 -27.797 -7.75 1 98.25 343 SER A N 1
ATOM 2754 C CA . SER A 1 343 ? 2.209 -27.516 -7.254 1 98.25 343 SER A CA 1
ATOM 2755 C C . SER A 1 343 ? 2.234 -27.453 -5.73 1 98.25 343 SER A C 1
ATOM 2757 O O . SER A 1 343 ? 3.193 -27.906 -5.102 1 98.25 343 SER A O 1
ATOM 2759 N N . LEU A 1 344 ? 1.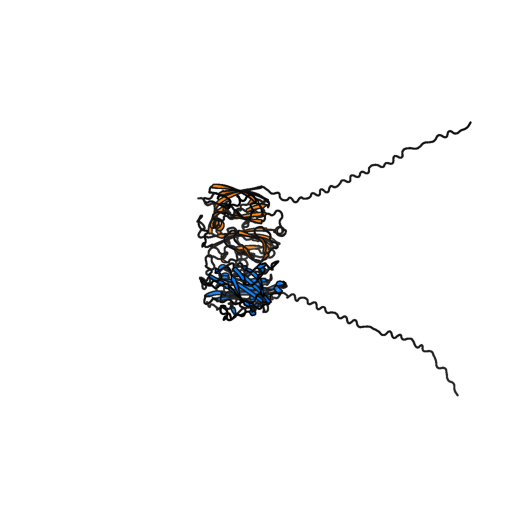178 -26.906 -5.145 1 98.38 344 LEU A N 1
ATOM 2760 C CA . LEU A 1 344 ? 1.095 -26.75 -3.697 1 98.38 344 LEU A CA 1
ATOM 2761 C C . LEU A 1 344 ? 0.989 -28.094 -3.006 1 98.38 344 LEU A C 1
ATOM 2763 O O . LEU A 1 344 ? 1.226 -28.203 -1.8 1 98.38 344 LEU A O 1
ATOM 2767 N N . LYS A 1 345 ? 0.637 -29.141 -3.721 1 97.44 345 LYS A N 1
ATOM 2768 C CA . LYS A 1 345 ? 0.511 -30.484 -3.154 1 97.44 345 LYS A CA 1
ATOM 2769 C C . LYS A 1 345 ? 1.849 -31.219 -3.176 1 97.44 345 LYS A C 1
ATOM 2771 O O . LYS A 1 345 ? 2.012 -32.25 -2.506 1 97.44 345 LYS A O 1
ATOM 2776 N N . LYS A 1 346 ? 2.775 -30.703 -3.982 1 97.75 346 LYS A N 1
ATOM 2777 C CA . LYS A 1 346 ? 4.078 -31.344 -4.102 1 97.75 346 LYS A CA 1
ATOM 2778 C C . LYS A 1 346 ? 4.949 -31.062 -2.879 1 97.75 346 LYS A C 1
ATOM 2780 O O . LYS A 1 346 ? 4.586 -30.25 -2.029 1 97.75 346 LYS A O 1
ATOM 2785 N N . ASP A 1 347 ? 6.07 -31.797 -2.844 1 97.38 347 ASP A N 1
ATOM 2786 C CA . ASP A 1 347 ? 7.043 -31.547 -1.786 1 97.38 347 ASP A CA 1
ATOM 2787 C C . ASP A 1 347 ? 7.535 -30.109 -1.818 1 97.38 347 ASP A C 1
ATOM 2789 O O . ASP A 1 347 ? 7.516 -29.453 -2.869 1 97.38 347 ASP A O 1
ATOM 2793 N N . LEU A 1 348 ? 7.98 -29.672 -0.7 1 98.06 348 LEU A N 1
ATOM 2794 C CA . LEU A 1 348 ? 8.523 -28.312 -0.606 1 98.06 348 LEU A CA 1
ATOM 2795 C C . LEU A 1 348 ? 9.656 -28.109 -1.607 1 98.06 348 LEU A C 1
ATOM 2797 O O . LEU A 1 348 ? 10.438 -29.031 -1.86 1 98.06 348 LEU A O 1
ATOM 2801 N N . GLY A 1 349 ? 9.773 -26.953 -2.18 1 98.31 349 GLY A N 1
ATOM 2802 C CA . GLY A 1 349 ? 10.75 -26.609 -3.203 1 98.31 349 GLY A CA 1
ATOM 2803 C C . GLY A 1 349 ? 10.258 -25.547 -4.168 1 98.31 349 GLY A C 1
ATOM 2804 O O . GLY A 1 349 ? 9.289 -24.844 -3.883 1 98.31 349 GLY A O 1
ATOM 2805 N N . MET A 1 350 ? 11.008 -25.375 -5.168 1 98.62 350 MET A N 1
ATOM 2806 C CA . MET A 1 350 ? 10.594 -24.469 -6.242 1 98.62 350 MET A CA 1
ATOM 2807 C C . MET A 1 350 ? 9.883 -25.234 -7.355 1 98.62 350 MET A C 1
ATOM 2809 O O . MET A 1 350 ? 10.391 -26.266 -7.82 1 98.62 350 MET A O 1
ATOM 2813 N N . HIS A 1 351 ? 8.734 -24.797 -7.77 1 98.62 351 HIS A N 1
ATOM 2814 C CA . HIS A 1 351 ? 7.93 -25.484 -8.766 1 98.62 351 HIS A CA 1
ATOM 2815 C C . HIS A 1 351 ? 7.645 -24.594 -9.969 1 98.62 351 HIS A C 1
ATOM 2817 O O . HIS A 1 351 ? 6.852 -23.656 -9.875 1 98.62 351 HIS A O 1
ATOM 2823 N N . ASN A 1 352 ? 8.273 -24.906 -11.086 1 97.38 352 ASN A N 1
ATOM 2824 C CA . ASN A 1 352 ? 7.887 -24.312 -12.359 1 97.38 352 ASN A CA 1
ATOM 2825 C C . ASN A 1 352 ? 6.555 -24.875 -12.852 1 97.38 352 ASN A C 1
ATOM 2827 O O . ASN A 1 352 ? 6.207 -26.016 -12.562 1 97.38 352 ASN A O 1
ATOM 2831 N N . SER A 1 353 ? 5.871 -24.078 -13.445 1 95.06 353 SER A N 1
ATOM 2832 C CA . SER A 1 353 ? 4.617 -24.531 -14.023 1 95.06 353 SER A CA 1
ATOM 2833 C C . SER A 1 353 ? 4.605 -24.344 -15.539 1 95.06 353 SER A C 1
ATOM 2835 O O . SER A 1 353 ? 4.805 -23.234 -16.031 1 95.06 353 SER A O 1
ATOM 2837 N N . LYS A 1 354 ? 4.305 -25.344 -16.266 1 92.88 354 LYS A N 1
ATOM 2838 C CA . LYS A 1 354 ? 4.273 -25.297 -17.719 1 92.88 354 LYS A CA 1
ATOM 2839 C C . LYS A 1 354 ? 3.135 -24.406 -18.219 1 92.88 354 LYS A C 1
ATOM 2841 O O . LYS A 1 354 ? 3.211 -23.844 -19.312 1 92.88 354 LYS A O 1
ATOM 2846 N N . VAL A 1 355 ? 2.148 -24.297 -17.375 1 93.69 355 VAL A N 1
ATOM 2847 C CA . VAL A 1 355 ? 0.965 -23.531 -17.75 1 93.69 355 VAL A CA 1
ATOM 2848 C C . VAL A 1 355 ? 1.343 -22.062 -17.969 1 93.69 355 VAL A C 1
ATOM 2850 O O . VAL A 1 355 ? 0.695 -21.359 -18.75 1 93.69 355 VAL A O 1
ATOM 2853 N N . PHE A 1 356 ? 2.393 -21.641 -17.406 1 96.94 356 PHE A N 1
ATOM 2854 C CA . PHE A 1 356 ? 2.744 -20.219 -17.391 1 96.94 356 PHE A CA 1
ATOM 2855 C C . PHE A 1 356 ? 3.945 -19.953 -18.297 1 96.94 356 PHE A C 1
ATOM 2857 O O . PHE A 1 356 ? 4.395 -18.812 -18.422 1 96.94 356 PHE A O 1
ATOM 2864 N N . LYS A 1 357 ? 4.469 -20.969 -18.906 1 97.38 357 LYS A N 1
ATOM 2865 C CA . LYS A 1 357 ? 5.668 -20.828 -19.719 1 97.38 357 LYS A CA 1
ATOM 2866 C C . LYS A 1 357 ? 5.402 -19.922 -20.922 1 97.38 357 LYS A C 1
ATOM 2868 O O . LYS A 1 357 ? 4.402 -20.094 -21.625 1 97.38 357 LYS A O 1
ATOM 2873 N N . GLY A 1 358 ? 6.258 -18.938 -21.109 1 97.94 358 GLY A N 1
ATOM 2874 C CA . GLY A 1 358 ? 6.195 -18.078 -22.281 1 97.94 358 GLY A CA 1
ATOM 2875 C C . GLY A 1 358 ? 7.168 -18.484 -23.375 1 97.94 358 GLY A C 1
ATOM 2876 O O . GLY A 1 358 ? 7.742 -19.578 -23.328 1 97.94 358 GLY A O 1
ATOM 2877 N N . GLU A 1 359 ? 7.238 -17.672 -24.406 1 97.69 359 GLU A N 1
ATOM 2878 C CA . GLU A 1 359 ? 8.18 -17.859 -25.5 1 97.69 359 GLU A CA 1
ATOM 2879 C C . GLU A 1 359 ? 9.398 -16.969 -25.344 1 97.69 359 GLU A C 1
ATOM 2881 O O . GLU A 1 359 ? 9.266 -15.75 -25.172 1 97.69 359 GLU A O 1
ATOM 2886 N N . PRO A 1 360 ? 10.539 -17.547 -25.344 1 96.88 360 PRO A N 1
ATOM 2887 C CA . PRO A 1 360 ? 11.734 -16.703 -25.266 1 96.88 360 PRO A CA 1
ATOM 2888 C C . PRO A 1 360 ? 11.812 -15.672 -26.375 1 96.88 360 PRO A C 1
ATOM 2890 O O . PRO A 1 360 ? 11.461 -15.969 -27.516 1 96.88 360 PRO A O 1
ATOM 2893 N N . ILE A 1 361 ? 12.148 -14.453 -26.031 1 94.75 361 ILE A N 1
ATOM 2894 C CA . ILE A 1 361 ? 12.414 -13.406 -27 1 94.75 361 ILE A CA 1
ATOM 2895 C C . ILE A 1 361 ? 13.906 -13.352 -27.312 1 94.75 361 ILE A C 1
ATOM 2897 O O . ILE A 1 361 ? 14.727 -13.164 -26.406 1 94.75 361 ILE A O 1
ATOM 2901 N N . GLU A 1 362 ? 14.414 -13.727 -28.453 1 79.94 362 GLU A N 1
ATOM 2902 C CA . GLU A 1 362 ? 15.812 -13.719 -28.875 1 79.94 362 GLU A CA 1
ATOM 2903 C C . GLU A 1 362 ? 16.266 -12.312 -29.266 1 79.94 362 GLU A C 1
ATOM 2905 O O . GLU A 1 362 ? 15.555 -11.602 -29.969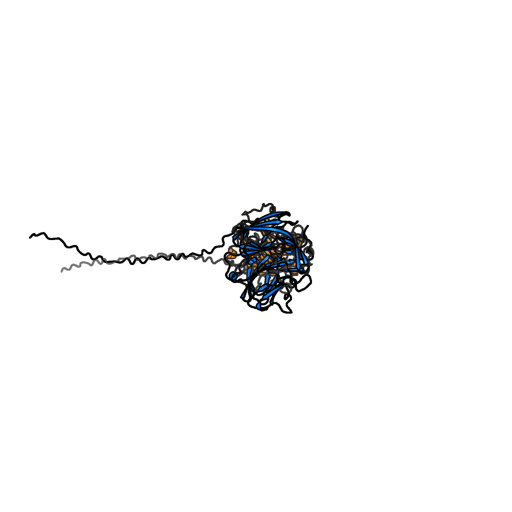 1 79.94 362 GLU A O 1
ATOM 2910 N N . GLU A 1 363 ? 17.031 -11.617 -28.422 1 59.81 363 GLU A N 1
ATOM 2911 C CA . GLU A 1 363 ? 17.609 -10.367 -28.906 1 59.81 363 GLU A CA 1
ATOM 2912 C C . GLU A 1 363 ? 18.484 -10.594 -30.141 1 59.81 363 GLU A C 1
ATOM 2914 O O . GLU A 1 363 ? 19.062 -11.672 -30.297 1 59.81 363 GLU A O 1
ATOM 2919 N N . MET B 1 1 ? -9.602 4.34 142 1 22.66 1 MET B N 1
ATOM 2920 C CA . MET B 1 1 ? -9.609 3.195 141 1 22.66 1 MET B CA 1
ATOM 2921 C C . MET B 1 1 ? -8.797 3.498 139.75 1 22.66 1 MET B C 1
ATOM 2923 O O . MET B 1 1 ? -8.633 4.66 139.375 1 22.66 1 MET B O 1
ATOM 2927 N N . TYR B 1 2 ? -8.43 2.521 138.875 1 22.53 2 TYR B N 1
ATOM 2928 C CA . TYR B 1 2 ? -7.367 1.95 138.125 1 22.53 2 TYR B CA 1
ATOM 2929 C C . TYR B 1 2 ? -7.273 2.652 136.75 1 22.53 2 TYR B C 1
ATOM 2931 O O . TYR B 1 2 ? -6.176 2.936 136.25 1 22.53 2 TYR B O 1
ATOM 2939 N N . LEU B 1 3 ? -8.367 2.674 135.875 1 24.22 3 LEU B N 1
ATOM 2940 C CA . LEU B 1 3 ? -8.273 2.066 134.625 1 24.22 3 LEU B CA 1
ATOM 2941 C C . LEU B 1 3 ? -7.504 2.969 133.625 1 24.22 3 LEU B C 1
ATOM 2943 O O . LEU B 1 3 ? -7.625 4.195 133.75 1 24.22 3 LEU B O 1
ATOM 2947 N N . ILE B 1 4 ? -6.578 2.402 132.75 1 25.31 4 ILE B N 1
ATOM 2948 C CA . ILE B 1 4 ? -5.43 2.342 131.875 1 25.31 4 ILE B CA 1
ATOM 2949 C C . ILE B 1 4 ? -5.816 2.885 130.5 1 25.31 4 ILE B C 1
ATOM 2951 O O . ILE B 1 4 ? -6.621 2.279 129.75 1 25.31 4 ILE B O 1
ATOM 2955 N N . TYR B 1 5 ? -6.156 4.191 130.25 1 24.08 5 TYR B N 1
ATOM 2956 C CA . TYR B 1 5 ? -6.785 4.883 129.125 1 24.08 5 TYR B CA 1
ATOM 2957 C C . TYR B 1 5 ? -5.895 4.848 127.938 1 24.08 5 TYR B C 1
ATOM 2959 O O . TYR B 1 5 ? -4.926 5.605 127.812 1 24.08 5 TYR B O 1
ATOM 2967 N N . THR B 1 6 ? -5.387 3.525 127.5 1 25.3 6 THR B N 1
ATOM 2968 C CA . THR B 1 6 ? -4.363 3.281 126.5 1 25.3 6 THR B CA 1
ATOM 2969 C C . THR B 1 6 ? -4.789 3.842 125.125 1 25.3 6 THR B C 1
ATOM 2971 O O . THR B 1 6 ? -5.809 3.426 124.562 1 25.3 6 THR B O 1
ATOM 2974 N N . LYS B 1 7 ? -4.543 5.094 124.875 1 25.39 7 LYS B N 1
ATOM 2975 C CA . LYS B 1 7 ? -4.945 5.984 123.75 1 25.39 7 LYS B CA 1
ATOM 2976 C C . LYS B 1 7 ? -4.508 5.43 122.438 1 25.39 7 LYS B C 1
ATOM 2978 O O . LYS B 1 7 ? -3.357 5.016 122.25 1 25.39 7 LYS B O 1
ATOM 2983 N N . ARG B 1 8 ? -5.5 5.066 121.438 1 23.78 8 ARG B N 1
ATOM 2984 C CA . ARG B 1 8 ? -5.848 4.441 120.125 1 23.78 8 ARG B CA 1
ATOM 2985 C C . ARG B 1 8 ? -5.156 5.145 119 1 23.78 8 ARG B C 1
ATOM 2987 O O . ARG B 1 8 ? -5.336 6.344 118.75 1 23.78 8 ARG B O 1
ATOM 2994 N N . THR B 1 9 ? -3.814 4.828 118.688 1 24.2 9 THR B N 1
ATOM 2995 C CA . THR B 1 9 ? -2.848 5.312 117.688 1 24.2 9 THR B CA 1
ATOM 2996 C C . THR B 1 9 ? -3.408 5.199 116.25 1 24.2 9 THR B C 1
ATOM 2998 O O . THR B 1 9 ? -3.637 4.098 115.812 1 24.2 9 THR B O 1
ATOM 3001 N N . VAL B 1 10 ? -4.387 6.047 115.812 1 22.5 10 VAL B N 1
ATOM 3002 C CA . VAL B 1 10 ? -5.258 6.082 114.625 1 22.5 10 VAL B CA 1
ATOM 3003 C C . VAL B 1 10 ? -4.418 6.266 113.375 1 22.5 10 VAL B C 1
ATOM 3005 O O . VAL B 1 10 ? -3.92 7.363 113.062 1 22.5 10 VAL B O 1
ATOM 3008 N N . PHE B 1 11 ? -3.252 5.523 113.125 1 24.38 11 PHE B N 1
ATOM 3009 C CA . PHE B 1 11 ? -2.324 5.793 112 1 24.38 11 PHE B CA 1
ATOM 3010 C C . PHE B 1 11 ? -3.008 5.598 110.625 1 24.38 11 PHE B C 1
ATOM 3012 O O . PHE B 1 11 ? -3.156 4.469 110.188 1 24.38 11 PHE B O 1
ATOM 3019 N N . MET B 1 12 ? -4.207 6.074 110.375 1 21.36 12 MET B N 1
ATOM 3020 C CA . MET B 1 12 ? -4.961 5.523 109.25 1 21.36 12 MET B CA 1
ATOM 3021 C C . MET B 1 12 ? -4.25 5.797 107.938 1 21.36 12 MET B C 1
ATOM 3023 O O . MET B 1 12 ? -4.266 4.961 107 1 21.36 12 MET B O 1
ATOM 3027 N N . LYS B 1 13 ? -3.729 7.035 107.562 1 21.2 13 LYS B N 1
ATOM 3028 C CA . LYS B 1 13 ? -4.391 7.613 106.375 1 21.2 13 LYS B CA 1
ATOM 3029 C C . LYS B 1 13 ? -3.891 6.973 105.125 1 21.2 13 LYS B C 1
ATOM 3031 O O . LYS B 1 13 ? -4.691 6.523 104.312 1 21.2 13 LYS B O 1
ATOM 3036 N N . ASN B 1 14 ? -2.881 7.488 104.375 1 22.22 14 ASN B N 1
ATOM 3037 C CA . ASN B 1 14 ? -3.004 8.242 103.125 1 22.22 14 ASN B CA 1
ATOM 3038 C C . ASN B 1 14 ? -2.543 7.418 101.938 1 22.22 14 ASN B C 1
ATOM 3040 O O . ASN B 1 14 ? -1.352 7.375 101.625 1 22.22 14 ASN B O 1
ATOM 3044 N N . SER B 1 15 ? -2.738 6.125 101.812 1 23.22 15 SER B N 1
ATOM 3045 C CA . SER B 1 15 ? -2.043 5.438 100.75 1 23.22 15 SER B CA 1
ATOM 3046 C C . SER B 1 15 ? -2.451 5.992 99.375 1 23.22 15 SER B C 1
ATOM 3048 O O . SER B 1 15 ? -3.586 5.797 98.938 1 23.22 15 SER B O 1
ATOM 3050 N N . ILE B 1 16 ? -2.111 7.23 99 1 23.66 16 ILE B N 1
ATOM 3051 C CA . ILE B 1 16 ? -2.529 7.871 97.75 1 23.66 16 ILE B CA 1
ATOM 3052 C C . ILE B 1 16 ? -1.987 7.086 96.562 1 23.66 16 ILE B C 1
ATOM 3054 O O . ILE B 1 16 ? -0.772 6.949 96.375 1 23.66 16 ILE B O 1
ATOM 3058 N N . SER B 1 17 ? -2.512 5.891 96.188 1 24.55 17 SER B N 1
ATOM 3059 C CA . SER B 1 17 ? -2.139 5.082 95.062 1 24.55 17 SER B CA 1
ATOM 3060 C C . SER B 1 17 ? -2.127 5.918 93.812 1 24.55 17 SER B C 1
ATOM 3062 O O . SER B 1 17 ? -3.086 6.633 93.5 1 24.55 17 SER B O 1
ATOM 3064 N N . LEU B 1 18 ? -0.942 6.316 93.25 1 24.81 18 LEU B N 1
ATOM 3065 C CA . LEU B 1 18 ? -0.462 7.039 92.125 1 24.81 18 LEU B CA 1
ATOM 3066 C C . LEU B 1 18 ? -1.012 6.426 90.812 1 24.81 18 LEU B C 1
ATOM 3068 O O . LEU B 1 18 ? -0.604 5.332 90.438 1 24.81 18 LEU B O 1
ATOM 3072 N N . PHE B 1 19 ? -2.264 6.281 90.562 1 27.14 19 PHE B N 1
ATOM 3073 C CA . PHE B 1 19 ? -2.811 5.699 89.375 1 27.14 19 PHE B CA 1
ATOM 3074 C C . PHE B 1 19 ? -2.42 6.527 88.125 1 27.14 19 PHE B C 1
ATOM 3076 O O . PHE B 1 19 ? -2.93 6.305 87 1 27.14 19 PHE B O 1
ATOM 3083 N N . SER B 1 20 ? -1.42 7.488 88.188 1 23.64 20 SER B N 1
ATOM 3084 C CA . SER B 1 20 ? -1.61 8.492 87.125 1 23.64 20 SER B CA 1
ATOM 3085 C C . SER B 1 20 ? -1.706 7.852 85.75 1 23.64 20 SER B C 1
ATOM 3087 O O . SER B 1 20 ? -1.312 6.699 85.562 1 23.64 20 SER B O 1
ATOM 3089 N N . SER B 1 21 ? -1.98 8.766 84.625 1 26.59 21 SER B N 1
ATOM 3090 C CA . SER B 1 21 ? -2.533 9.078 83.312 1 26.59 21 SER B CA 1
ATOM 3091 C C . SER B 1 21 ? -1.601 8.617 82.188 1 26.59 21 SER B C 1
ATOM 3093 O O . SER B 1 21 ? -0.553 9.227 81.938 1 26.59 21 SER B O 1
ATOM 3095 N N . TYR B 1 22 ? -1.12 7.418 82.062 1 25.83 22 TYR B N 1
ATOM 3096 C CA . TYR B 1 22 ? -0.329 7.035 80.938 1 25.83 22 TYR B CA 1
ATOM 3097 C C . TYR B 1 22 ? -1.036 7.426 79.625 1 25.83 22 TYR B C 1
ATOM 3099 O O . TYR B 1 22 ? -1.915 6.703 79.125 1 25.83 22 TYR B O 1
ATOM 3107 N N . ARG B 1 23 ? -1.64 8.602 79.438 1 28.69 23 ARG B N 1
ATOM 3108 C CA . ARG B 1 23 ? -2.244 8.969 78.188 1 28.69 23 ARG B CA 1
ATOM 3109 C C . ARG B 1 23 ? -1.224 8.898 77.062 1 28.69 23 ARG B C 1
ATOM 3111 O O . ARG B 1 23 ? -0.34 9.758 76.938 1 28.69 23 ARG B O 1
ATOM 3118 N N . PHE B 1 24 ? -0.466 7.812 76.875 1 30.52 24 PHE B N 1
ATOM 3119 C CA . PHE B 1 24 ? 0.38 7.785 75.688 1 30.52 24 PHE B CA 1
ATOM 3120 C C . PHE B 1 24 ? -0.404 8.219 74.5 1 30.52 24 PHE B C 1
ATOM 3122 O O . PHE B 1 24 ? -1.538 7.785 74.25 1 30.52 24 PHE B O 1
ATOM 3129 N N . THR B 1 25 ? -0.118 9.445 73.938 1 31.52 25 THR B N 1
ATOM 3130 C CA . THR B 1 25 ? -0.457 10.141 72.688 1 31.52 25 THR B CA 1
ATOM 3131 C C . THR B 1 25 ? -0.285 9.211 71.5 1 31.52 25 THR B C 1
ATOM 3133 O O . THR B 1 25 ? 0.816 8.727 71.25 1 31.52 25 THR B O 1
ATOM 3136 N N . HIS B 1 26 ? -1.147 8.203 71.312 1 33.97 26 HIS B N 1
ATOM 3137 C CA . HIS B 1 26 ? -1.234 7.586 70 1 33.97 26 HIS B CA 1
ATOM 3138 C C . HIS B 1 26 ? -1.199 8.633 68.938 1 33.97 26 HIS B C 1
ATOM 3140 O O . HIS B 1 26 ? -2.115 9.453 68.812 1 33.97 26 HIS B O 1
ATOM 3146 N N . ILE B 1 27 ? -0.092 9.336 68.75 1 35.16 27 ILE B N 1
ATOM 3147 C CA . ILE B 1 27 ? 0.045 10.117 67.5 1 35.16 27 ILE B CA 1
ATOM 3148 C C . ILE B 1 27 ? -0.438 9.297 66.312 1 35.16 27 ILE B C 1
ATOM 3150 O O . ILE B 1 27 ? 0.091 8.211 66.062 1 35.16 27 ILE B O 1
ATOM 3154 N N . ILE B 1 28 ? -1.727 9.32 66 1 35.72 28 ILE B N 1
ATOM 3155 C CA . ILE B 1 28 ? -2.354 8.922 64.75 1 35.72 28 ILE B CA 1
ATOM 3156 C C . ILE B 1 28 ? -1.487 9.367 63.594 1 35.72 28 ILE B C 1
ATOM 3158 O O . ILE B 1 28 ? -1.271 10.562 63.406 1 35.72 28 ILE B O 1
ATOM 3162 N N . LEU B 1 29 ? -0.354 8.688 63.375 1 37.41 29 LEU B N 1
ATOM 3163 C CA . LEU B 1 29 ? 0.207 8.867 62.031 1 37.41 29 LEU B CA 1
ATOM 3164 C C . LEU B 1 29 ? -0.896 8.891 60.969 1 37.41 29 LEU B C 1
ATOM 3166 O O . LEU B 1 29 ? -1.564 7.875 60.75 1 37.41 29 LEU B O 1
ATOM 3170 N N . MET B 1 30 ? -1.675 9.938 61.062 1 36.84 30 MET B N 1
ATOM 3171 C CA . MET B 1 30 ? -2.477 10.117 59.844 1 36.84 30 MET B CA 1
ATOM 3172 C C . MET B 1 30 ? -1.646 9.867 58.594 1 36.84 30 MET B C 1
ATOM 3174 O O . MET B 1 30 ? -0.671 10.57 58.344 1 36.84 30 MET B O 1
ATOM 3178 N N . LEU B 1 31 ? -1.429 8.586 58.312 1 40.22 31 LEU B N 1
ATOM 3179 C CA . LEU B 1 31 ? -0.992 8.297 56.938 1 40.22 31 LEU B CA 1
ATOM 3180 C C . LEU B 1 31 ? -1.663 9.227 55.938 1 40.22 31 LEU B C 1
ATOM 3182 O O . LEU B 1 31 ? -2.889 9.227 55.812 1 40.22 31 LEU B O 1
ATOM 3186 N N . ILE B 1 32 ? -1.172 10.445 55.875 1 40.66 32 ILE B N 1
ATOM 3187 C CA . ILE B 1 32 ? -1.516 11.242 54.688 1 40.66 32 ILE B CA 1
ATOM 3188 C C . ILE B 1 32 ? -1.485 10.359 53.469 1 40.66 32 ILE B C 1
ATOM 3190 O O . ILE B 1 32 ? -0.417 9.914 53.031 1 40.66 32 ILE B O 1
ATOM 3194 N N . VAL B 1 33 ? -2.344 9.375 53.406 1 41.69 33 VAL B N 1
ATOM 3195 C CA . VAL B 1 33 ? -2.521 8.875 52.062 1 41.69 33 VAL B CA 1
ATOM 3196 C C . VAL B 1 33 ? -2.654 10.039 51.094 1 41.69 33 VAL B C 1
ATOM 3198 O O . VAL B 1 33 ? -3.676 10.734 51.062 1 41.69 33 VAL B O 1
ATOM 3201 N N . LEU B 1 34 ? -1.578 10.797 50.906 1 43.12 34 LEU B N 1
ATOM 3202 C CA . LEU B 1 34 ? -1.611 11.617 49.719 1 43.12 34 LEU B CA 1
ATOM 3203 C C . LEU B 1 34 ? -2.166 10.836 48.531 1 43.12 34 LEU B C 1
ATOM 3205 O O . LEU B 1 34 ? -1.51 9.922 48.031 1 43.12 34 LEU B O 1
ATOM 3209 N N . ALA B 1 35 ? -3.432 10.555 48.594 1 41.75 35 ALA B N 1
ATOM 3210 C CA . ALA B 1 35 ? -4.02 10.141 47.312 1 41.75 35 ALA B CA 1
ATOM 3211 C C . ALA B 1 35 ? -3.449 10.961 46.156 1 41.75 35 ALA B C 1
ATOM 3213 O O . ALA B 1 35 ? -3.689 12.164 46.062 1 41.75 35 ALA B O 1
ATOM 3214 N N . LEU B 1 36 ? -2.281 10.617 45.688 1 42.84 36 LEU B N 1
ATOM 3215 C CA . LEU B 1 36 ? -1.969 11.086 44.344 1 42.84 36 LEU B CA 1
ATOM 3216 C C . LEU B 1 36 ? -3.217 11.109 43.469 1 42.84 36 LEU B C 1
ATOM 3218 O O . LEU B 1 36 ? -3.691 10.055 43.031 1 42.84 36 LEU B O 1
ATOM 3222 N N . ILE B 1 37 ? -4.195 11.922 43.75 1 43.66 37 ILE B N 1
ATOM 3223 C CA . ILE B 1 37 ? -5.199 12.141 42.719 1 43.66 37 ILE B CA 1
ATOM 3224 C C . ILE B 1 37 ? -4.523 12.211 41.344 1 43.66 37 ILE B C 1
ATOM 3226 O O . ILE B 1 37 ? -3.619 13.023 41.125 1 43.66 37 ILE B O 1
ATOM 3230 N N . PRO B 1 38 ? -4.559 11.164 40.594 1 46.53 38 PRO B N 1
ATOM 3231 C CA . PRO B 1 38 ? -4 11.367 39.281 1 46.53 38 PRO B CA 1
ATOM 3232 C C . PRO B 1 38 ? -4.285 12.766 38.719 1 46.53 38 PRO B C 1
ATOM 3234 O O . PRO B 1 38 ? -5.41 13.258 38.812 1 46.53 38 PRO B O 1
ATOM 3237 N N . LEU B 1 39 ? -3.398 13.727 38.719 1 45.72 39 LEU B N 1
ATOM 3238 C CA . LEU B 1 39 ? -3.551 14.953 37.938 1 45.72 39 LEU B CA 1
ATOM 3239 C C . LEU B 1 39 ? -4.312 14.688 36.656 1 45.72 39 LEU B C 1
ATOM 3241 O O . LEU B 1 39 ? -3.752 14.141 35.688 1 45.72 39 LEU B O 1
ATOM 3245 N N . THR B 1 40 ? -5.523 14.25 36.75 1 51.69 40 THR B N 1
ATOM 3246 C CA . THR B 1 40 ? -6.273 14.383 35.5 1 51.69 40 THR B CA 1
ATOM 3247 C C . THR B 1 40 ? -5.934 15.688 34.812 1 51.69 40 THR B C 1
ATOM 3249 O O . THR B 1 40 ? -6.039 16.766 35.406 1 51.69 40 THR B O 1
ATOM 3252 N N . SER B 1 41 ? -5.023 15.68 33.969 1 61 41 SER B N 1
ATOM 3253 C CA . SER B 1 41 ? -4.691 16.875 33.219 1 61 41 SER B CA 1
ATOM 3254 C C . SER B 1 41 ? -5.945 17.688 32.906 1 61 41 SER B C 1
ATOM 3256 O O . SER B 1 41 ? -6.875 17.172 32.281 1 61 41 SER B O 1
ATOM 3258 N N . GLN B 1 42 ? -6.336 18.641 33.719 1 72.44 42 GLN B N 1
ATOM 3259 C CA . GLN B 1 42 ? -7.469 19.547 33.562 1 72.44 42 GLN B CA 1
ATOM 3260 C C . GLN B 1 42 ? -7.469 20.188 32.188 1 72.44 42 GLN B C 1
ATOM 3262 O O . GLN B 1 42 ? -6.406 20.5 31.641 1 72.44 42 GLN B O 1
ATOM 3267 N N . ALA B 1 43 ? -8.617 20.125 31.562 1 84.62 43 ALA B N 1
ATOM 3268 C CA . ALA B 1 43 ? -8.859 20.797 30.297 1 84.62 43 ALA B CA 1
ATOM 3269 C C . ALA B 1 43 ? -8.297 22.219 30.312 1 84.62 43 ALA B C 1
ATOM 3271 O O . ALA B 1 43 ? -8.406 22.922 31.328 1 84.62 43 ALA B O 1
ATOM 3272 N N . GLU B 1 44 ? -7.488 22.578 29.312 1 92.69 44 GLU B N 1
ATOM 3273 C CA . GLU B 1 44 ? -6.91 23.906 29.172 1 92.69 44 GLU B CA 1
ATOM 3274 C C . GLU B 1 44 ? -7.531 24.672 28 1 92.69 44 GLU B C 1
ATOM 3276 O O . GLU B 1 44 ? -8.047 24.047 27.062 1 92.69 44 GLU B O 1
ATOM 3281 N N . LYS B 1 45 ? -7.555 25.938 28.156 1 96.44 45 LYS B N 1
ATOM 3282 C CA . LYS B 1 45 ? -7.887 26.797 27.016 1 96.44 45 LYS B CA 1
ATOM 3283 C C . LYS B 1 45 ? -6.656 27.062 26.156 1 96.44 45 LYS B C 1
ATOM 3285 O O . LYS B 1 45 ? -5.613 27.484 26.656 1 96.44 45 LYS B O 1
ATOM 3290 N N . ARG B 1 46 ? -6.734 26.75 24.938 1 97.5 46 ARG B N 1
ATOM 3291 C CA . ARG B 1 46 ? -5.652 26.953 23.984 1 97.5 46 ARG B CA 1
ATOM 3292 C C . ARG B 1 46 ? -6.082 27.875 22.859 1 97.5 46 ARG B C 1
ATOM 3294 O O . ARG B 1 46 ? -7.113 27.656 22.219 1 97.5 46 ARG B O 1
ATOM 3301 N N . GLU B 1 47 ? -5.309 28.906 22.625 1 98.19 47 GLU B N 1
ATOM 3302 C CA . GLU B 1 47 ? -5.602 29.859 21.547 1 98.19 47 GLU B CA 1
ATOM 3303 C C . GLU B 1 47 ? -4.453 29.938 20.547 1 98.19 47 GLU B C 1
ATOM 3305 O O . GLU B 1 47 ? -3.289 30.047 20.938 1 98.19 47 GLU B O 1
ATOM 3310 N N . PHE B 1 48 ? -4.781 29.859 19.297 1 98.75 48 PHE B N 1
ATOM 3311 C CA . PHE B 1 48 ? -3.797 29.875 18.234 1 98.75 48 PHE B CA 1
ATOM 3312 C C . PHE B 1 48 ? -4.18 30.891 17.156 1 98.75 48 PHE B C 1
ATOM 3314 O O . PHE B 1 48 ? -5.363 31.188 16.969 1 98.75 48 PHE B O 1
ATOM 3321 N N . ASP B 1 49 ? -3.189 31.422 16.484 1 98.69 49 ASP B N 1
ATOM 3322 C CA . ASP B 1 49 ? -3.369 32.25 15.297 1 98.69 49 ASP B CA 1
ATOM 3323 C C . ASP B 1 49 ? -2.766 31.562 14.07 1 98.69 49 ASP B C 1
ATOM 3325 O O . ASP B 1 49 ? -1.634 31.078 14.109 1 98.69 49 ASP B O 1
ATOM 3329 N N . LEU B 1 50 ? -3.539 31.531 13.008 1 98.56 50 LEU B N 1
ATOM 3330 C CA . LEU B 1 50 ? -3.115 30.969 11.727 1 98.56 50 LEU B CA 1
ATOM 3331 C C . LEU B 1 50 ? -3.373 31.953 10.594 1 98.56 50 LEU B C 1
ATOM 3333 O O . LEU B 1 50 ? -4.414 32.625 10.562 1 98.56 50 LEU B O 1
ATOM 3337 N N . SER B 1 51 ? -2.477 32.094 9.711 1 98.62 51 SER B N 1
ATOM 3338 C CA . SER B 1 51 ? -2.676 32.812 8.461 1 98.62 51 SER B CA 1
ATOM 3339 C C . SER B 1 51 ? -2.688 31.875 7.266 1 98.62 51 SER B C 1
ATOM 3341 O O . SER B 1 51 ? -2.104 30.797 7.312 1 98.62 51 SER B O 1
ATOM 3343 N N . ILE B 1 52 ? -3.379 32.219 6.25 1 98.69 52 ILE B N 1
ATOM 3344 C CA . ILE B 1 52 ? -3.309 31.578 4.945 1 98.69 52 ILE B CA 1
ATOM 3345 C C . ILE B 1 52 ? -2.584 32.5 3.957 1 98.69 52 ILE B C 1
ATOM 3347 O O . ILE B 1 52 ? -2.988 33.625 3.746 1 98.69 52 ILE B O 1
ATOM 3351 N N . GLU B 1 53 ? -1.542 31.922 3.318 1 98.31 53 GLU B N 1
ATOM 3352 C CA . GLU B 1 53 ? -0.646 32.75 2.521 1 98.31 53 GLU B CA 1
ATOM 3353 C C . GLU B 1 53 ? -0.314 32.094 1.188 1 98.31 53 GLU B C 1
ATOM 3355 O O . GLU B 1 53 ? -0.139 30.875 1.122 1 98.31 53 GLU B O 1
ATOM 3360 N N . ASP B 1 54 ? -0.238 32.906 0.136 1 98.19 54 ASP B N 1
ATOM 3361 C CA . ASP B 1 54 ? 0.356 32.406 -1.105 1 98.19 54 ASP B CA 1
ATOM 3362 C C . ASP B 1 54 ? 1.833 32.094 -0.913 1 98.19 54 ASP B C 1
ATOM 3364 O O . ASP B 1 54 ? 2.635 32.969 -0.581 1 98.19 54 ASP B O 1
ATOM 3368 N N . THR B 1 55 ? 2.146 30.812 -1.151 1 98.38 55 THR B N 1
ATOM 3369 C CA . THR B 1 55 ? 3.484 30.344 -0.822 1 98.38 55 THR B CA 1
ATOM 3370 C C . THR B 1 55 ? 3.982 29.359 -1.878 1 98.38 55 THR B C 1
ATOM 3372 O O . THR B 1 55 ? 3.238 28.469 -2.312 1 98.38 55 THR B O 1
ATOM 3375 N N . ARG B 1 56 ? 5.168 29.531 -2.312 1 98.25 56 ARG B N 1
ATOM 3376 C CA . ARG B 1 56 ? 5.82 28.578 -3.211 1 98.25 56 ARG B CA 1
ATOM 3377 C C . ARG B 1 56 ? 6.59 27.531 -2.426 1 98.25 56 ARG B C 1
ATOM 3379 O O . ARG B 1 56 ? 7.371 27.859 -1.53 1 98.25 56 ARG B O 1
ATOM 3386 N N . ILE B 1 57 ? 6.352 26.281 -2.715 1 98.19 57 ILE B N 1
ATOM 3387 C CA . ILE B 1 57 ? 7.133 25.203 -2.125 1 98.19 57 ILE B CA 1
ATOM 3388 C C . ILE B 1 57 ? 7.75 24.344 -3.232 1 98.19 57 ILE B C 1
ATOM 3390 O O . ILE B 1 57 ? 7.324 24.406 -4.387 1 98.19 57 ILE B O 1
ATOM 3394 N N . VAL B 1 58 ? 8.781 23.656 -2.875 1 98.06 58 VAL B N 1
ATOM 3395 C CA . VAL B 1 58 ? 9.43 22.734 -3.797 1 98.06 58 VAL B CA 1
ATOM 3396 C C . VAL B 1 58 ? 9.219 21.297 -3.322 1 98.06 58 VAL B C 1
ATOM 3398 O O . VAL B 1 58 ? 9.531 20.969 -2.176 1 98.06 58 VAL B O 1
ATOM 3401 N N . LEU B 1 59 ? 8.656 20.469 -4.18 1 98.12 59 LEU B N 1
ATOM 3402 C CA . LEU B 1 59 ? 8.398 19.062 -3.834 1 98.12 59 LEU B CA 1
ATOM 3403 C C . LEU B 1 59 ? 9.672 18.234 -3.955 1 98.12 59 LEU B C 1
ATOM 3405 O O . LEU B 1 59 ? 9.953 17.391 -3.102 1 98.12 59 LEU B O 1
ATOM 3409 N N . VAL B 1 60 ? 10.406 18.438 -4.98 1 98.12 60 VAL B N 1
ATOM 3410 C CA . VAL B 1 60 ? 11.625 17.688 -5.293 1 98.12 60 VAL B CA 1
ATOM 3411 C C . VAL B 1 60 ? 12.383 18.406 -6.414 1 98.12 60 VAL B C 1
ATOM 3413 O O . VAL B 1 60 ? 11.781 18.891 -7.367 1 98.12 60 VAL B O 1
ATOM 3416 N N . GLY B 1 61 ? 13.695 18.469 -6.266 1 96 61 GLY B N 1
ATOM 3417 C CA . GLY B 1 61 ? 14.484 19.172 -7.27 1 96 61 GLY B CA 1
ATOM 3418 C C . GLY B 1 61 ? 14.008 20.594 -7.52 1 96 61 GLY B C 1
ATOM 3419 O O . GLY B 1 61 ? 13.977 21.406 -6.602 1 96 61 GLY B O 1
ATOM 3420 N N . LYS B 1 62 ? 13.508 20.797 -8.734 1 95.44 62 LYS B N 1
ATOM 3421 C CA . LYS B 1 62 ? 13.062 22.141 -9.109 1 95.44 62 LYS B CA 1
ATOM 3422 C C . LYS B 1 62 ? 11.547 22.188 -9.281 1 95.44 62 LYS B C 1
ATOM 3424 O O . LYS B 1 62 ? 11 23.203 -9.727 1 95.44 62 LYS B O 1
ATOM 3429 N N . ARG B 1 63 ? 10.93 21.109 -8.922 1 96.88 63 ARG B N 1
ATOM 3430 C CA . ARG B 1 63 ? 9.484 21.062 -9.086 1 96.88 63 ARG B CA 1
ATOM 3431 C C . ARG B 1 63 ? 8.773 21.844 -7.984 1 96.88 63 ARG B C 1
ATOM 3433 O O . ARG B 1 63 ? 8.516 21.312 -6.906 1 96.88 63 ARG B O 1
ATOM 3440 N N . ASP B 1 64 ? 8.367 23.062 -8.328 1 96.88 64 ASP B N 1
ATOM 3441 C CA . ASP B 1 64 ? 7.719 23.906 -7.336 1 96.88 64 ASP B CA 1
ATOM 3442 C C . ASP B 1 64 ? 6.215 23.984 -7.578 1 96.88 64 ASP B C 1
ATOM 3444 O O . ASP B 1 64 ? 5.738 23.672 -8.672 1 96.88 64 ASP B O 1
ATOM 3448 N N . PHE B 1 65 ? 5.512 24.344 -6.594 1 97.75 65 PHE B N 1
ATOM 3449 C CA . PHE B 1 65 ? 4.062 24.516 -6.625 1 97.75 65 PHE B CA 1
ATOM 3450 C C . PHE B 1 65 ? 3.648 25.797 -5.918 1 97.75 65 PHE B C 1
ATOM 3452 O O . PHE B 1 65 ? 4.211 26.156 -4.879 1 97.75 65 PHE B O 1
ATOM 3459 N N . HIS B 1 66 ? 2.668 26.516 -6.52 1 97.94 66 HIS B N 1
ATOM 3460 C CA . HIS B 1 66 ? 1.93 27.547 -5.812 1 97.94 66 HIS B CA 1
ATOM 3461 C C . HIS B 1 66 ? 0.941 26.953 -4.82 1 97.94 66 HIS B C 1
ATOM 3463 O O . HIS B 1 66 ? -0.001 26.266 -5.215 1 97.94 66 HIS B O 1
ATOM 3469 N N . THR B 1 67 ? 1.091 27.234 -3.531 1 98.38 67 THR B N 1
ATOM 3470 C CA . THR B 1 67 ? 0.216 26.703 -2.49 1 98.38 67 THR B CA 1
ATOM 3471 C C . THR B 1 67 ? -0.455 27.828 -1.72 1 98.38 67 THR B C 1
ATOM 3473 O O . THR B 1 67 ? -0.049 28.984 -1.831 1 98.38 67 THR B O 1
ATOM 3476 N N . PHE B 1 68 ? -1.531 27.5 -1.11 1 98.44 68 PHE B N 1
ATOM 3477 C CA . PHE B 1 68 ? -2.135 28.344 -0.079 1 98.44 68 PHE B CA 1
ATOM 3478 C C . PHE B 1 68 ? -1.795 27.812 1.312 1 98.44 68 PHE B C 1
ATOM 3480 O O . PHE B 1 68 ? -2.6 27.125 1.931 1 98.44 68 PHE B O 1
ATOM 3487 N N . ALA B 1 69 ? -0.679 28.25 1.795 1 98.69 69 ALA B N 1
ATOM 3488 C CA . ALA B 1 69 ? -0.075 27.625 2.969 1 98.69 69 ALA B CA 1
ATOM 3489 C C . ALA B 1 69 ? -0.623 28.234 4.258 1 98.69 69 ALA B C 1
ATOM 3491 O O . ALA B 1 69 ? -0.833 29.453 4.34 1 98.69 69 ALA B O 1
ATOM 3492 N N . PHE B 1 70 ? -0.874 27.391 5.215 1 98.75 70 PHE B N 1
ATOM 3493 C CA . PHE B 1 70 ? -1.111 27.875 6.57 1 98.75 70 PHE B CA 1
ATOM 3494 C C . PHE B 1 70 ? 0.201 28.25 7.246 1 98.75 70 PHE B C 1
ATOM 3496 O O . PHE B 1 70 ? 1.1 27.422 7.383 1 98.75 70 PHE B O 1
ATOM 3503 N N . ASN B 1 71 ? 0.352 29.562 7.668 1 98.62 71 ASN B N 1
ATOM 3504 C CA . ASN B 1 71 ? 1.565 30.109 8.266 1 98.62 71 ASN B CA 1
ATOM 3505 C C . ASN B 1 71 ? 2.77 29.938 7.344 1 98.62 71 ASN B C 1
ATOM 3507 O O . ASN B 1 71 ? 3.885 29.703 7.805 1 98.62 71 ASN B O 1
ATOM 3511 N N . GLY B 1 72 ? 2.555 29.891 6.047 1 98.31 72 GLY B N 1
ATOM 3512 C CA . GLY B 1 72 ? 3.619 29.906 5.055 1 98.31 72 GLY B CA 1
ATOM 3513 C C . GLY B 1 72 ? 4.348 28.578 4.941 1 98.31 72 GLY B C 1
ATOM 3514 O O . GLY B 1 72 ? 5.469 28.516 4.434 1 98.31 72 GLY B O 1
ATOM 3515 N N . GLN B 1 73 ? 3.787 27.516 5.461 1 98.5 73 GLN B N 1
ATOM 3516 C CA . GLN B 1 73 ? 4.461 26.234 5.379 1 98.5 73 GLN B CA 1
ATOM 3517 C C . GLN B 1 73 ? 3.508 25.141 4.895 1 98.5 73 GLN B C 1
ATOM 3519 O O . GLN B 1 73 ? 2.299 25.219 5.117 1 98.5 73 GLN B O 1
ATOM 3524 N N . VAL B 1 74 ? 3.986 24.094 4.211 1 98.62 74 VAL B N 1
ATOM 3525 C CA . VAL B 1 74 ? 3.275 22.891 3.805 1 98.62 74 VAL B CA 1
ATOM 3526 C C . VAL B 1 74 ? 4.121 21.656 4.129 1 98.62 74 VAL B C 1
ATOM 3528 O O . VAL B 1 74 ? 5.234 21.516 3.623 1 98.62 74 VAL B O 1
ATOM 3531 N N . PRO B 1 75 ? 3.605 20.781 5 1 98.62 75 PRO B N 1
ATOM 3532 C CA . PRO B 1 75 ? 2.312 20.828 5.688 1 98.62 75 PRO B CA 1
ATOM 3533 C C . PRO B 1 75 ? 2.201 22 6.66 1 98.62 75 PRO B C 1
ATOM 3535 O O . PRO B 1 75 ? 3.199 22.672 6.938 1 98.62 75 PRO B O 1
ATOM 3538 N N . ALA B 1 76 ? 1 22.172 7.039 1 98.88 76 ALA B N 1
ATOM 3539 C CA . ALA B 1 76 ? 0.696 23.25 7.992 1 98.88 76 ALA B CA 1
ATOM 3540 C C . ALA B 1 76 ? 1.256 22.922 9.375 1 98.88 76 ALA B C 1
ATOM 3542 O O . ALA B 1 76 ? 1.715 21.797 9.617 1 98.88 76 ALA B O 1
ATOM 3543 N N . PRO B 1 77 ? 1.276 23.969 10.273 1 98.88 77 PRO B N 1
ATOM 3544 C CA . PRO B 1 77 ? 1.802 23.703 11.617 1 98.88 77 PRO B CA 1
ATOM 3545 C C . PRO B 1 77 ? 1.078 22.562 12.32 1 98.88 77 PRO B C 1
ATOM 3547 O O . PRO B 1 77 ? -0.13 22.391 12.148 1 98.88 77 PRO B O 1
ATOM 3550 N N . LEU B 1 78 ? 1.856 21.797 13.117 1 98.94 78 LEU B N 1
ATOM 3551 C CA . LEU B 1 78 ? 1.254 20.812 14.008 1 98.94 78 LEU B CA 1
ATOM 3552 C C . LEU B 1 78 ? 0.454 21.516 15.109 1 98.94 78 LEU B C 1
ATOM 3554 O O . LEU B 1 78 ? 0.972 22.391 15.805 1 98.94 78 LEU B O 1
ATOM 3558 N N . ILE B 1 79 ? -0.769 21.188 15.203 1 98.94 79 ILE B N 1
ATOM 3559 C CA . ILE B 1 79 ? -1.538 21.516 16.391 1 98.94 79 ILE B CA 1
ATOM 3560 C C . ILE B 1 79 ? -1.602 20.297 17.328 1 98.94 79 ILE B C 1
ATOM 3562 O O . ILE B 1 79 ? -2.127 19.25 16.938 1 98.94 79 ILE B O 1
ATOM 3566 N N . HIS B 1 80 ? -1.03 20.422 18.453 1 98.88 80 HIS B N 1
ATOM 3567 C CA . HIS B 1 80 ? -0.872 19.359 19.453 1 98.88 80 HIS B CA 1
ATOM 3568 C C . HIS B 1 80 ? -1.55 19.734 20.766 1 98.88 80 HIS B C 1
ATOM 3570 O O . HIS B 1 80 ? -1.098 20.656 21.469 1 98.88 80 HIS B O 1
ATOM 3576 N N . VAL B 1 81 ? -2.641 19.031 21.109 1 98.75 81 VAL B N 1
ATOM 3577 C CA . VAL B 1 81 ? -3.443 19.422 22.266 1 98.75 81 VAL B CA 1
ATOM 3578 C C . VAL B 1 81 ? -3.82 18.172 23.062 1 98.75 81 VAL B C 1
ATOM 3580 O O . VAL B 1 81 ? -3.482 17.062 22.688 1 98.75 81 VAL B O 1
ATOM 3583 N N . MET B 1 82 ? -4.48 18.422 24.172 1 98.44 82 MET B N 1
ATOM 3584 C CA . MET B 1 82 ? -4.969 17.359 25.047 1 98.44 82 MET B CA 1
ATOM 3585 C C . MET B 1 82 ? -6.473 17.156 24.875 1 98.44 82 MET B C 1
ATOM 3587 O O . MET B 1 82 ? -7.215 18.125 24.688 1 98.44 82 MET B O 1
ATOM 3591 N N . GLU B 1 83 ? -6.844 15.898 24.906 1 98.31 83 GLU B N 1
ATOM 3592 C CA . GLU B 1 83 ? -8.273 15.602 24.891 1 98.31 83 GLU B CA 1
ATOM 3593 C C . GLU B 1 83 ? -9.023 16.438 25.922 1 98.31 83 GLU B C 1
ATOM 3595 O O . GLU B 1 83 ? -8.641 16.484 27.094 1 98.31 83 GLU B O 1
ATOM 3600 N N . GLY B 1 84 ? -10.078 17.1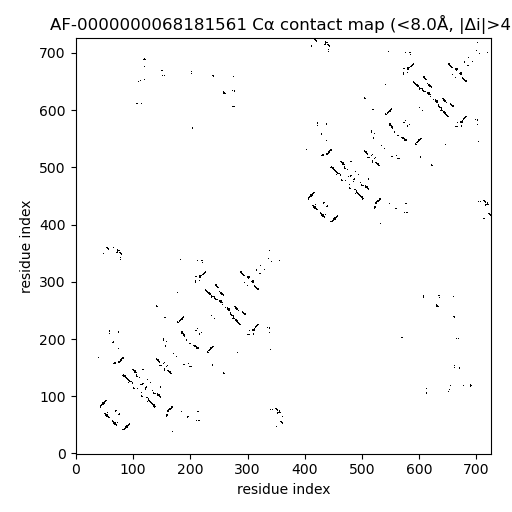41 25.453 1 97.81 84 GLY B N 1
ATOM 3601 C CA . GLY B 1 84 ? -10.898 17.938 26.344 1 97.81 84 GLY B CA 1
ATOM 3602 C C . GLY B 1 84 ? -10.523 19.406 26.344 1 97.81 84 GLY B C 1
ATOM 3603 O O . GLY B 1 84 ? -11.266 20.25 26.859 1 97.81 84 GLY B O 1
ATOM 3604 N N . ASP B 1 85 ? -9.359 19.781 25.797 1 98.5 85 ASP B N 1
ATOM 3605 C CA . ASP B 1 85 ? -8.969 21.188 25.719 1 98.5 85 ASP B CA 1
ATOM 3606 C C . ASP B 1 85 ? -10.008 22 24.953 1 98.5 85 ASP B C 1
ATOM 3608 O O . ASP B 1 85 ? -10.602 21.5 23.984 1 98.5 85 ASP B O 1
ATOM 3612 N N . ASP B 1 86 ? -10.227 23.188 25.406 1 98.31 86 ASP B N 1
ATOM 3613 C CA . ASP B 1 86 ? -10.953 24.172 24.609 1 98.31 86 ASP B CA 1
ATOM 3614 C C . ASP B 1 86 ? -10.023 24.875 23.625 1 98.31 86 ASP B C 1
ATOM 3616 O O . ASP B 1 86 ? -9.133 25.625 24.047 1 98.31 86 ASP B O 1
ATOM 3620 N N . VAL B 1 87 ? -10.305 24.734 22.391 1 98.75 87 VAL B N 1
ATOM 3621 C CA . VAL B 1 87 ? -9.398 25.234 21.375 1 98.75 87 VAL B CA 1
ATOM 3622 C C . VAL B 1 87 ? -10.039 26.406 20.625 1 98.75 87 VAL B C 1
ATOM 3624 O O . VAL B 1 87 ? -11.195 26.312 20.203 1 98.75 87 VAL B O 1
ATOM 3627 N N . THR B 1 88 ? -9.352 27.453 20.578 1 98.81 88 THR B N 1
ATOM 3628 C CA . THR B 1 88 ? -9.719 28.609 19.75 1 98.81 88 THR B CA 1
ATOM 3629 C C . THR B 1 88 ? -8.648 28.891 18.703 1 98.81 88 THR B C 1
ATOM 3631 O O . THR B 1 88 ? -7.461 28.984 19.031 1 98.81 88 THR B O 1
ATOM 3634 N N . VAL B 1 89 ? -9.008 28.984 17.469 1 98.88 89 VAL B N 1
ATOM 3635 C CA . VAL B 1 89 ? -8.07 29.281 16.391 1 98.88 89 VAL B CA 1
ATOM 3636 C C . VAL B 1 89 ? -8.562 30.484 15.586 1 98.88 89 VAL B C 1
ATOM 3638 O O . VAL B 1 89 ? -9.648 30.438 14.992 1 98.88 89 VAL B O 1
ATOM 3641 N N . ASN B 1 90 ? -7.828 31.562 15.594 1 98.81 90 ASN B N 1
ATOM 3642 C CA . ASN B 1 90 ? -8.086 32.688 14.727 1 98.81 90 ASN B CA 1
ATOM 3643 C C . ASN B 1 90 ? -7.387 32.531 13.375 1 98.81 90 ASN B C 1
ATOM 3645 O O . ASN B 1 90 ? -6.156 32.5 13.312 1 98.81 90 ASN B O 1
ATOM 3649 N N . VAL B 1 91 ? -8.172 32.5 12.312 1 98.88 91 VAL B N 1
ATOM 3650 C CA . VAL B 1 91 ? -7.621 32.25 10.984 1 98.88 91 VAL B CA 1
ATOM 3651 C C . VAL B 1 91 ? -7.801 33.469 10.109 1 98.88 91 VAL B C 1
ATOM 3653 O O . VAL B 1 91 ? -8.922 33.938 9.898 1 98.88 91 VAL B O 1
ATOM 3656 N N . THR B 1 92 ? -6.719 34.031 9.625 1 98.88 92 THR B N 1
ATOM 3657 C CA . THR B 1 92 ? -6.75 35.188 8.742 1 98.88 92 THR B CA 1
ATOM 3658 C C . THR B 1 92 ? -6.379 34.781 7.312 1 98.88 92 THR B C 1
ATOM 3660 O O . THR B 1 92 ? -5.348 34.156 7.086 1 98.88 92 THR B O 1
ATOM 3663 N N . ASN B 1 93 ? -7.219 35.156 6.383 1 98.69 93 ASN B N 1
ATOM 3664 C CA . ASN B 1 93 ? -6.98 34.875 4.969 1 98.69 93 ASN B CA 1
ATOM 3665 C C . ASN B 1 93 ? -6.191 36 4.305 1 98.69 93 ASN B C 1
ATOM 3667 O O . ASN B 1 93 ? -6.73 37.062 4.047 1 98.69 93 ASN B O 1
ATOM 3671 N N . MET B 1 94 ? -4.988 35.75 3.984 1 98.06 94 MET B N 1
ATOM 3672 C CA . MET B 1 94 ? -4.129 36.781 3.367 1 98.06 94 MET B CA 1
ATOM 3673 C C . MET B 1 94 ? -3.984 36.5 1.87 1 98.06 94 MET B C 1
ATOM 3675 O O . MET B 1 94 ? -3.133 37.125 1.214 1 98.06 94 MET B O 1
ATOM 3679 N N . THR B 1 95 ? -4.754 35.562 1.354 1 97.12 95 THR B N 1
ATOM 3680 C CA . THR B 1 95 ? -4.742 35.281 -0.076 1 97.12 95 THR B CA 1
ATOM 3681 C C . THR B 1 95 ? -5.84 36.062 -0.796 1 97.12 95 THR B C 1
ATOM 3683 O O . THR B 1 95 ? -6.473 36.938 -0.208 1 97.12 95 THR B O 1
ATOM 3686 N N . THR B 1 96 ? -6.035 35.812 -2.129 1 95.44 96 THR B N 1
ATOM 3687 C CA . THR B 1 96 ? -7.043 36.531 -2.908 1 95.44 96 THR B CA 1
ATOM 3688 C C . THR B 1 96 ? -8.266 35.656 -3.135 1 95.44 96 THR B C 1
ATOM 3690 O O . THR B 1 96 ? -9.211 36.031 -3.82 1 95.44 96 THR B O 1
ATOM 3693 N N . LEU B 1 97 ? -8.266 34.406 -2.604 1 96.19 97 LEU B N 1
ATOM 3694 C CA . LEU B 1 97 ? -9.375 33.469 -2.756 1 96.19 97 LEU B CA 1
ATOM 3695 C C . LEU B 1 97 ? -10.008 33.156 -1.405 1 96.19 97 LEU B C 1
ATOM 3697 O O . LEU B 1 97 ? -9.359 33.25 -0.365 1 96.19 97 LEU B O 1
ATOM 3701 N N . PRO B 1 98 ? -11.242 32.719 -1.374 1 97.31 98 PRO B N 1
ATOM 3702 C CA . PRO B 1 98 ? -11.867 32.344 -0.11 1 97.31 98 PRO B CA 1
ATOM 3703 C C . PRO B 1 98 ? -11.391 30.969 0.384 1 97.31 98 PRO B C 1
ATOM 3705 O O . PRO B 1 98 ? -11.078 30.094 -0.423 1 97.31 98 PRO B O 1
ATOM 3708 N N . HIS B 1 99 ? -11.445 30.781 1.691 1 98.25 99 HIS B N 1
ATOM 3709 C CA . HIS B 1 99 ? -11.008 29.547 2.32 1 98.25 99 HIS B CA 1
ATOM 3710 C C . HIS B 1 99 ? -11.812 29.25 3.58 1 98.25 99 HIS B C 1
ATOM 3712 O O . HIS B 1 99 ? -12.68 30.031 3.967 1 98.25 99 HIS B O 1
ATOM 3718 N N . THR B 1 100 ? -11.633 28.141 4.141 1 98.31 100 THR B N 1
ATOM 3719 C CA . THR B 1 100 ? -12.07 27.734 5.473 1 98.31 100 THR B CA 1
ATOM 3720 C C . THR B 1 100 ? -11.117 26.688 6.051 1 98.31 100 THR B C 1
ATOM 3722 O O . THR B 1 100 ? -10.117 26.344 5.426 1 98.31 100 THR B O 1
ATOM 3725 N N . ILE B 1 101 ? -11.422 26.297 7.281 1 98.69 101 ILE B N 1
ATOM 3726 C CA . ILE B 1 101 ? -10.742 25.125 7.84 1 98.69 101 ILE B CA 1
ATOM 3727 C C . ILE B 1 101 ? -11.766 24.141 8.391 1 98.69 101 ILE B C 1
ATOM 3729 O O . ILE B 1 101 ? -12.609 24.516 9.219 1 98.69 101 ILE B O 1
ATOM 3733 N N . HIS B 1 102 ? -11.695 22.953 7.879 1 98.62 102 HIS B N 1
ATOM 3734 C CA . HIS B 1 102 ? -12.375 21.828 8.484 1 98.62 102 HIS B CA 1
ATOM 3735 C C . HIS B 1 102 ? -11.453 21.062 9.43 1 98.62 102 HIS B C 1
ATOM 3737 O O . HIS B 1 102 ? -10.328 20.719 9.062 1 98.62 102 HIS B O 1
ATOM 3743 N N . TRP B 1 103 ? -11.992 20.906 10.617 1 98.62 103 TRP B N 1
ATOM 3744 C CA . TRP B 1 103 ? -11.25 20.188 11.648 1 98.62 103 TRP B CA 1
ATOM 3745 C C . TRP B 1 103 ? -11.594 18.703 11.641 1 98.62 103 TRP B C 1
ATOM 3747 O O . TRP B 1 103 ? -12.383 18.234 12.469 1 98.62 103 TRP B O 1
ATOM 3757 N N . HIS B 1 104 ? -10.961 17.984 10.758 1 98.44 104 HIS B N 1
ATOM 3758 C CA . HIS B 1 104 ? -11.305 16.609 10.383 1 98.44 104 HIS B CA 1
ATOM 3759 C C . HIS B 1 104 ? -11.109 15.656 11.555 1 98.44 104 HIS B C 1
ATOM 3761 O O . HIS B 1 104 ? -9.984 15.453 12.016 1 98.44 104 HIS B O 1
ATOM 3767 N N . GLY B 1 105 ? -12.125 15.055 12.008 1 98.12 105 GLY B N 1
ATOM 3768 C CA . GLY B 1 105 ? -12.102 14.117 13.117 1 98.12 105 GLY B CA 1
ATOM 3769 C C . GLY B 1 105 ? -12.672 14.695 14.398 1 98.12 105 GLY B C 1
ATOM 3770 O O . GLY B 1 105 ? -12.961 13.953 15.344 1 98.12 105 GLY B O 1
ATOM 3771 N N . MET B 1 106 ? -12.844 15.953 14.492 1 98.25 106 MET B N 1
ATOM 3772 C CA . MET B 1 106 ? -13.414 16.562 15.688 1 98.25 106 MET B CA 1
ATOM 3773 C C . MET B 1 106 ? -14.938 16.422 15.703 1 98.25 106 MET B C 1
ATOM 3775 O O . MET B 1 106 ? -15.586 16.547 14.664 1 98.25 106 MET B O 1
ATOM 3779 N N . LEU B 1 107 ? -15.531 16.25 16.859 1 97.62 107 LEU B N 1
ATOM 3780 C CA . LEU B 1 107 ? -16.969 16.031 16.969 1 97.62 107 LEU B CA 1
ATOM 3781 C C . LEU B 1 107 ? -17.734 17.344 16.938 1 97.62 107 LEU B C 1
ATOM 3783 O O . LEU B 1 107 ? -18.922 17.359 16.609 1 97.62 107 LEU B O 1
ATOM 3787 N N . GLN B 1 108 ? -17.109 18.422 17.344 1 97.75 108 GLN B N 1
ATOM 3788 C CA . GLN B 1 108 ? -17.719 19.75 17.312 1 97.75 108 GLN B CA 1
ATOM 3789 C C . GLN B 1 108 ? -19 19.797 18.156 1 97.75 108 GLN B C 1
ATOM 3791 O O . GLN B 1 108 ? -20 20.375 17.734 1 97.75 108 GLN B O 1
ATOM 3796 N N . ARG B 1 109 ? -19.047 19.078 19.297 1 96.94 109 ARG B N 1
ATOM 3797 C CA . ARG B 1 109 ? -20.234 19.094 20.125 1 96.94 109 ARG B CA 1
ATOM 3798 C C . ARG B 1 109 ? -20.562 20.516 20.578 1 96.94 109 ARG B C 1
ATOM 3800 O O . ARG B 1 109 ? -19.766 21.156 21.281 1 96.94 109 ARG B O 1
ATOM 3807 N N . GLY B 1 110 ? -21.703 21.031 20.203 1 97.12 110 GLY B N 1
ATOM 3808 C CA . GLY B 1 110 ? -22.172 22.344 20.578 1 97.12 110 GLY B CA 1
ATOM 3809 C C . GLY B 1 110 ? -21.562 23.469 19.766 1 97.12 110 GLY B C 1
ATOM 3810 O O . GLY B 1 110 ? -21.875 24.641 19.969 1 97.12 110 GLY B O 1
ATOM 3811 N N . THR B 1 111 ? -20.688 23.125 18.875 1 97.88 111 THR B N 1
ATOM 3812 C CA . THR B 1 111 ? -19.984 24.141 18.109 1 97.88 111 THR B CA 1
ATOM 3813 C C . THR B 1 111 ? -19.984 23.797 16.625 1 97.88 111 THR B C 1
ATOM 3815 O O . THR B 1 111 ? -18.969 23.953 15.938 1 97.88 111 THR B O 1
ATOM 3818 N N . TRP B 1 112 ? -21.078 23.281 16.078 1 97.44 112 TRP B N 1
ATOM 3819 C CA . TRP B 1 112 ? -21.188 22.828 14.695 1 97.44 112 TRP B CA 1
ATOM 3820 C C . TRP B 1 112 ? -20.891 23.953 13.727 1 97.44 112 TRP B C 1
ATOM 3822 O O . TRP B 1 112 ? -20.438 23.719 12.602 1 97.44 112 TRP B O 1
ATOM 3832 N N . GLN B 1 113 ? -21.031 25.203 14.117 1 97.31 113 GLN B N 1
ATOM 3833 C CA . GLN B 1 113 ? -20.75 26.359 13.273 1 97.31 113 GLN B CA 1
ATOM 3834 C C . GLN B 1 113 ? -19.25 26.531 13.062 1 97.31 113 GLN B C 1
ATOM 3836 O O . GLN B 1 113 ? -18.828 27.297 12.195 1 97.31 113 GLN B O 1
ATOM 3841 N N . SER B 1 114 ? -18.484 25.734 13.805 1 98.06 114 SER B N 1
ATOM 3842 C CA . SER B 1 114 ? -17.031 25.766 13.688 1 98.06 114 SER B CA 1
ATOM 3843 C C . SER B 1 114 ? -16.5 24.562 12.922 1 98.06 114 SER B C 1
ATOM 3845 O O . SER B 1 114 ? -15.289 24.328 12.891 1 98.06 114 SER B O 1
ATOM 3847 N N . ASP B 1 115 ? -17.375 23.859 12.305 1 97.81 115 ASP B N 1
ATOM 3848 C CA . ASP B 1 115 ? -16.953 22.672 11.562 1 97.81 115 ASP B CA 1
ATOM 3849 C C . ASP B 1 115 ? -16.156 23.062 10.32 1 97.81 115 ASP B C 1
ATOM 3851 O O . ASP B 1 115 ? -15.281 22.297 9.883 1 97.81 115 ASP B O 1
ATOM 3855 N N . GLY B 1 116 ? -16.547 24.156 9.695 1 97.88 116 GLY B N 1
ATOM 3856 C CA . GLY B 1 116 ? -15.664 24.719 8.68 1 97.88 116 GLY B CA 1
ATOM 3857 C C . GLY B 1 116 ? -16.125 24.438 7.266 1 97.88 116 GLY B C 1
ATOM 3858 O O . GLY B 1 116 ? -15.312 24.438 6.336 1 97.88 116 GLY B O 1
ATOM 3859 N N . VAL B 1 117 ? -17.391 24.141 6.969 1 96.12 117 VAL B N 1
ATOM 3860 C CA . VAL B 1 117 ? -17.891 23.844 5.633 1 96.12 117 VAL B CA 1
ATOM 3861 C C . VAL B 1 117 ? -18.688 25.031 5.09 1 96.12 117 VAL B C 1
ATOM 3863 O O . VAL B 1 117 ? -19.766 25.344 5.578 1 96.12 117 VAL B O 1
ATOM 3866 N N . PRO B 1 118 ? -18.109 25.625 4.008 1 93.88 118 PRO B N 1
ATOM 3867 C CA . PRO B 1 118 ? -18.875 26.734 3.434 1 93.88 118 PRO B CA 1
ATOM 3868 C C . PRO B 1 118 ? -20.234 26.297 2.908 1 93.88 118 PRO B C 1
ATOM 3870 O O . PRO B 1 118 ? -20.375 25.203 2.371 1 93.88 118 PRO B O 1
ATOM 3873 N N . HIS B 1 119 ? -21.219 27.125 3.082 1 90.69 119 HIS B N 1
ATOM 3874 C CA . HIS B 1 119 ? -22.594 26.922 2.621 1 90.69 119 HIS B CA 1
ATOM 3875 C C . HIS B 1 119 ? -23.312 25.906 3.488 1 90.69 119 HIS B C 1
ATOM 3877 O O . HIS B 1 119 ? -24.453 25.531 3.197 1 90.69 119 HIS B O 1
ATOM 3883 N N . ALA B 1 120 ? -22.672 25.328 4.418 1 94.88 120 ALA B N 1
ATOM 3884 C CA . ALA B 1 120 ? -23.328 24.406 5.34 1 94.88 120 ALA B CA 1
ATOM 3885 C C . ALA B 1 120 ? -23.234 24.906 6.777 1 94.88 120 ALA B C 1
ATOM 3887 O O . ALA B 1 120 ? -24.266 25.125 7.426 1 94.88 120 ALA B O 1
ATOM 3888 N N . THR B 1 121 ? -21.984 25.125 7.211 1 96.94 121 THR B N 1
ATOM 3889 C CA . THR B 1 121 ? -21.875 25.453 8.625 1 96.94 121 THR B CA 1
ATOM 3890 C C . THR B 1 121 ? -21.375 26.875 8.82 1 96.94 121 THR B C 1
ATOM 3892 O O . THR B 1 121 ? -21.484 27.438 9.914 1 96.94 121 THR B O 1
ATOM 3895 N N . GLN B 1 122 ? -20.859 27.516 7.746 1 96.69 122 GLN B N 1
ATOM 3896 C CA . GLN B 1 122 ? -20.344 28.875 7.812 1 96.69 122 GLN B CA 1
ATOM 3897 C C . GLN B 1 122 ? -20.203 29.484 6.422 1 96.69 122 GLN B C 1
ATOM 3899 O O . GLN B 1 122 ? -20.281 28.766 5.418 1 96.69 122 GLN B O 1
ATOM 3904 N N . HIS B 1 123 ? -20.016 30.844 6.426 1 96.56 123 HIS B N 1
ATOM 3905 C CA . HIS B 1 123 ? -19.516 31.484 5.223 1 96.56 123 HIS B CA 1
ATOM 3906 C C . HIS B 1 123 ? -18.016 31.25 5.062 1 96.56 123 HIS B C 1
ATOM 3908 O O . HIS B 1 123 ? -17.297 31.047 6.051 1 96.56 123 HIS B O 1
ATOM 3914 N N . ALA B 1 124 ? -17.562 31.297 3.818 1 98.19 124 ALA B N 1
ATOM 3915 C CA . ALA B 1 124 ? -16.109 31.266 3.594 1 98.19 124 ALA B CA 1
ATOM 3916 C C . ALA B 1 124 ? -15.43 32.5 4.188 1 98.19 124 ALA B C 1
ATOM 3918 O O . ALA B 1 124 ? -16.062 33.562 4.336 1 98.19 124 ALA B O 1
ATOM 3919 N N . ILE B 1 125 ? -14.195 32.281 4.59 1 98.62 125 ILE B N 1
ATOM 3920 C CA . ILE B 1 125 ? -13.375 33.406 5 1 98.62 125 ILE B CA 1
ATOM 3921 C C . ILE B 1 125 ? -12.883 34.156 3.77 1 98.62 125 ILE B C 1
ATOM 3923 O O . ILE B 1 125 ? -12 33.688 3.051 1 98.62 125 ILE B O 1
ATOM 3927 N N . GLU B 1 126 ? -13.391 35.281 3.541 1 98.12 126 GLU B N 1
ATOM 3928 C CA . GLU B 1 126 ? -13.039 36.094 2.365 1 98.12 126 GLU B CA 1
ATOM 3929 C C . GLU B 1 126 ? -11.633 36.656 2.494 1 98.12 126 GLU B C 1
ATOM 3931 O O . GLU B 1 126 ? -11.102 36.781 3.6 1 98.12 126 GLU B O 1
ATOM 3936 N N . PRO B 1 127 ? -11.062 37.031 1.344 1 97.88 127 PRO B N 1
ATOM 3937 C CA . PRO B 1 127 ? -9.742 37.688 1.402 1 97.88 127 PRO B CA 1
ATOM 3938 C C . PRO B 1 127 ? -9.695 38.844 2.383 1 97.88 127 PRO B C 1
ATOM 3940 O O . PRO B 1 127 ? -10.555 39.75 2.338 1 97.88 127 PRO B O 1
ATOM 3943 N N . GLY B 1 128 ? -8.719 38.781 3.312 1 98 128 GLY B N 1
ATOM 3944 C CA . GLY B 1 128 ? -8.523 39.875 4.262 1 98 128 GLY B CA 1
ATOM 3945 C C . GLY B 1 128 ? -9.273 39.656 5.562 1 98 128 GLY B C 1
ATOM 3946 O O . GLY B 1 128 ? -8.992 40.344 6.562 1 98 128 GLY B O 1
ATOM 3947 N N . ASP B 1 129 ? -10.195 38.812 5.617 1 98.62 129 ASP B N 1
ATOM 3948 C CA . ASP B 1 129 ? -11.031 38.625 6.801 1 98.62 129 ASP B CA 1
ATOM 3949 C C . ASP B 1 129 ? -10.391 37.625 7.762 1 98.62 129 ASP B C 1
ATOM 3951 O O . ASP B 1 129 ? -9.469 36.906 7.387 1 98.62 129 ASP B O 1
ATOM 3955 N N . THR B 1 130 ? -10.828 37.688 8.945 1 98.69 130 THR B N 1
ATOM 3956 C CA . THR B 1 130 ? -10.461 36.719 9.992 1 98.69 130 THR B CA 1
ATOM 3957 C C . THR B 1 130 ? -11.695 36 10.523 1 98.69 130 THR B C 1
ATOM 3959 O O . THR B 1 130 ? -12.75 36.625 10.703 1 98.69 130 THR B O 1
ATOM 3962 N N . PHE B 1 131 ? -11.648 34.75 10.703 1 98.69 131 PHE B N 1
ATOM 3963 C CA . PHE B 1 131 ? -12.688 33.969 11.336 1 98.69 131 PHE B CA 1
ATOM 3964 C C . PHE B 1 131 ? -12.133 33.219 12.555 1 98.69 131 PHE B C 1
ATOM 3966 O O . PHE B 1 131 ? -11.008 32.719 12.523 1 98.69 131 PHE B O 1
ATOM 3973 N N . THR B 1 132 ? -12.898 33.156 13.602 1 98.75 132 THR B N 1
ATOM 3974 C CA . THR B 1 132 ? -12.5 32.469 14.82 1 98.75 132 THR B CA 1
ATOM 3975 C C . THR B 1 132 ? -13.25 31.141 14.977 1 98.75 132 THR B C 1
ATOM 3977 O O . THR B 1 132 ? -14.477 31.125 15.039 1 98.75 132 THR B O 1
ATOM 3980 N N . TYR B 1 133 ? -12.523 30.047 15.008 1 98.75 133 TYR B N 1
ATOM 3981 C CA . TYR B 1 133 ? -13.07 28.734 15.32 1 98.75 133 TYR B CA 1
ATOM 3982 C C . TYR B 1 133 ? -12.953 28.438 16.812 1 98.75 133 TYR B C 1
ATOM 3984 O O . TYR B 1 133 ? -11.945 28.766 17.438 1 98.75 133 TYR B O 1
ATOM 3992 N N . LYS B 1 134 ? -13.961 27.828 17.359 1 98.44 134 LYS B N 1
ATOM 3993 C CA . LYS B 1 134 ? -13.977 27.344 18.734 1 98.44 134 LYS B CA 1
ATOM 3994 C C . LYS B 1 134 ? -14.531 25.922 18.812 1 98.44 134 LYS B C 1
ATOM 3996 O O . LYS B 1 134 ? -15.594 25.625 18.266 1 98.44 134 LYS B O 1
ATOM 4001 N N . PHE B 1 135 ? -13.805 25.047 19.516 1 98.12 135 PHE B N 1
ATOM 4002 C CA . PHE B 1 135 ? -14.289 23.688 19.688 1 98.12 135 PHE B CA 1
ATOM 4003 C C . PHE B 1 135 ? -13.555 22.984 20.844 1 98.12 135 PHE B C 1
ATOM 4005 O O . PHE B 1 135 ? -12.516 23.469 21.297 1 98.12 135 PHE B O 1
ATOM 4012 N N . LYS B 1 136 ? -14.156 21.938 21.297 1 98.12 136 LYS B N 1
ATOM 4013 C CA . LYS B 1 136 ? -13.516 21.047 22.25 1 98.12 136 LYS B CA 1
ATOM 4014 C C . LYS B 1 136 ? -12.703 19.953 21.547 1 98.12 136 LYS B C 1
ATOM 4016 O O . LYS B 1 136 ? -13.203 19.312 20.625 1 98.12 136 LYS B O 1
ATOM 4021 N N . ALA B 1 137 ? -11.453 19.781 22.016 1 98.44 137 ALA B N 1
ATOM 4022 C CA . ALA B 1 137 ? -10.594 18.766 21.406 1 98.44 137 ALA B CA 1
ATOM 4023 C C . ALA B 1 137 ? -11.055 17.359 21.797 1 98.44 137 ALA B C 1
ATOM 4025 O O . ALA B 1 137 ? -10.555 16.797 22.766 1 98.44 137 ALA B O 1
ATOM 4026 N N . GLU B 1 138 ? -11.898 16.859 21.047 1 97.75 138 GLU B N 1
ATOM 4027 C CA . GLU B 1 138 ? -12.406 15.508 21.203 1 97.75 138 GLU B CA 1
ATOM 4028 C C . GLU B 1 138 ? -12.93 14.953 19.891 1 97.75 138 GLU B C 1
ATOM 4030 O O . GLU B 1 138 ? -13.484 15.695 19.078 1 97.75 138 GLU B O 1
ATOM 4035 N N . PRO B 1 139 ? -12.766 13.672 19.703 1 98.19 139 PRO B N 1
ATOM 4036 C CA . PRO B 1 139 ? -12.078 12.672 20.516 1 98.19 139 PRO B CA 1
ATOM 4037 C C . PRO B 1 139 ? -10.555 12.781 20.422 1 98.19 139 PRO B C 1
ATOM 4039 O O . PRO B 1 139 ? -10.039 13.609 19.656 1 98.19 139 PRO B O 1
ATOM 4042 N N . ALA B 1 140 ? -9.875 11.969 21.234 1 98.44 140 ALA B N 1
ATOM 4043 C CA . ALA B 1 140 ? -8.43 11.844 21.109 1 98.44 140 ALA B CA 1
ATOM 4044 C C . ALA B 1 140 ? -8.055 11.062 19.844 1 98.44 140 ALA B C 1
ATOM 4046 O O . ALA B 1 140 ? -8.859 10.289 19.328 1 98.44 140 ALA B O 1
ATOM 4047 N N . GLY B 1 141 ? -6.82 11.305 19.391 1 98.75 141 GLY B N 1
ATOM 4048 C CA . GLY B 1 141 ? -6.297 10.516 18.281 1 98.75 141 GLY B CA 1
ATOM 4049 C C . GLY B 1 141 ? -5.594 11.352 17.234 1 98.75 141 GLY B C 1
ATOM 4050 O O . GLY B 1 141 ? -5.309 12.531 17.469 1 98.75 141 GLY B O 1
ATOM 4051 N N . THR B 1 142 ? -5.184 10.664 16.203 1 98.94 142 THR B N 1
ATOM 4052 C CA . THR B 1 142 ? -4.609 11.305 15.023 1 98.94 142 THR B CA 1
ATOM 4053 C C . THR B 1 142 ? -5.699 11.953 14.172 1 98.94 142 THR B C 1
ATOM 4055 O O . THR B 1 142 ? -6.527 11.258 13.586 1 98.94 142 THR B O 1
ATOM 4058 N N . MET B 1 143 ? -5.676 13.234 14.188 1 98.81 143 MET B N 1
ATOM 4059 C CA . MET B 1 143 ? -6.598 14.039 13.383 1 98.81 143 MET B CA 1
ATOM 4060 C C . MET B 1 143 ? -5.836 14.945 12.422 1 98.81 143 MET B C 1
ATOM 4062 O O . MET B 1 143 ? -4.637 14.758 12.211 1 98.81 143 MET B O 1
ATOM 4066 N N . TRP B 1 144 ? -6.586 15.742 11.656 1 98.81 144 TRP B N 1
ATOM 4067 C CA . TRP B 1 144 ? -5.957 16.688 10.742 1 98.81 144 TRP B CA 1
ATOM 4068 C C . TRP B 1 144 ? -6.922 17.812 10.367 1 98.81 144 TRP B C 1
ATOM 4070 O O . TRP B 1 144 ? -8.086 17.781 10.766 1 98.81 144 TRP B O 1
ATOM 4080 N N . TYR B 1 145 ? -6.41 18.844 9.828 1 98.88 145 TYR B N 1
ATOM 4081 C CA . TYR B 1 145 ? -7.242 19.953 9.383 1 98.88 145 TYR B CA 1
ATOM 4082 C C . TYR B 1 145 ? -6.906 20.359 7.949 1 98.88 145 TYR B C 1
ATOM 4084 O O . TYR B 1 145 ? -5.789 20.125 7.48 1 98.88 145 TYR B O 1
ATOM 4092 N N . HIS B 1 146 ? -7.914 20.844 7.25 1 98.75 146 HIS B N 1
ATOM 4093 C CA . HIS B 1 146 ? -7.746 21.203 5.848 1 98.75 146 HIS B CA 1
ATOM 4094 C C . HIS B 1 146 ? -8.812 22.203 5.398 1 98.75 146 HIS B C 1
ATOM 4096 O O . HIS B 1 146 ? -9.828 22.359 6.07 1 98.75 146 HIS B O 1
ATOM 4102 N N . CYS B 1 147 ? -8.562 22.797 4.344 1 98.5 147 CYS B N 1
ATOM 4103 C CA . CYS B 1 147 ? -9.539 23.703 3.725 1 98.5 147 CYS B CA 1
ATOM 4104 C C . CYS B 1 147 ? -10.75 22.922 3.23 1 98.5 147 CYS B C 1
ATOM 4106 O O . CYS B 1 147 ? -10.625 21.781 2.789 1 98.5 147 CYS B O 1
ATOM 4108 N N . HIS B 1 148 ? -11.93 23.562 3.229 1 97.69 148 HIS B N 1
ATOM 4109 C CA . HIS B 1 148 ? -13.125 22.906 2.723 1 97.69 148 HIS B CA 1
ATOM 4110 C C . HIS B 1 148 ? -13.781 23.734 1.624 1 97.69 148 HIS B C 1
ATOM 4112 O O . HIS B 1 148 ? -14.953 23.516 1.294 1 97.69 148 HIS B O 1
ATOM 4118 N N . VAL B 1 149 ? -13.078 24.75 1.138 1 96 149 VAL B N 1
ATOM 4119 C CA . VAL B 1 149 ? -13.477 25.438 -0.084 1 96 149 VAL B CA 1
ATOM 4120 C C . VAL B 1 149 ? -12.75 24.828 -1.283 1 96 149 VAL B C 1
ATOM 4122 O O . VAL B 1 149 ? -11.539 24.625 -1.246 1 96 149 VAL B O 1
ATOM 4125 N N . ASN B 1 150 ? -13.5 24.531 -2.346 1 95.19 150 ASN B N 1
ATOM 4126 C CA . ASN B 1 150 ? -12.883 23.969 -3.537 1 95.19 150 ASN B CA 1
ATOM 4127 C C . ASN B 1 150 ? -11.867 22.891 -3.18 1 95.19 150 ASN B C 1
ATOM 4129 O O . ASN B 1 150 ? -10.711 22.953 -3.605 1 95.19 150 ASN B O 1
ATOM 4133 N N . VAL B 1 151 ? -12.305 21.891 -2.457 1 94.19 151 VAL B N 1
ATOM 4134 C CA . VAL B 1 151 ? -11.461 20.875 -1.846 1 94.19 151 VAL B CA 1
ATOM 4135 C C . VAL B 1 151 ? -10.648 20.156 -2.924 1 94.19 151 VAL B C 1
ATOM 4137 O O . VAL B 1 151 ? -9.492 19.781 -2.701 1 94.19 151 VAL B O 1
ATOM 4140 N N . ASN B 1 152 ? -11.227 20 -4.082 1 93.69 152 ASN B N 1
ATOM 4141 C CA . ASN B 1 152 ? -10.594 19.281 -5.172 1 93.69 152 ASN B CA 1
ATOM 4142 C C . ASN B 1 152 ? -9.32 19.969 -5.645 1 93.69 152 ASN B C 1
ATOM 4144 O O . ASN B 1 152 ? -8.43 19.328 -6.207 1 93.69 152 ASN B O 1
ATOM 4148 N N . GLU B 1 153 ? -9.273 21.203 -5.445 1 95.06 153 GLU B N 1
ATOM 4149 C CA . GLU B 1 153 ? -8.055 21.922 -5.766 1 95.06 153 GLU B CA 1
ATOM 4150 C C . GLU B 1 153 ? -7.25 22.234 -4.504 1 95.06 153 GLU B C 1
ATOM 4152 O O . GLU B 1 153 ? -6.074 21.859 -4.406 1 95.06 153 GLU B O 1
ATOM 4157 N N . HIS B 1 154 ? -7.875 22.906 -3.514 1 96.56 154 HIS B N 1
ATOM 4158 C CA . HIS B 1 154 ? -7.18 23.5 -2.383 1 96.56 154 HIS B CA 1
ATOM 4159 C C . HIS B 1 154 ? -6.504 22.453 -1.519 1 96.56 154 HIS B C 1
ATOM 4161 O O . HIS B 1 154 ? -5.336 22.594 -1.157 1 96.56 154 HIS B O 1
ATOM 4167 N N . VAL B 1 155 ? -7.156 21.359 -1.24 1 95 155 VAL B N 1
ATOM 4168 C CA . VAL B 1 155 ? -6.594 20.297 -0.42 1 95 155 VAL B CA 1
ATOM 4169 C C . VAL B 1 155 ? -5.715 19.391 -1.281 1 95 155 VAL B C 1
ATOM 4171 O O . VAL B 1 155 ? -4.582 19.078 -0.908 1 95 155 VAL B O 1
ATOM 4174 N N . THR B 1 156 ? -6.172 19.078 -2.414 1 92.19 156 THR B N 1
ATOM 4175 C CA . THR B 1 156 ? -5.539 18.062 -3.242 1 92.19 156 THR B CA 1
ATOM 4176 C C . THR B 1 156 ? -4.211 18.562 -3.799 1 92.19 156 THR B C 1
ATOM 4178 O O . THR B 1 156 ? -3.236 17.812 -3.869 1 92.19 156 THR B O 1
ATOM 4181 N N . MET B 1 157 ? -4.203 19.859 -4.191 1 92.56 157 MET B N 1
ATOM 4182 C CA . MET B 1 157 ? -3.01 20.188 -4.961 1 92.56 157 MET B CA 1
ATOM 4183 C C . MET B 1 157 ? -2.459 21.547 -4.535 1 92.56 157 MET B C 1
ATOM 4185 O O . MET B 1 157 ? -1.537 22.078 -5.164 1 92.56 157 MET B O 1
ATOM 4189 N N . ARG B 1 158 ? -3.004 22.141 -3.475 1 97.56 158 ARG B N 1
ATOM 4190 C CA . ARG B 1 158 ? -2.484 23.438 -3.031 1 97.56 158 ARG B CA 1
ATOM 4191 C C . ARG B 1 158 ? -1.988 23.359 -1.592 1 97.56 158 ARG B C 1
ATOM 4193 O O . ARG B 1 158 ? -1.802 24.391 -0.939 1 97.56 158 ARG B O 1
ATOM 4200 N N . GLY B 1 159 ? -1.888 22.234 -1.062 1 97.94 159 GLY B N 1
ATOM 4201 C CA . GLY B 1 159 ? -1.159 22.016 0.177 1 97.94 159 GLY B CA 1
ATOM 4202 C C . GLY B 1 159 ? -1.9 22.516 1.4 1 97.94 159 GLY B C 1
ATOM 4203 O O . GLY B 1 159 ? -1.285 22.812 2.426 1 97.94 159 GLY B O 1
ATOM 4204 N N . MET B 1 160 ? -3.207 22.594 1.4 1 98.56 160 MET B N 1
ATOM 4205 C CA . MET B 1 160 ? -3.957 23.188 2.504 1 98.56 160 MET B CA 1
ATOM 4206 C C . MET B 1 160 ? -4.359 22.125 3.521 1 98.56 160 MET B C 1
ATOM 4208 O O . MET B 1 160 ? -5.551 21.938 3.785 1 98.56 160 MET B O 1
ATOM 4212 N N . TRP B 1 161 ? -3.443 21.531 4.117 1 98.81 161 TRP B N 1
ATOM 4213 C CA . TRP B 1 161 ? -3.676 20.516 5.133 1 98.81 161 TRP B CA 1
ATOM 4214 C C . TRP B 1 161 ? -2.561 20.516 6.172 1 98.81 161 TRP B C 1
ATOM 4216 O O . TRP B 1 161 ? -1.42 20.875 5.867 1 98.81 161 TRP B O 1
ATOM 4226 N N . GLY B 1 162 ? -2.871 20.156 7.379 1 98.88 162 GLY B N 1
ATOM 4227 C CA . GLY B 1 162 ? -1.949 20.047 8.5 1 98.88 162 GLY B CA 1
ATOM 4228 C C . GLY B 1 162 ? -2.402 19.047 9.555 1 98.88 162 GLY B C 1
ATOM 4229 O O . GLY B 1 162 ? -3.574 18.672 9.594 1 98.88 162 GLY B O 1
ATOM 4230 N N . PRO B 1 163 ? -1.474 18.625 10.344 1 98.94 163 PRO B N 1
ATOM 4231 C CA . PRO B 1 163 ? -1.793 17.625 11.359 1 98.94 163 PRO B CA 1
ATOM 4232 C C . PRO B 1 163 ? -2.377 18.234 12.633 1 98.94 163 PRO B C 1
ATOM 4234 O O . PRO B 1 163 ? -1.97 19.328 13.039 1 98.94 163 PRO B O 1
ATOM 4237 N N . LEU B 1 164 ? -3.336 17.562 13.18 1 98.94 164 LEU B N 1
ATOM 4238 C CA . LEU B 1 164 ? -3.934 17.812 14.484 1 98.94 164 LEU B CA 1
ATOM 4239 C C . LEU B 1 164 ? -3.879 16.578 15.367 1 98.94 164 LEU B C 1
ATOM 4241 O O . LEU B 1 164 ? -4.594 15.602 15.117 1 98.94 164 LEU B O 1
ATOM 4245 N N . ILE B 1 165 ? -3.033 16.594 16.312 1 98.94 165 ILE B N 1
ATOM 4246 C CA . ILE B 1 165 ? -2.908 15.461 17.219 1 98.94 165 ILE B CA 1
ATOM 4247 C C . ILE B 1 165 ? -3.553 15.797 18.562 1 98.94 165 ILE B C 1
ATOM 4249 O O . ILE B 1 165 ? -3.18 16.781 19.203 1 98.94 165 ILE B O 1
ATOM 4253 N N . VAL B 1 166 ? -4.523 15.039 18.969 1 98.88 166 VAL B N 1
ATOM 4254 C CA . VAL B 1 166 ? -5.176 15.156 20.266 1 98.88 166 VAL B CA 1
ATOM 4255 C C . VAL B 1 166 ? -4.727 14.008 21.172 1 98.88 166 VAL B C 1
ATOM 4257 O O . VAL B 1 166 ? -5.137 12.859 20.984 1 98.88 166 VAL B O 1
ATOM 4260 N N . GLU B 1 167 ? -3.992 14.32 22.141 1 98.44 167 GLU B N 1
ATOM 4261 C CA . GLU B 1 167 ? -3.504 13.297 23.062 1 98.44 167 GLU B CA 1
ATOM 4262 C C . GLU B 1 167 ? -4.621 12.797 23.969 1 98.44 167 GLU B C 1
ATOM 4264 O O . GLU B 1 167 ? -5.438 13.578 24.453 1 98.44 167 GLU B O 1
ATOM 4269 N N . PRO B 1 168 ? -4.637 11.469 24.156 1 98.12 168 PRO B N 1
ATOM 4270 C CA . PRO B 1 168 ? -5.637 10.945 25.094 1 98.12 168 PRO B CA 1
ATOM 4271 C C . PRO B 1 168 ? -5.309 11.258 26.547 1 98.12 168 PRO B C 1
ATOM 4273 O O . PRO B 1 168 ? -4.137 11.242 26.938 1 98.12 168 PRO B O 1
ATOM 4276 N N . LYS B 1 169 ? -6.312 11.492 27.312 1 96.44 169 LYS B N 1
ATOM 4277 C CA . LYS B 1 169 ? -6.133 11.656 28.75 1 96.44 169 LYS B CA 1
ATOM 4278 C C . LYS B 1 169 ? -5.613 10.367 29.391 1 96.44 169 LYS B C 1
ATOM 4280 O O . LYS B 1 169 ? -4.816 10.414 30.328 1 96.44 169 LYS B O 1
ATOM 4285 N N . ASN B 1 170 ? -6.086 9.32 28.844 1 96.38 170 ASN B N 1
ATOM 4286 C CA . ASN B 1 170 ? -5.707 7.992 29.328 1 96.38 170 ASN B CA 1
ATOM 4287 C C . ASN B 1 170 ? -5.16 7.125 28.203 1 96.38 170 ASN B C 1
ATOM 4289 O O . ASN B 1 170 ? -5.879 6.293 27.641 1 96.38 170 ASN B O 1
ATOM 4293 N N . PRO B 1 171 ? -3.891 7.293 27.953 1 97.75 171 PRO B N 1
ATOM 4294 C CA . PRO B 1 171 ? -3.311 6.5 26.859 1 97.75 171 PRO B CA 1
ATOM 4295 C C . PRO B 1 171 ? -3.418 4.996 27.109 1 97.75 171 PRO B C 1
ATOM 4297 O O . PRO B 1 171 ? -3.275 4.539 28.234 1 97.75 171 PRO B O 1
ATOM 4300 N N . LEU B 1 172 ? -3.662 4.227 26.109 1 97.62 172 LEU B N 1
ATOM 4301 C CA . LEU B 1 172 ? -3.711 2.77 26.172 1 97.62 172 LEU B CA 1
ATOM 4302 C C . LEU B 1 172 ? -2.318 2.189 26.391 1 97.62 172 LEU B C 1
ATOM 4304 O O . LEU B 1 172 ? -1.314 2.834 26.078 1 97.62 172 LEU B O 1
ATOM 4308 N N . PRO B 1 173 ? -2.264 0.952 26.891 1 97.75 173 PRO B N 1
ATOM 4309 C CA . PRO B 1 173 ? -0.963 0.33 27.156 1 97.75 173 PRO B CA 1
ATOM 4310 C C . PRO B 1 173 ? -0.058 0.321 25.922 1 97.75 173 PRO B C 1
ATOM 4312 O O . PRO B 1 173 ? 1.134 0.622 26.031 1 97.75 173 PRO B O 1
ATOM 4315 N N . ILE B 1 174 ? -0.633 0.056 24.797 1 97.94 174 ILE B N 1
ATOM 4316 C CA . ILE B 1 174 ? 0.187 -0.019 23.594 1 97.94 174 ILE B CA 1
ATOM 4317 C C . ILE B 1 174 ? 0.765 1.357 23.266 1 97.94 174 ILE B C 1
ATOM 4319 O O . ILE B 1 174 ? 1.884 1.467 22.766 1 97.94 174 ILE B O 1
ATOM 4323 N N . GLU B 1 175 ? 0.065 2.402 23.531 1 97.94 175 GLU B N 1
ATOM 4324 C CA . GLU B 1 175 ? 0.543 3.762 23.281 1 97.94 175 GLU B CA 1
ATOM 4325 C C . GLU B 1 175 ? 1.722 4.102 24.188 1 97.94 175 GLU B C 1
ATOM 4327 O O . GLU B 1 175 ? 2.639 4.816 23.781 1 97.94 175 GLU B O 1
ATOM 4332 N N . LYS B 1 176 ? 1.737 3.533 25.359 1 98 176 LYS B N 1
ATOM 4333 C CA . LYS B 1 176 ? 2.777 3.818 26.359 1 98 176 LYS B CA 1
ATOM 4334 C C . LYS B 1 176 ? 4.102 3.17 25.953 1 98 176 LYS B C 1
ATOM 4336 O O . LYS B 1 176 ? 5.156 3.541 26.469 1 98 176 LYS B O 1
ATOM 4341 N N . THR B 1 177 ? 4.027 2.217 25.078 1 98.44 177 THR B N 1
ATOM 4342 C CA . THR B 1 177 ? 5.25 1.536 24.656 1 98.44 177 THR B CA 1
ATOM 4343 C C . THR B 1 177 ? 6.004 2.363 23.625 1 98.44 177 THR B C 1
ATOM 4345 O O . THR B 1 177 ? 7.184 2.119 23.359 1 98.44 177 THR B O 1
ATOM 4348 N N . VAL B 1 178 ? 5.359 3.318 23 1 98.81 178 VAL B N 1
ATOM 4349 C CA . VAL B 1 178 ? 5.918 4.07 21.875 1 98.81 178 VAL B CA 1
ATOM 4350 C C . VAL B 1 178 ? 7.035 4.984 22.375 1 98.81 178 VAL B C 1
ATOM 4352 O O . VAL B 1 178 ? 6.844 5.746 23.328 1 98.81 178 VAL B O 1
ATOM 4355 N N . THR B 1 179 ? 8.203 4.93 21.719 1 98.75 179 THR B N 1
ATOM 4356 C CA . THR B 1 179 ? 9.336 5.766 22.109 1 98.75 179 THR B CA 1
ATOM 4357 C C . THR B 1 179 ? 9.578 6.867 21.078 1 98.75 179 THR B C 1
ATOM 4359 O O . THR B 1 179 ? 10.266 7.852 21.359 1 98.75 179 THR B O 1
ATOM 4362 N N . LYS B 1 180 ? 9.109 6.695 19.859 1 98.62 180 LYS B N 1
ATOM 4363 C CA . LYS B 1 180 ? 9.219 7.691 18.797 1 98.62 180 LYS B CA 1
ATOM 4364 C C . LYS B 1 180 ? 7.91 7.801 18 1 98.62 180 LYS B C 1
ATOM 4366 O O . LYS B 1 180 ? 7.262 6.793 17.719 1 98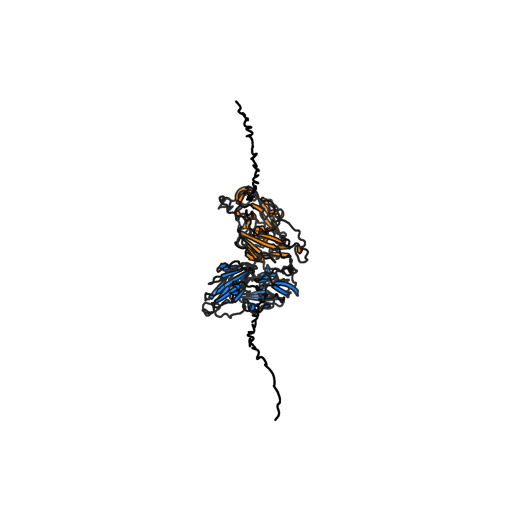.62 180 LYS B O 1
ATOM 4371 N N . ASP B 1 181 ? 7.574 9 17.703 1 98.75 181 ASP B N 1
ATOM 4372 C CA . ASP B 1 181 ? 6.301 9.297 17.062 1 98.75 181 ASP B CA 1
ATOM 4373 C C . ASP B 1 181 ? 6.512 10.102 15.773 1 98.75 181 ASP B C 1
ATOM 4375 O O . ASP B 1 181 ? 7.238 11.094 15.773 1 98.75 181 ASP B O 1
ATOM 4379 N N . TYR B 1 182 ? 5.961 9.617 14.648 1 98.88 182 TYR B N 1
ATOM 4380 C CA . TYR B 1 182 ? 6.188 10.211 13.336 1 98.88 182 TYR B CA 1
ATOM 4381 C C . TYR B 1 182 ? 4.867 10.484 12.625 1 98.88 182 TYR B C 1
ATOM 4383 O O . TYR B 1 182 ? 3.98 9.625 12.602 1 98.88 182 TYR B O 1
ATOM 4391 N N . ILE B 1 183 ? 4.688 11.641 12.039 1 98.94 183 ILE B N 1
ATOM 4392 C CA . ILE B 1 183 ? 3.502 11.984 11.258 1 98.94 183 ILE B CA 1
ATOM 4393 C C . ILE B 1 183 ? 3.836 11.961 9.766 1 98.94 183 ILE B C 1
ATOM 4395 O O . ILE B 1 183 ? 4.762 12.641 9.32 1 98.94 183 ILE B O 1
ATOM 4399 N N . LEU B 1 184 ? 3.188 11.164 9.016 1 98.94 184 LEU B N 1
ATOM 4400 C CA . LEU B 1 184 ? 3.303 11.094 7.562 1 98.94 184 LEU B CA 1
ATOM 4401 C C . LEU B 1 184 ? 1.997 11.5 6.891 1 98.94 184 LEU B C 1
ATOM 4403 O O . LEU B 1 184 ? 1.015 10.758 6.926 1 98.94 184 LEU B O 1
ATOM 4407 N N . MET B 1 185 ? 1.929 12.672 6.352 1 98.94 185 MET B N 1
ATOM 4408 C CA . MET B 1 185 ? 0.796 13.094 5.535 1 98.94 185 MET B CA 1
ATOM 4409 C C . MET B 1 185 ? 1.039 12.773 4.062 1 98.94 185 MET B C 1
ATOM 4411 O O . MET B 1 185 ? 1.984 13.289 3.461 1 98.94 185 MET B O 1
ATOM 4415 N N . LEU B 1 186 ? 0.225 11.93 3.541 1 98.88 186 LEU B N 1
ATOM 4416 C CA . LEU B 1 186 ? 0.349 11.453 2.168 1 98.88 186 LEU B CA 1
ATOM 4417 C C . LEU B 1 186 ? -0.512 12.281 1.222 1 98.88 186 LEU B C 1
ATOM 4419 O O . LEU B 1 186 ? -1.699 12.492 1.479 1 98.88 186 LEU B O 1
ATOM 4423 N N . SER B 1 187 ? 0.129 12.75 0.117 1 98.31 187 SER B N 1
ATOM 4424 C CA . SER B 1 187 ? -0.62 13.648 -0.756 1 98.31 187 SER B CA 1
ATOM 4425 C C . SER B 1 187 ? -0.222 13.461 -2.217 1 98.31 187 SER B C 1
ATOM 4427 O O . SER B 1 187 ? 0.767 12.781 -2.514 1 98.31 187 SER B O 1
ATOM 4429 N N . ASP B 1 188 ? -0.978 14.031 -3.082 1 97.31 188 ASP B N 1
ATOM 4430 C CA . ASP B 1 188 ? -0.886 13.906 -4.535 1 97.31 188 ASP B CA 1
ATOM 4431 C C . ASP B 1 188 ? -0.907 15.273 -5.211 1 97.31 188 ASP B C 1
ATOM 4433 O O . ASP B 1 188 ? -1.539 16.203 -4.715 1 97.31 188 ASP B O 1
ATOM 4437 N N . TRP B 1 189 ? -0.228 15.383 -6.336 1 97.94 189 TRP B N 1
ATOM 4438 C CA . TRP B 1 189 ? -0.056 16.672 -6.988 1 97.94 189 TRP B CA 1
ATOM 4439 C C . TRP B 1 189 ? -0.131 16.531 -8.508 1 97.94 189 TRP B C 1
ATOM 4441 O O . TRP B 1 189 ? 0.238 15.5 -9.055 1 97.94 189 TRP B O 1
ATOM 4451 N N . VAL B 1 190 ? -0.607 17.562 -9.148 1 97.69 190 VAL B N 1
ATOM 4452 C CA . VAL B 1 190 ? -0.705 17.625 -10.602 1 97.69 190 VAL B CA 1
ATOM 4453 C C . VAL B 1 190 ? 0.197 18.75 -11.125 1 97.69 190 VAL B C 1
ATOM 4455 O O . VAL B 1 190 ? -0.161 19.922 -11.062 1 97.69 190 VAL B O 1
ATOM 4458 N N . SER B 1 191 ? 1.257 18.406 -11.742 1 96.62 191 SER B N 1
ATOM 4459 C CA . SER B 1 191 ? 2.287 19.375 -12.109 1 96.62 191 SER B CA 1
ATOM 4460 C C . SER B 1 191 ? 1.783 20.344 -13.172 1 96.62 191 SER B C 1
ATOM 4462 O O . SER B 1 191 ? 2.221 21.5 -13.227 1 96.62 191 SER B O 1
ATOM 4464 N N . SER B 1 192 ? 0.849 19.906 -14.07 1 96.69 192 SER B N 1
ATOM 4465 C CA . SER B 1 192 ? 0.343 20.766 -15.133 1 96.69 192 SER B CA 1
ATOM 4466 C C . SER B 1 192 ? -0.376 21.984 -14.562 1 96.69 192 SER B C 1
ATOM 4468 O O . SER B 1 192 ? -0.541 22.984 -15.242 1 96.69 192 SER B O 1
ATOM 4470 N N . TRP B 1 193 ? -0.726 21.875 -13.266 1 96.88 193 TRP B N 1
ATOM 4471 C CA . TRP B 1 193 ? -1.449 22.984 -12.633 1 96.88 193 TRP B CA 1
ATOM 4472 C C . TRP B 1 193 ? -0.602 23.625 -11.547 1 96.88 193 TRP B C 1
ATOM 4474 O O . TRP B 1 193 ? -1.102 24.438 -10.766 1 96.88 193 TRP B O 1
ATOM 4484 N N . ALA B 1 194 ? 0.608 23.391 -11.453 1 96.94 194 ALA B N 1
ATOM 4485 C CA . ALA B 1 194 ? 1.485 23.75 -10.344 1 96.94 194 ALA B CA 1
ATOM 4486 C C . ALA B 1 194 ? 1.453 25.266 -10.086 1 96.94 194 ALA B C 1
ATOM 4488 O O . ALA B 1 194 ? 1.46 25.703 -8.93 1 96.94 194 ALA B O 1
ATOM 4489 N N . ASN B 1 195 ? 1.431 26.094 -11.102 1 95.69 195 ASN B N 1
ATOM 4490 C CA . ASN B 1 195 ? 1.535 27.547 -10.945 1 95.69 195 ASN B CA 1
ATOM 4491 C C . ASN B 1 195 ? 0.302 28.25 -11.492 1 95.69 195 ASN B C 1
ATOM 4493 O O . ASN B 1 195 ? 0.407 29.359 -12.039 1 95.69 195 ASN B O 1
ATOM 4497 N N . LYS B 1 196 ? -0.823 27.531 -11.398 1 94.62 196 LYS B N 1
ATOM 4498 C CA . LYS B 1 196 ? -2.082 28.094 -11.883 1 94.62 196 LYS B CA 1
ATOM 4499 C C . LYS B 1 196 ? -3.162 28.031 -10.805 1 94.62 196 LYS B C 1
ATOM 4501 O O . LYS B 1 196 ? -4.195 27.375 -10.992 1 94.62 196 LYS B O 1
ATOM 4506 N N . PRO B 1 197 ? -2.965 28.828 -9.742 1 93.56 197 PRO B N 1
ATOM 4507 C CA . PRO B 1 197 ? -4 28.828 -8.711 1 93.56 197 PRO B CA 1
ATOM 4508 C C . PRO B 1 197 ? -5.383 29.172 -9.258 1 93.56 197 PRO B C 1
ATOM 4510 O O . PRO B 1 197 ? -5.508 30.047 -10.125 1 93.56 197 PRO B O 1
ATOM 4513 N N . GLY B 1 198 ? -6.41 28.484 -8.789 1 92.06 198 GLY B N 1
ATOM 4514 C CA . GLY B 1 198 ? -7.77 28.672 -9.273 1 92.06 198 GLY B CA 1
ATOM 4515 C C . GLY B 1 198 ? -8.156 27.688 -10.352 1 92.06 198 GLY B C 1
ATOM 4516 O O . GLY B 1 198 ? -9.32 27.625 -10.766 1 92.06 198 GLY B O 1
ATOM 4517 N N . GLU B 1 199 ? -7.168 26.906 -10.719 1 92.38 199 GLU B N 1
ATOM 4518 C CA . GLU B 1 199 ? -7.41 25.922 -11.766 1 92.38 199 GLU B CA 1
ATOM 4519 C C . GLU B 1 199 ? -7.012 24.531 -11.312 1 92.38 199 GLU B C 1
ATOM 4521 O O . GLU B 1 199 ? -6.188 24.375 -10.406 1 92.38 199 GLU B O 1
ATOM 4526 N N . GLY B 1 200 ? -7.707 23.547 -11.953 1 90.44 200 GLY B N 1
ATOM 4527 C CA . GLY B 1 200 ? -7.328 22.156 -11.742 1 90.44 200 GLY B CA 1
ATOM 4528 C C . GLY B 1 200 ? -8.141 21.469 -10.656 1 90.44 200 GLY B C 1
ATOM 4529 O O . GLY B 1 200 ? -9.148 22 -10.195 1 90.44 200 GLY B O 1
ATOM 4530 N N . GLY B 1 201 ? -7.715 20.188 -10.406 1 89.5 201 GLY B N 1
ATOM 4531 C CA . GLY B 1 201 ? -8.422 19.375 -9.43 1 89.5 201 GLY B CA 1
ATOM 4532 C C . GLY B 1 201 ? -9.719 18.797 -9.961 1 89.5 201 GLY B C 1
ATOM 4533 O O . GLY B 1 201 ? -10.688 18.641 -9.219 1 89.5 201 GLY B O 1
ATOM 4534 N N . ILE B 1 202 ? -9.758 18.625 -11.164 1 91.5 202 ILE B N 1
ATOM 4535 C CA . ILE B 1 202 ? -10.977 18.125 -11.805 1 91.5 202 ILE B CA 1
ATOM 4536 C C . ILE B 1 202 ? -10.734 16.734 -12.367 1 91.5 202 ILE B C 1
ATOM 4538 O O . ILE B 1 202 ? -9.594 16.328 -12.578 1 91.5 202 ILE B O 1
ATOM 4542 N N . PRO B 1 203 ? -11.883 15.977 -12.547 1 90.88 203 PRO B N 1
ATOM 4543 C CA . PRO B 1 203 ? -11.719 14.656 -13.156 1 90.88 203 PRO B CA 1
ATOM 4544 C C . PRO B 1 203 ? -10.961 14.703 -14.484 1 90.88 203 PRO B C 1
ATOM 4546 O O . PRO B 1 203 ? -11.172 15.625 -15.281 1 90.88 203 PRO B O 1
ATOM 4549 N N . GLY B 1 204 ? -10.062 13.688 -14.68 1 91.5 204 GLY B N 1
ATOM 4550 C CA . GLY B 1 204 ? -9.266 13.633 -15.891 1 91.5 204 GLY B CA 1
ATOM 4551 C C . GLY B 1 204 ? -7.867 14.188 -15.711 1 91.5 204 GLY B C 1
ATOM 4552 O O . GLY B 1 204 ? -6.984 13.953 -16.531 1 91.5 204 GLY B O 1
ATOM 4553 N N . ASP B 1 205 ? -7.633 15 -14.648 1 93.75 205 ASP B N 1
ATOM 4554 C CA . ASP B 1 205 ? -6.277 15.453 -14.352 1 93.75 205 ASP B CA 1
ATOM 4555 C C . ASP B 1 205 ? -5.332 14.266 -14.148 1 93.75 205 ASP B C 1
ATOM 4557 O O . ASP B 1 205 ? -5.73 13.234 -13.602 1 93.75 205 ASP B O 1
ATOM 4561 N N . VAL B 1 206 ? -4.102 14.43 -14.578 1 95.94 206 VAL B N 1
ATOM 4562 C CA . VAL B 1 206 ? -3.076 13.414 -14.375 1 95.94 206 VAL B CA 1
ATOM 4563 C C . VAL B 1 206 ? -2.238 13.758 -13.148 1 95.94 206 VAL B C 1
ATOM 4565 O O . VAL B 1 206 ? -1.373 14.641 -13.203 1 95.94 206 VAL B O 1
ATOM 4568 N N . PHE B 1 207 ? -2.504 13.062 -12.102 1 96.44 207 PHE B N 1
ATOM 4569 C CA . PHE B 1 207 ? -1.631 13.18 -10.938 1 96.44 207 PHE B CA 1
ATOM 4570 C C . PHE B 1 207 ? -0.27 12.555 -11.219 1 96.44 207 PHE B C 1
ATOM 4572 O O . PHE B 1 207 ? -0.184 11.383 -11.594 1 96.44 207 PHE B O 1
ATOM 4579 N N . ASP B 1 208 ? 0.808 13.352 -11.008 1 97.38 208 ASP B N 1
ATOM 4580 C CA . ASP B 1 208 ? 2.09 12.828 -11.469 1 97.38 208 ASP B CA 1
ATOM 4581 C C . ASP B 1 208 ? 3.176 13.023 -10.406 1 97.38 208 ASP B C 1
ATOM 4583 O O . ASP B 1 208 ? 4.32 12.617 -10.602 1 97.38 208 ASP B O 1
ATOM 4587 N N . TYR B 1 209 ? 2.869 13.617 -9.289 1 97.69 209 TYR B N 1
ATOM 4588 C CA . TYR B 1 209 ? 3.762 13.656 -8.133 1 97.69 209 TYR B CA 1
ATOM 4589 C C . TYR B 1 209 ? 3.035 13.219 -6.867 1 97.69 209 TYR B C 1
ATOM 4591 O O . TYR B 1 209 ? 1.86 13.539 -6.676 1 97.69 209 TYR B O 1
ATOM 4599 N N . TYR B 1 210 ? 3.725 12.562 -6.059 1 98.44 210 TYR B N 1
ATOM 4600 C CA . TYR B 1 210 ? 3.24 12.023 -4.793 1 98.44 210 TYR B CA 1
ATOM 4601 C C . TYR B 1 210 ? 4.234 12.297 -3.67 1 98.44 210 TYR B C 1
ATOM 4603 O O . TYR B 1 210 ? 5.449 12.258 -3.883 1 98.44 210 TYR B O 1
ATOM 4611 N N . THR B 1 211 ? 3.678 12.586 -2.451 1 98.75 211 THR B N 1
ATOM 4612 C CA . THR B 1 211 ? 4.617 13.102 -1.46 1 98.75 211 THR B CA 1
ATOM 4613 C C . THR B 1 211 ? 4.297 12.547 -0.074 1 98.75 211 THR B C 1
ATOM 4615 O O . THR B 1 211 ? 3.17 12.125 0.187 1 98.75 211 THR B O 1
ATOM 4618 N N . ILE B 1 212 ? 5.328 12.469 0.709 1 98.88 212 ILE B N 1
ATOM 4619 C CA . ILE B 1 212 ? 5.246 12.438 2.166 1 98.88 212 ILE B CA 1
ATOM 4620 C C . ILE B 1 212 ? 5.574 13.82 2.727 1 98.88 212 ILE B C 1
ATOM 4622 O O . ILE B 1 212 ? 6.676 14.336 2.523 1 98.88 212 ILE B O 1
ATOM 4626 N N . ASN B 1 213 ? 4.617 14.391 3.408 1 98.81 213 ASN B N 1
ATOM 4627 C CA . ASN B 1 213 ? 4.805 15.711 3.992 1 98.81 213 ASN B CA 1
ATOM 4628 C C . ASN B 1 213 ? 5.312 16.719 2.959 1 98.81 213 ASN B C 1
ATOM 4630 O O . ASN B 1 213 ? 6.281 17.438 3.209 1 98.81 213 ASN B O 1
ATOM 4634 N N . ALA B 1 214 ? 4.75 16.641 1.81 1 98.5 214 ALA B N 1
ATOM 4635 C CA . ALA B 1 214 ? 4.906 17.578 0.706 1 98.5 214 ALA B CA 1
ATOM 4636 C C . ALA B 1 214 ? 6.301 17.469 0.09 1 98.5 214 ALA B C 1
ATOM 4638 O O . ALA B 1 214 ? 6.742 18.391 -0.612 1 98.5 214 ALA B O 1
ATOM 4639 N N . LYS B 1 215 ? 7.051 16.438 0.355 1 98.5 215 LYS B N 1
ATOM 4640 C CA . LYS B 1 215 ? 8.297 16.125 -0.339 1 98.5 215 LYS B CA 1
ATOM 4641 C C . LYS B 1 215 ? 8.234 14.766 -1.022 1 98.5 215 LYS B C 1
ATOM 4643 O O . LYS B 1 215 ? 7.629 13.828 -0.493 1 98.5 215 LYS B O 1
ATOM 4648 N N . SER B 1 216 ? 8.773 14.703 -2.137 1 98.44 216 SER B N 1
ATOM 4649 C CA . SER B 1 216 ? 8.891 13.461 -2.893 1 98.44 216 SER B CA 1
ATOM 4650 C C . SER B 1 216 ? 10.305 12.898 -2.822 1 98.44 216 SER B C 1
ATOM 4652 O O . SER B 1 216 ? 11.281 13.648 -2.85 1 98.44 216 SER B O 1
ATOM 4654 N N . PHE B 1 217 ? 10.398 11.617 -2.688 1 98 217 PHE B N 1
ATOM 4655 C CA . PHE B 1 217 ? 11.711 10.992 -2.705 1 98 217 PHE B CA 1
ATOM 4656 C C . PHE B 1 217 ? 12.516 11.453 -3.916 1 98 217 PHE B C 1
ATOM 4658 O O . PHE B 1 217 ? 11.977 11.562 -5.02 1 98 217 PHE B O 1
ATOM 4665 N N . PRO B 1 218 ? 13.781 11.797 -3.791 1 96.94 218 PRO B N 1
ATOM 4666 C CA . PRO B 1 218 ? 14.602 11.508 -2.611 1 96.94 218 PRO B CA 1
ATOM 4667 C C . PRO B 1 218 ? 14.68 12.695 -1.648 1 96.94 218 PRO B C 1
ATOM 4669 O O . PRO B 1 218 ? 15.609 12.766 -0.834 1 96.94 218 PRO B O 1
ATOM 4672 N N . GLU B 1 219 ? 13.727 13.641 -1.73 1 97.12 219 GLU B N 1
ATOM 4673 C CA . GLU B 1 219 ? 13.758 14.781 -0.822 1 97.12 219 GLU B CA 1
ATOM 4674 C C . GLU B 1 219 ? 13.039 14.469 0.487 1 97.12 219 GLU B C 1
ATOM 4676 O O . GLU B 1 219 ? 13.039 15.281 1.412 1 97.12 219 GLU B O 1
ATOM 4681 N N . THR B 1 220 ? 12.43 13.305 0.589 1 97.94 220 THR B N 1
ATOM 4682 C CA . THR B 1 220 ? 11.977 12.852 1.899 1 97.94 220 THR B CA 1
ATOM 4683 C C . THR B 1 220 ? 13.156 12.656 2.844 1 97.94 220 THR B C 1
ATOM 4685 O O . THR B 1 220 ? 14.297 12.953 2.488 1 97.94 220 THR B O 1
ATOM 4688 N N . GLN B 1 221 ? 12.852 12.289 4.066 1 97.94 221 GLN B N 1
ATOM 4689 C CA . GLN B 1 221 ? 13.891 12.062 5.07 1 97.94 221 GLN B CA 1
ATOM 4690 C C . GLN B 1 221 ? 13.797 10.656 5.648 1 97.94 221 GLN B C 1
ATOM 4692 O O . GLN B 1 221 ? 12.711 10.078 5.723 1 97.94 221 GLN B O 1
ATOM 4697 N N . PRO B 1 222 ? 14.969 10.117 6.062 1 98 222 PRO B N 1
ATOM 4698 C CA . PRO B 1 222 ? 14.914 8.805 6.715 1 98 222 PRO B CA 1
ATOM 4699 C C . PRO B 1 222 ? 14.312 8.867 8.117 1 98 222 PRO B C 1
ATOM 4701 O O . PRO B 1 222 ? 14.305 9.938 8.742 1 98 222 PRO B O 1
ATOM 4704 N N . ILE B 1 223 ? 13.758 7.812 8.508 1 98.44 223 ILE B N 1
ATOM 4705 C CA . ILE B 1 223 ? 13.383 7.602 9.898 1 98.44 223 ILE B CA 1
ATOM 4706 C C . ILE B 1 223 ? 14.523 6.922 10.648 1 98.44 223 ILE B C 1
ATOM 4708 O O . ILE B 1 223 ? 14.836 5.754 10.391 1 98.44 223 ILE B O 1
ATOM 4712 N N . ARG B 1 224 ? 15.172 7.613 11.539 1 98.12 224 ARG B N 1
ATOM 4713 C CA . ARG B 1 224 ? 16.344 7.098 12.234 1 98.12 224 ARG B CA 1
ATOM 4714 C C . ARG B 1 224 ? 15.945 6.449 13.562 1 98.12 224 ARG B C 1
ATOM 4716 O O . ARG B 1 224 ? 15.227 7.051 14.359 1 98.12 224 ARG B O 1
ATOM 4723 N N . VAL B 1 225 ? 16.453 5.219 13.742 1 98.56 225 VAL B N 1
ATOM 4724 C CA . VAL B 1 225 ? 16.047 4.445 14.906 1 98.56 225 VAL B CA 1
ATOM 4725 C C . VAL B 1 225 ? 17.25 3.709 15.484 1 98.56 225 VAL B C 1
ATOM 4727 O O . VAL B 1 225 ? 18.344 3.744 14.914 1 98.56 225 VAL B O 1
ATOM 4730 N N . LYS B 1 226 ? 17.094 3.193 16.672 1 98.38 226 LYS B N 1
ATOM 4731 C CA . LYS B 1 226 ? 17.953 2.182 17.266 1 98.38 226 LYS B CA 1
ATOM 4732 C C . LYS B 1 226 ? 17.172 0.939 17.656 1 98.38 226 LYS B C 1
ATOM 4734 O O . LYS B 1 226 ? 15.953 1.008 17.859 1 98.38 226 LYS B O 1
ATOM 4739 N N . LYS B 1 227 ? 17.891 -0.173 17.688 1 98.44 227 LYS B N 1
ATOM 4740 C CA . LYS B 1 227 ? 17.234 -1.39 18.141 1 98.44 227 LYS B CA 1
ATOM 4741 C C . LYS B 1 227 ? 16.594 -1.181 19.516 1 98.44 227 LYS B C 1
ATOM 4743 O O . LYS B 1 227 ? 17.203 -0.61 20.406 1 98.44 227 LYS B O 1
ATOM 4748 N N . GLY B 1 228 ? 15.32 -1.591 19.672 1 98.69 228 GLY B N 1
ATOM 4749 C CA . GLY B 1 228 ? 14.594 -1.421 20.922 1 98.69 228 GLY B CA 1
ATOM 4750 C C . GLY B 1 228 ? 13.594 -0.286 20.891 1 98.69 228 GLY B C 1
ATOM 4751 O O . GLY B 1 228 ? 12.68 -0.225 21.719 1 98.69 228 GLY B O 1
ATOM 4752 N N . ASP B 1 229 ? 13.797 0.626 19.953 1 98.88 229 ASP B N 1
ATOM 4753 C CA . ASP B 1 229 ? 12.773 1.657 19.766 1 98.88 229 ASP B CA 1
ATOM 4754 C C . ASP B 1 229 ? 11.43 1.038 19.406 1 98.88 229 ASP B C 1
ATOM 4756 O O . ASP B 1 229 ? 11.367 -0.051 18.844 1 98.88 229 ASP B O 1
ATOM 4760 N N . VAL B 1 230 ? 10.359 1.641 19.844 1 98.94 230 VAL B N 1
ATOM 4761 C CA . VAL B 1 230 ? 9 1.407 19.375 1 98.94 230 VAL B CA 1
ATOM 4762 C C . VAL B 1 230 ? 8.477 2.662 18.672 1 98.94 230 VAL B C 1
ATOM 4764 O O . VAL B 1 230 ? 8.297 3.701 19.312 1 98.94 230 VAL B O 1
ATOM 4767 N N . ILE B 1 231 ? 8.234 2.492 17.359 1 98.88 231 ILE B N 1
ATOM 4768 C CA . ILE B 1 231 ? 7.844 3.707 16.641 1 98.88 231 ILE B CA 1
ATOM 4769 C C . ILE B 1 231 ? 6.355 3.654 16.312 1 98.88 231 ILE B C 1
ATOM 4771 O O . ILE B 1 231 ? 5.793 2.574 16.125 1 98.88 231 ILE B O 1
ATOM 4775 N N . ARG B 1 232 ? 5.734 4.789 16.344 1 98.94 232 ARG B N 1
ATOM 4776 C CA . ARG B 1 232 ? 4.391 5.004 15.82 1 98.94 232 ARG B CA 1
ATOM 4777 C C . ARG B 1 232 ? 4.426 5.832 14.547 1 98.94 232 ARG B C 1
ATOM 4779 O O . ARG B 1 232 ? 4.984 6.934 14.523 1 98.94 232 ARG B O 1
ATOM 4786 N N . LEU B 1 233 ? 3.967 5.266 13.461 1 98.94 233 LEU B N 1
ATOM 4787 C CA . LEU B 1 233 ? 3.709 6.008 12.234 1 98.94 233 LEU B CA 1
ATOM 4788 C C . LEU B 1 233 ? 2.252 6.449 12.164 1 98.94 233 LEU B C 1
ATOM 4790 O O . LEU B 1 233 ? 1.347 5.613 12.086 1 98.94 233 LEU B O 1
ATOM 4794 N N . ARG B 1 234 ? 2.021 7.723 12.273 1 98.94 234 ARG B N 1
ATOM 4795 C CA . ARG B 1 234 ? 0.697 8.289 12.039 1 98.94 234 ARG B CA 1
ATOM 4796 C C . ARG B 1 234 ? 0.49 8.594 10.562 1 98.94 234 ARG B C 1
ATOM 4798 O O . ARG B 1 234 ? 0.934 9.633 10.07 1 98.94 234 ARG B O 1
ATOM 4805 N N . LEU B 1 235 ? -0.232 7.684 9.898 1 98.94 235 LEU B N 1
ATOM 4806 C CA . LEU B 1 235 ? -0.516 7.844 8.477 1 98.94 235 LEU B CA 1
ATOM 4807 C C . LEU B 1 235 ? -1.794 8.648 8.266 1 98.94 235 LEU B C 1
ATOM 4809 O O . LEU B 1 235 ? -2.83 8.344 8.859 1 98.94 235 LEU B O 1
ATOM 4813 N N . ILE B 1 236 ? -1.69 9.672 7.453 1 98.94 236 ILE B N 1
ATOM 4814 C CA . ILE B 1 236 ? -2.836 10.516 7.133 1 98.94 236 ILE B CA 1
ATOM 4815 C C . ILE B 1 236 ? -3.002 10.609 5.617 1 98.94 236 ILE B C 1
ATOM 4817 O O . ILE B 1 236 ? -2.094 11.055 4.914 1 98.94 236 ILE B O 1
ATOM 4821 N N . GLY B 1 237 ? -4.156 10.125 5.094 1 98.75 237 GLY B N 1
ATOM 4822 C CA . GLY B 1 237 ? -4.473 10.289 3.686 1 98.75 237 GLY B CA 1
ATOM 4823 C C . GLY B 1 237 ? -4.934 11.695 3.334 1 98.75 237 GLY B C 1
ATOM 4824 O O . GLY B 1 237 ? -6.137 11.961 3.27 1 98.75 237 GLY B O 1
ATOM 4825 N N . ALA B 1 238 ? -4.008 12.523 2.979 1 98.31 238 ALA B N 1
ATOM 4826 C CA . ALA B 1 238 ? -4.301 13.945 2.812 1 98.31 238 ALA B CA 1
ATOM 4827 C C . ALA B 1 238 ? -4.527 14.289 1.343 1 98.31 238 ALA B C 1
ATOM 4829 O O . ALA B 1 238 ? -4.77 15.445 1.001 1 98.31 238 ALA B O 1
ATOM 4830 N N . GLY B 1 239 ? -4.402 13.289 0.498 1 96.81 239 GLY B N 1
ATOM 4831 C CA . GLY B 1 239 ? -4.535 13.523 -0.931 1 96.81 239 GLY B CA 1
ATOM 4832 C C . GLY B 1 239 ? -5.789 12.906 -1.524 1 96.81 239 GLY B C 1
ATOM 4833 O O . GLY B 1 239 ? -6.805 12.773 -0.841 1 96.81 239 GLY B O 1
ATOM 4834 N N . ASP B 1 240 ? -5.742 12.688 -2.783 1 96.81 240 ASP B N 1
ATOM 4835 C CA . ASP B 1 240 ? -6.898 12.25 -3.562 1 96.81 240 ASP B CA 1
ATOM 4836 C C . ASP B 1 240 ? -6.875 10.734 -3.779 1 96.81 240 ASP B C 1
ATOM 4838 O O . ASP B 1 240 ? -7.906 10.125 -4.062 1 96.81 240 ASP B O 1
ATOM 4842 N N . HIS B 1 241 ? -5.785 10.125 -3.627 1 97 241 HIS B N 1
ATOM 4843 C CA . HIS B 1 241 ? -5.633 8.727 -4.023 1 97 241 HIS B CA 1
ATOM 4844 C C . HIS B 1 241 ? -5.5 7.82 -2.803 1 97 241 HIS B C 1
ATOM 4846 O O . HIS B 1 241 ? -5.137 8.281 -1.719 1 97 241 HIS B O 1
ATOM 4852 N N . VAL B 1 242 ? -5.809 6.52 -3.098 1 97.56 242 VAL B N 1
ATOM 4853 C CA . VAL B 1 242 ? -5.473 5.477 -2.135 1 97.56 242 VAL B CA 1
ATOM 4854 C C . VAL B 1 242 ? -3.975 5.18 -2.197 1 97.56 242 VAL B C 1
ATOM 4856 O O . VAL B 1 242 ? -3.355 5.301 -3.256 1 97.56 242 VAL B O 1
ATOM 4859 N N . HIS B 1 243 ? -3.41 4.855 -1.08 1 98.56 243 HIS B N 1
ATOM 4860 C CA . HIS B 1 243 ? -2.016 4.434 -0.981 1 98.56 243 HIS B CA 1
ATOM 4861 C C . HIS B 1 243 ? -1.894 3.105 -0.245 1 98.56 243 HIS B C 1
ATOM 4863 O O . HIS B 1 243 ? -2.732 2.775 0.597 1 98.56 243 HIS B O 1
ATOM 4869 N N . ALA B 1 244 ? -0.907 2.309 -0.626 1 98.69 244 ALA B N 1
ATOM 4870 C CA . ALA B 1 244 ? -0.575 1.038 0.016 1 98.69 244 ALA B CA 1
ATOM 4871 C C . ALA B 1 244 ? 0.828 1.076 0.613 1 98.69 244 ALA B C 1
ATOM 4873 O O . ALA B 1 244 ? 1.802 0.709 -0.049 1 98.69 244 ALA B O 1
ATOM 4874 N N . ILE B 1 245 ? 0.892 1.42 1.873 1 98.81 245 ILE B N 1
ATOM 4875 C CA . ILE B 1 245 ? 2.178 1.7 2.504 1 98.81 245 ILE B CA 1
ATOM 4876 C C . ILE B 1 245 ? 2.775 0.408 3.055 1 98.81 245 ILE B C 1
ATOM 4878 O O . ILE B 1 245 ? 2.232 -0.183 3.992 1 98.81 245 ILE B O 1
ATOM 4882 N N . HIS B 1 246 ? 3.898 0.036 2.449 1 98.62 246 HIS B N 1
ATOM 4883 C CA . HIS B 1 246 ? 4.613 -1.183 2.809 1 98.62 246 HIS B CA 1
ATOM 4884 C C . HIS B 1 246 ? 5.863 -0.869 3.623 1 98.62 246 HIS B C 1
ATOM 4886 O O . HIS B 1 246 ? 6.664 -0.016 3.234 1 98.62 246 HIS B O 1
ATOM 4892 N N . THR B 1 247 ? 6.008 -1.501 4.758 1 98.44 247 THR B N 1
ATOM 4893 C CA . THR B 1 247 ? 7.207 -1.396 5.582 1 98.44 247 THR B CA 1
ATOM 4894 C C . THR B 1 247 ? 8.031 -2.678 5.504 1 98.44 247 THR B C 1
ATOM 4896 O O . THR B 1 247 ? 7.59 -3.734 5.961 1 98.44 247 THR B O 1
ATOM 4899 N N . HIS B 1 248 ? 9.211 -2.523 4.926 1 98.38 248 HIS B N 1
ATOM 4900 C CA . HIS B 1 248 ? 10.102 -3.678 4.801 1 98.38 248 HIS B CA 1
ATOM 4901 C C . HIS B 1 248 ? 10.625 -4.117 6.16 1 98.38 248 HIS B C 1
ATOM 4903 O O . HIS B 1 248 ? 10.875 -3.283 7.031 1 98.38 248 HIS B O 1
ATOM 4909 N N . GLY B 1 249 ? 10.797 -5.434 6.391 1 98.12 249 GLY B N 1
ATOM 4910 C CA . GLY B 1 249 ? 11.625 -6.008 7.441 1 98.12 249 GLY B CA 1
ATOM 4911 C C . GLY B 1 249 ? 10.969 -5.953 8.812 1 98.12 249 GLY B C 1
ATOM 4912 O O . GLY B 1 249 ? 11.594 -6.309 9.812 1 98.12 249 GLY B O 1
ATOM 4913 N N . HIS B 1 250 ? 9.758 -5.469 8.859 1 98.62 250 HIS B N 1
ATOM 4914 C CA . HIS B 1 250 ? 9.086 -5.324 10.148 1 98.62 250 HIS B CA 1
ATOM 4915 C C . HIS B 1 250 ? 7.633 -5.781 10.07 1 98.62 250 HIS B C 1
ATOM 4917 O O . HIS B 1 250 ? 7.055 -5.844 8.984 1 98.62 250 HIS B O 1
ATOM 4923 N N . ILE B 1 251 ? 7.113 -6.156 11.219 1 98.19 251 ILE B N 1
ATOM 4924 C CA . ILE B 1 251 ? 5.688 -6.418 11.367 1 98.19 251 ILE B CA 1
ATOM 4925 C C . ILE B 1 251 ? 4.973 -5.156 11.836 1 98.19 251 ILE B C 1
ATOM 4927 O O . ILE B 1 251 ? 5.266 -4.633 12.914 1 98.19 251 ILE B O 1
ATOM 4931 N N . SER B 1 252 ? 4.078 -4.695 11 1 97.81 252 SER B N 1
ATOM 4932 C CA . SER B 1 252 ? 3.238 -3.557 11.344 1 97.81 252 SER B CA 1
ATOM 4933 C C . SER B 1 252 ? 2.051 -3.984 12.203 1 97.81 252 SER B C 1
ATOM 4935 O O . SER B 1 252 ? 1.445 -5.031 11.953 1 97.81 252 SER B O 1
ATOM 4937 N N . GLN B 1 253 ? 1.795 -3.197 13.195 1 98.44 253 GLN B N 1
ATOM 4938 C CA . GLN B 1 253 ? 0.572 -3.33 13.977 1 98.44 253 GLN B CA 1
ATOM 4939 C C . GLN B 1 253 ? -0.347 -2.129 13.773 1 98.44 253 GLN B C 1
ATOM 4941 O O . GLN B 1 253 ? -0.106 -1.055 14.328 1 98.44 253 GLN B O 1
ATOM 4946 N N . ILE B 1 254 ? -1.374 -2.342 12.969 1 98.75 254 ILE B N 1
ATOM 4947 C CA . ILE B 1 254 ? -2.398 -1.306 12.875 1 98.75 254 ILE B CA 1
ATOM 4948 C C . ILE B 1 254 ? -3.197 -1.26 14.18 1 98.75 254 ILE B C 1
ATOM 4950 O O . ILE B 1 254 ? -3.984 -2.166 14.461 1 98.75 254 ILE B O 1
ATOM 4954 N N . ALA B 1 255 ? -3.035 -0.153 14.914 1 98.75 255 ALA B N 1
ATOM 4955 C CA . ALA B 1 255 ? -3.574 -0.12 16.266 1 98.75 255 ALA B CA 1
ATOM 4956 C C . ALA B 1 255 ? -4.773 0.819 16.359 1 98.75 255 ALA B C 1
ATOM 4958 O O . ALA B 1 255 ? -5.668 0.616 17.188 1 98.75 255 ALA B O 1
ATOM 4959 N N . PHE B 1 256 ? -4.746 1.896 15.555 1 98.81 256 PHE B N 1
ATOM 4960 C CA . PHE B 1 256 ? -5.82 2.881 15.57 1 98.81 256 PHE B CA 1
ATOM 4961 C C . PHE B 1 256 ? -6.301 3.184 14.156 1 98.81 256 PHE B C 1
ATOM 4963 O O . PHE B 1 256 ? -5.504 3.217 13.219 1 98.81 256 PHE B O 1
ATOM 4970 N N . LYS B 1 257 ? -7.57 3.406 14.016 1 98.69 257 LYS B N 1
ATOM 4971 C CA . LYS B 1 257 ? -8.195 3.93 12.812 1 98.69 257 LYS B CA 1
ATOM 4972 C C . LYS B 1 257 ? -9.008 5.188 13.109 1 98.69 257 LYS B C 1
ATOM 4974 O O . LYS B 1 257 ? -9.883 5.176 13.977 1 98.69 257 LYS B O 1
ATOM 4979 N N . ASP B 1 258 ? -8.695 6.266 12.469 1 98.69 258 ASP B N 1
ATOM 4980 C CA . ASP B 1 258 ? -9.406 7.531 12.547 1 98.69 258 ASP B CA 1
ATOM 4981 C C . ASP B 1 258 ? -9.492 8.023 13.992 1 98.69 258 ASP B C 1
ATOM 4983 O O . ASP B 1 258 ? -10.531 8.531 14.414 1 98.69 258 ASP B O 1
ATOM 4987 N N . GLY B 1 259 ? -8.422 7.742 14.695 1 98.06 259 GLY B N 1
ATOM 4988 C CA . GLY B 1 259 ? -8.32 8.242 16.062 1 98.06 259 GLY B CA 1
ATOM 4989 C C . GLY B 1 259 ? -8.828 7.254 17.094 1 98.06 259 GLY B C 1
ATOM 4990 O O . GLY B 1 259 ? -8.633 7.449 18.297 1 98.06 259 GLY B O 1
ATOM 4991 N N . PHE B 1 260 ? -9.422 6.184 16.641 1 98.31 260 PHE B N 1
ATOM 4992 C CA . PHE B 1 260 ? -10.031 5.23 17.562 1 98.31 260 PHE B CA 1
ATOM 4993 C C . PHE B 1 260 ? -9.234 3.928 17.594 1 98.31 260 PHE B C 1
ATOM 4995 O O . PHE B 1 260 ? -8.789 3.443 16.547 1 98.31 260 PHE B O 1
ATOM 5002 N N . PRO B 1 261 ? -9.094 3.361 18.797 1 98 261 PRO B N 1
ATOM 5003 C CA . PRO B 1 261 ? -8.359 2.096 18.875 1 98 261 PRO B CA 1
ATOM 5004 C C . PRO B 1 261 ? -9.141 0.923 18.281 1 98 261 PRO B C 1
ATOM 5006 O O . PRO B 1 261 ? -10.359 0.85 18.438 1 98 261 PRO B O 1
ATOM 5009 N N . LEU B 1 262 ? -8.414 0.046 17.594 1 97.25 262 LEU B N 1
ATOM 5010 C CA . LEU B 1 262 ? -8.977 -1.261 17.281 1 97.25 262 LEU B CA 1
ATOM 5011 C C . LEU B 1 262 ? -9.039 -2.145 18.516 1 97.25 262 LEU B C 1
ATOM 5013 O O . LEU B 1 262 ? -8.219 -2.002 19.422 1 97.25 262 LEU B O 1
ATOM 5017 N N . ASP B 1 263 ? -10.031 -3.076 18.484 1 95.44 263 ASP B N 1
ATOM 5018 C CA . ASP B 1 263 ? -10.094 -4.004 19.609 1 95.44 263 ASP B CA 1
ATOM 5019 C C . ASP B 1 263 ? -8.781 -4.766 19.766 1 95.44 263 ASP B C 1
ATOM 5021 O O . ASP B 1 263 ? -8.289 -4.93 20.891 1 95.44 263 ASP B O 1
ATOM 5025 N N . LYS B 1 264 ? -8.266 -5.242 18.688 1 95.94 264 LYS B N 1
ATOM 5026 C CA . LYS B 1 264 ? -6.922 -5.797 18.594 1 95.94 264 LYS B CA 1
ATOM 5027 C C . LYS B 1 264 ? -6.191 -5.262 17.375 1 95.94 264 LYS B C 1
ATOM 5029 O O . LYS B 1 264 ? -6.789 -5.109 16.297 1 95.94 264 LYS B O 1
ATOM 5034 N N . PRO B 1 265 ? -4.926 -4.969 17.641 1 97.31 265 PRO B N 1
ATOM 5035 C CA . PRO B 1 265 ? -4.188 -4.527 16.453 1 97.31 265 PRO B CA 1
ATOM 5036 C C . PRO B 1 265 ? -4.191 -5.566 15.344 1 97.31 265 PRO B C 1
ATOM 5038 O O . PRO B 1 265 ? -4.188 -6.77 15.609 1 97.31 265 PRO B O 1
ATOM 5041 N N . ILE B 1 266 ? -4.215 -5.133 14.133 1 97.81 266 ILE B N 1
ATOM 5042 C CA . ILE B 1 266 ? -4.098 -5.996 12.961 1 97.81 266 ILE B CA 1
ATOM 5043 C C . ILE B 1 266 ? -2.65 -6.023 12.477 1 97.81 266 ILE B C 1
ATOM 5045 O O . ILE B 1 266 ? -2.078 -4.98 12.148 1 97.81 266 ILE B O 1
ATOM 5049 N N . LYS B 1 267 ? -2.064 -7.223 12.469 1 97.81 267 LYS B N 1
ATOM 5050 C CA . LYS B 1 267 ? -0.688 -7.375 12.008 1 97.81 267 LYS B CA 1
ATOM 5051 C C . LYS B 1 267 ? -0.625 -7.457 10.484 1 97.81 267 LYS B C 1
ATOM 5053 O O . LYS B 1 267 ? -1.541 -7.98 9.844 1 97.81 267 LYS B O 1
ATOM 5058 N N . GLY B 1 268 ? 0.462 -6.984 9.891 1 97.31 268 GLY B N 1
ATOM 5059 C CA . GLY B 1 268 ? 0.759 -7.023 8.469 1 97.31 268 GLY B CA 1
ATOM 5060 C C . GLY B 1 268 ? 2.006 -6.242 8.102 1 97.31 268 GLY B C 1
ATOM 5061 O O . GLY B 1 268 ? 2.787 -5.859 8.977 1 97.31 268 GLY B O 1
ATOM 5062 N N . ASP B 1 269 ? 2.268 -6.121 6.797 1 97.88 269 ASP B N 1
ATOM 5063 C CA . ASP B 1 269 ? 3.422 -5.332 6.371 1 97.88 269 ASP B CA 1
ATOM 5064 C C . ASP B 1 269 ? 3.016 -4.273 5.352 1 97.88 269 ASP B C 1
ATOM 5066 O O . ASP B 1 269 ? 3.854 -3.494 4.891 1 97.88 269 ASP B O 1
ATOM 5070 N N . THR B 1 270 ? 1.725 -4.27 4.965 1 98.5 270 THR B N 1
ATOM 5071 C CA . THR B 1 270 ? 1.198 -3.291 4.02 1 98.5 270 THR B CA 1
ATOM 5072 C C . THR B 1 270 ? -0.121 -2.711 4.523 1 98.5 270 THR B C 1
ATOM 5074 O O . THR B 1 270 ? -1.028 -3.453 4.902 1 98.5 270 THR B O 1
ATOM 5077 N N . VAL B 1 271 ? -0.26 -1.412 4.57 1 98.25 271 VAL B N 1
ATOM 5078 C CA . VAL B 1 271 ? -1.457 -0.717 5.031 1 98.25 271 VAL B CA 1
ATOM 5079 C C . VAL B 1 271 ? -2.104 0.03 3.869 1 98.25 271 VAL B C 1
ATOM 5081 O O . VAL B 1 271 ? -1.513 0.961 3.316 1 98.25 271 VAL B O 1
ATOM 5084 N N . LEU B 1 272 ? -3.281 -0.427 3.475 1 98.31 272 LEU B N 1
ATOM 5085 C CA . LEU B 1 272 ? -4.086 0.325 2.518 1 98.31 272 LEU B CA 1
ATOM 5086 C C . LEU B 1 272 ? -4.773 1.506 3.195 1 98.31 272 LEU B C 1
ATOM 5088 O O . LEU B 1 272 ? -5.492 1.329 4.18 1 98.31 272 LEU B O 1
ATOM 5092 N N . ILE B 1 273 ? -4.539 2.717 2.689 1 98.5 273 ILE B N 1
ATOM 5093 C CA . ILE B 1 273 ? -5.102 3.912 3.309 1 98.5 273 ILE B CA 1
ATOM 5094 C C . ILE B 1 273 ? -5.781 4.773 2.246 1 98.5 273 ILE B C 1
ATOM 5096 O O . ILE B 1 273 ? -5.207 5.031 1.186 1 98.5 273 ILE B O 1
ATOM 5100 N N . GLY B 1 274 ? -7.004 5.113 2.506 1 97.94 274 GLY B N 1
ATOM 5101 C CA . GLY B 1 274 ? -7.766 5.949 1.593 1 97.94 274 GLY B CA 1
ATOM 5102 C C . GLY B 1 274 ? -7.707 7.426 1.945 1 97.94 274 GLY B C 1
ATOM 5103 O O . GLY B 1 274 ? -7.242 7.789 3.025 1 97.94 274 GLY B O 1
ATOM 5104 N N . PRO B 1 275 ? -8.195 8.273 0.991 1 97.88 275 PRO B N 1
ATOM 5105 C CA . PRO B 1 275 ? -8.312 9.703 1.292 1 97.88 275 PRO B CA 1
ATOM 5106 C C . PRO B 1 275 ? -9.172 9.977 2.527 1 97.88 275 PRO B C 1
ATOM 5108 O O . PRO B 1 275 ? -10.25 9.391 2.676 1 97.88 275 PRO B O 1
ATOM 5111 N N . GLY B 1 276 ? -8.594 10.758 3.414 1 98.31 276 GLY B N 1
ATOM 5112 C CA . GLY B 1 276 ? -9.32 11.164 4.609 1 98.31 276 GLY B CA 1
ATOM 5113 C C . GLY B 1 276 ? -9.133 10.203 5.77 1 98.31 276 GLY B C 1
ATOM 5114 O O . GLY B 1 276 ? -9.445 10.547 6.914 1 98.31 276 GLY B O 1
ATOM 5115 N N . GLU B 1 277 ? -8.625 9 5.5 1 98.75 277 GLU B N 1
ATOM 5116 C CA . GLU B 1 277 ? -8.406 8.031 6.574 1 98.75 277 GLU B CA 1
ATOM 5117 C C . GLU B 1 277 ? -7.129 8.344 7.344 1 98.75 277 GLU B C 1
ATOM 5119 O O . GLU B 1 277 ? -6.227 9 6.816 1 98.75 277 GLU B O 1
ATOM 5124 N N . ARG B 1 278 ? -7.121 7.906 8.617 1 98.88 278 ARG B N 1
ATOM 5125 C CA . ARG B 1 278 ? -5.914 7.93 9.43 1 98.88 278 ARG B CA 1
ATOM 5126 C C . ARG B 1 278 ? -5.684 6.578 10.109 1 98.88 278 ARG B C 1
ATOM 5128 O O . ARG B 1 278 ? -6.629 5.949 10.586 1 98.88 278 ARG B O 1
ATOM 5135 N N . TYR B 1 279 ? -4.441 6.168 10.086 1 98.88 279 TYR B N 1
ATOM 5136 C CA . TYR B 1 279 ? -4.027 4.977 10.82 1 98.88 279 TYR B CA 1
ATOM 5137 C C . TYR B 1 279 ? -2.811 5.27 11.695 1 98.88 279 TYR B C 1
ATOM 5139 O O . TYR B 1 279 ? -1.896 5.984 11.273 1 98.88 279 TYR B O 1
ATOM 5147 N N . ASP B 1 280 ? -2.846 4.797 12.914 1 98.94 280 ASP B N 1
ATOM 5148 C CA . ASP B 1 280 ? -1.621 4.672 13.703 1 98.94 280 ASP B CA 1
ATOM 5149 C C . ASP B 1 280 ? -1.055 3.258 13.609 1 98.94 280 ASP B C 1
ATOM 5151 O O . ASP B 1 280 ? -1.691 2.299 14.055 1 98.94 280 ASP B O 1
ATOM 5155 N N . VAL B 1 281 ? 0.108 3.186 13.062 1 98.94 281 VAL B N 1
ATOM 5156 C CA . VAL B 1 281 ? 0.802 1.913 12.898 1 98.94 281 VAL B CA 1
ATOM 5157 C C . VAL B 1 281 ? 2 1.854 13.844 1 98.94 281 VAL B C 1
ATOM 5159 O O . VAL B 1 281 ? 2.879 2.717 13.797 1 98.94 281 VAL B O 1
ATOM 5162 N N . ILE B 1 282 ? 2.031 0.866 14.68 1 98.88 282 ILE B N 1
ATOM 5163 C CA . ILE B 1 282 ? 3.094 0.738 15.672 1 98.88 282 ILE B CA 1
ATOM 5164 C C . ILE B 1 282 ? 4.012 -0.423 15.297 1 98.88 282 ILE B C 1
ATOM 5166 O O . ILE B 1 282 ? 3.541 -1.495 14.906 1 98.88 282 ILE B O 1
ATOM 5170 N N . LEU B 1 283 ? 5.301 -0.179 15.344 1 98.75 283 LEU B N 1
ATOM 5171 C CA . LEU B 1 283 ? 6.316 -1.161 14.977 1 98.75 283 LEU B CA 1
ATOM 5172 C C . LEU B 1 283 ? 7.387 -1.268 16.047 1 98.75 283 LEU B C 1
ATOM 5174 O O . LEU B 1 283 ? 7.832 -0.253 16.594 1 98.75 283 LEU B O 1
ATOM 5178 N N . ASN B 1 284 ? 7.805 -2.506 16.312 1 98.81 284 ASN B N 1
ATOM 5179 C CA . ASN B 1 284 ? 9 -2.744 17.125 1 98.81 284 ASN B CA 1
ATOM 5180 C C . ASN B 1 284 ? 10.266 -2.74 16.266 1 98.81 284 ASN B C 1
ATOM 5182 O O . ASN B 1 284 ? 10.359 -3.484 15.289 1 98.81 284 ASN B O 1
ATOM 5186 N N . MET B 1 285 ? 11.148 -1.888 16.609 1 98.75 285 MET B N 1
ATOM 5187 C CA . MET B 1 285 ? 12.422 -1.85 15.891 1 98.75 285 MET B CA 1
ATOM 5188 C C . MET B 1 285 ? 13.375 -2.92 16.422 1 98.75 285 MET B C 1
ATOM 5190 O O . MET B 1 285 ? 14.25 -2.633 17.234 1 98.75 285 MET B O 1
ATOM 5194 N N . ASP B 1 286 ? 13.242 -4.102 15.898 1 98.56 286 ASP B N 1
ATOM 5195 C CA . ASP B 1 286 ? 13.969 -5.262 16.406 1 98.56 286 ASP B CA 1
ATOM 5196 C C . ASP B 1 286 ? 14.797 -5.918 15.297 1 98.56 286 ASP B C 1
ATOM 5198 O O . ASP B 1 286 ? 15.195 -7.078 15.414 1 98.56 286 ASP B O 1
ATOM 5202 N N . ASN B 1 287 ? 14.984 -5.25 14.195 1 98.56 287 ASN B N 1
ATOM 5203 C CA . ASN B 1 287 ? 15.625 -5.844 13.023 1 98.56 287 ASN B CA 1
ATOM 5204 C C . ASN B 1 287 ? 16.609 -4.875 12.375 1 98.56 287 ASN B C 1
ATOM 5206 O O . ASN B 1 287 ? 16.344 -4.34 11.297 1 98.56 287 ASN B O 1
ATOM 5210 N N . PRO B 1 288 ? 17.797 -4.691 12.969 1 98.56 288 PRO B N 1
ATOM 5211 C CA . PRO B 1 288 ? 18.766 -3.713 12.453 1 98.56 288 PRO B CA 1
ATOM 5212 C C . PRO B 1 288 ? 19.062 -3.904 10.969 1 98.56 288 PRO B C 1
ATOM 5214 O O . PRO B 1 288 ? 19.281 -5.035 10.523 1 98.56 288 PRO B O 1
ATOM 5217 N N . GLY B 1 289 ? 19.016 -2.83 10.18 1 97.88 289 GLY B N 1
ATOM 5218 C CA . GLY B 1 289 ? 19.203 -2.77 8.742 1 97.88 289 GLY B CA 1
ATOM 5219 C C . GLY B 1 289 ? 18.797 -1.436 8.141 1 97.88 289 GLY B C 1
ATOM 5220 O O . GLY B 1 289 ? 18.562 -0.47 8.867 1 97.88 289 GLY B O 1
ATOM 5221 N N . LEU B 1 290 ? 18.938 -1.317 6.855 1 98.19 290 LEU B N 1
ATOM 5222 C CA . LEU B 1 290 ? 18.312 -0.272 6.059 1 98.19 290 LEU B CA 1
ATOM 5223 C C . LEU B 1 290 ? 17.062 -0.795 5.363 1 98.19 290 LEU B C 1
ATOM 5225 O O . LEU B 1 290 ? 17.141 -1.727 4.559 1 98.19 290 LEU B O 1
ATOM 5229 N N . TRP B 1 291 ? 15.898 -0.22 5.785 1 98.38 291 TRP B N 1
ATOM 5230 C CA . TRP B 1 291 ? 14.633 -0.793 5.34 1 98.38 291 TRP B CA 1
ATOM 5231 C C . TRP B 1 291 ? 13.766 0.261 4.66 1 98.38 291 TRP B C 1
ATOM 5233 O O . TRP B 1 291 ? 13.484 1.313 5.238 1 98.38 291 TRP B O 1
ATOM 5243 N N . MET B 1 292 ? 13.297 -0.058 3.533 1 97.75 292 MET B N 1
ATOM 5244 C CA . MET B 1 292 ? 12.453 0.883 2.799 1 97.75 292 MET B CA 1
ATOM 5245 C C . MET B 1 292 ? 11.039 0.897 3.359 1 97.75 292 MET B C 1
ATOM 5247 O O . MET B 1 292 ? 10.516 -0.14 3.777 1 97.75 292 MET B O 1
ATOM 5251 N N . ILE B 1 293 ? 10.461 2.021 3.408 1 98.44 293 ILE B N 1
ATOM 5252 C CA . ILE B 1 293 ? 9.016 2.236 3.445 1 98.44 293 ILE B CA 1
ATOM 5253 C C . ILE B 1 293 ? 8.555 2.871 2.135 1 98.44 293 ILE B C 1
ATOM 5255 O O . ILE B 1 293 ? 9.125 3.869 1.687 1 98.44 293 ILE B O 1
ATOM 5259 N N . HIS B 1 294 ? 7.531 2.271 1.52 1 98.38 294 HIS B N 1
ATOM 5260 C CA . HIS B 1 294 ? 7.09 2.889 0.273 1 98.38 294 HIS B CA 1
ATOM 5261 C C . HIS B 1 294 ? 5.656 2.5 -0.058 1 98.38 294 HIS B C 1
ATOM 5263 O O . HIS B 1 294 ? 5.102 1.581 0.549 1 98.38 294 HIS B O 1
ATOM 5269 N N . ASP B 1 295 ? 5.082 3.275 -0.977 1 98.44 295 ASP B N 1
ATOM 5270 C CA . ASP B 1 295 ? 3.775 2.98 -1.554 1 98.44 295 ASP B CA 1
ATOM 5271 C C . ASP B 1 295 ? 3.865 1.838 -2.562 1 98.44 295 ASP B C 1
ATOM 5273 O O . ASP B 1 295 ? 4.746 1.831 -3.424 1 98.44 295 ASP B O 1
ATOM 5277 N N . HIS B 1 296 ? 2.943 0.846 -2.494 1 97.56 296 HIS B N 1
ATOM 5278 C CA . HIS B 1 296 ? 2.93 -0.27 -3.434 1 97.56 296 HIS B CA 1
ATOM 5279 C C . HIS B 1 296 ? 2.016 0.019 -4.621 1 97.56 296 HIS B C 1
ATOM 5281 O O . HIS B 1 296 ? 1.921 -0.788 -5.547 1 97.56 296 HIS B O 1
ATOM 5287 N N . VAL B 1 297 ? 1.278 1.083 -4.586 1 96.12 297 VAL B N 1
ATOM 5288 C CA . VAL B 1 297 ? 0.84 1.594 -5.879 1 96.12 297 VAL B CA 1
ATOM 5289 C C . VAL B 1 297 ? 2.047 2.078 -6.68 1 96.12 297 VAL B C 1
ATOM 5291 O O . VAL B 1 297 ? 2.52 3.199 -6.484 1 96.12 297 VAL B O 1
ATOM 5294 N N . ASP B 1 298 ? 2.451 1.316 -7.5 1 93.31 298 ASP B N 1
ATOM 5295 C CA . ASP B 1 298 ? 3.781 1.448 -8.086 1 93.31 298 ASP B CA 1
ATOM 5296 C C . ASP B 1 298 ? 3.938 2.791 -8.797 1 93.31 298 ASP B C 1
ATOM 5298 O O . ASP B 1 298 ? 5.012 3.395 -8.766 1 93.31 298 ASP B O 1
ATOM 5302 N N . THR B 1 299 ? 2.916 3.348 -9.398 1 94.19 299 THR B N 1
ATOM 5303 C CA . THR B 1 299 ? 2.994 4.629 -10.094 1 94.19 299 THR B CA 1
ATOM 5304 C C . THR B 1 299 ? 3.168 5.773 -9.094 1 94.19 299 THR B C 1
ATOM 5306 O O . THR B 1 299 ? 3.545 6.883 -9.477 1 94.19 299 THR B O 1
ATOM 5309 N N . HIS B 1 300 ? 2.895 5.508 -7.801 1 97.69 300 HIS B N 1
ATOM 5310 C CA . HIS B 1 300 ? 3.051 6.535 -6.777 1 97.69 300 HIS B CA 1
ATOM 5311 C C . HIS B 1 300 ? 4.504 6.645 -6.324 1 97.69 300 HIS B C 1
ATOM 5313 O O . HIS B 1 300 ? 4.82 7.441 -5.441 1 97.69 300 HIS B O 1
ATOM 5319 N N . THR B 1 301 ? 5.363 5.891 -6.871 1 97.06 301 THR B N 1
ATOM 5320 C CA . THR B 1 301 ? 6.789 5.961 -6.574 1 97.06 301 THR B CA 1
ATOM 5321 C C . THR B 1 301 ? 7.559 6.559 -7.75 1 97.06 301 THR B C 1
ATOM 5323 O O . THR B 1 301 ? 8.648 6.09 -8.086 1 97.06 301 THR B O 1
ATOM 5326 N N . THR B 1 302 ? 6.949 7.539 -8.375 1 96.44 302 THR B N 1
ATOM 5327 C CA . THR B 1 302 ? 7.539 8.25 -9.5 1 96.44 302 THR B CA 1
ATOM 5328 C C . THR B 1 302 ? 7.594 9.75 -9.227 1 96.44 302 THR B C 1
ATOM 5330 O O . THR B 1 302 ? 6.883 10.25 -8.359 1 96.44 302 THR B O 1
ATOM 5333 N N . ASN B 1 303 ? 8.5 10.469 -9.875 1 97.31 303 ASN B N 1
ATOM 5334 C CA . ASN B 1 303 ? 8.5 11.914 -10.102 1 97.31 303 ASN B CA 1
ATOM 5335 C C . ASN B 1 303 ? 8.219 12.258 -11.562 1 97.31 303 ASN B C 1
ATOM 5337 O O . ASN B 1 303 ? 9.133 12.25 -12.383 1 97.31 303 ASN B O 1
ATOM 5341 N N . GLY B 1 304 ? 6.957 12.664 -11.789 1 96 304 GLY B N 1
ATOM 5342 C CA . GLY B 1 304 ? 6.559 12.734 -13.18 1 96 304 GLY B CA 1
ATOM 5343 C C . GLY B 1 304 ? 6.617 11.398 -13.891 1 96 304 GLY B C 1
ATOM 5344 O O . GLY B 1 304 ? 5.938 10.445 -13.492 1 96 304 GLY B O 1
ATOM 5345 N N . ASP B 1 305 ? 7.574 11.32 -14.828 1 92.75 305 ASP B N 1
ATOM 5346 C CA . ASP B 1 305 ? 7.688 10.086 -15.602 1 92.75 305 ASP B CA 1
ATOM 5347 C C . ASP B 1 305 ? 8.945 9.312 -15.219 1 92.75 305 ASP B C 1
ATOM 5349 O O . ASP B 1 305 ? 9.328 8.359 -15.898 1 92.75 305 ASP B O 1
ATOM 5353 N N . LYS B 1 306 ? 9.555 9.727 -14.148 1 94 306 LYS B N 1
ATOM 5354 C CA . LYS B 1 306 ? 10.797 9.078 -13.727 1 94 306 LYS B CA 1
ATOM 5355 C C . LYS B 1 306 ? 10.57 8.18 -12.516 1 94 306 LYS B C 1
ATOM 5357 O O . LYS B 1 306 ? 9.852 8.555 -11.586 1 94 306 LYS B O 1
ATOM 5362 N N . PRO B 1 307 ? 11.172 7 -12.547 1 93.31 307 PRO B N 1
ATOM 5363 C CA . PRO B 1 307 ? 11.055 6.117 -11.383 1 93.31 307 PRO B CA 1
ATOM 5364 C C . PRO B 1 307 ? 11.82 6.637 -10.172 1 93.31 307 PRO B C 1
ATOM 5366 O O . PRO B 1 307 ? 12.516 7.656 -10.266 1 93.31 307 PRO B O 1
ATOM 5369 N N . ASP B 1 308 ? 11.688 5.941 -9.039 1 93.44 308 ASP B N 1
ATOM 5370 C CA . ASP B 1 308 ? 12.406 6.215 -7.801 1 93.44 308 ASP B CA 1
ATOM 5371 C C . ASP B 1 308 ? 12.07 7.605 -7.266 1 93.44 308 ASP B C 1
ATOM 5373 O O . ASP B 1 308 ? 12.961 8.414 -7.004 1 93.44 308 ASP B O 1
ATOM 5377 N N . GLY B 1 309 ? 10.82 7.879 -7.203 1 96.75 309 GLY B N 1
ATOM 5378 C CA . GLY B 1 309 ? 10.25 9.102 -6.652 1 96.75 309 GLY B CA 1
ATOM 5379 C C . GLY B 1 309 ? 9.039 8.852 -5.77 1 96.75 309 GLY B C 1
ATOM 5380 O O . GLY B 1 309 ? 8.758 7.711 -5.402 1 96.75 309 GLY B O 1
ATOM 5381 N N . GLY B 1 310 ? 8.445 9.898 -5.391 1 98.19 310 GLY B N 1
ATOM 5382 C CA . GLY B 1 310 ? 7.145 9.805 -4.75 1 98.19 310 GLY B CA 1
ATOM 5383 C C . GLY B 1 310 ? 7.223 9.352 -3.305 1 98.19 310 GLY B C 1
ATOM 5384 O O . GLY B 1 310 ? 8.07 9.82 -2.547 1 98.19 310 GLY B O 1
ATOM 5385 N N . ILE B 1 311 ? 6.289 8.484 -2.945 1 98.62 311 ILE B N 1
ATOM 5386 C CA . ILE B 1 311 ? 6.098 8.07 -1.559 1 98.62 311 ILE B CA 1
ATOM 5387 C C . ILE B 1 311 ? 7.043 6.918 -1.229 1 98.62 311 ILE B C 1
ATOM 5389 O O . ILE B 1 311 ? 6.676 5.75 -1.355 1 98.62 311 ILE B O 1
ATOM 5393 N N . MET B 1 312 ? 8.242 7.297 -0.841 1 98.31 312 MET B N 1
ATOM 5394 C CA . MET B 1 312 ? 9.297 6.387 -0.408 1 98.31 312 MET B CA 1
ATOM 5395 C C . MET B 1 312 ? 10.141 7.016 0.692 1 98.31 312 MET B C 1
ATOM 5397 O O . MET B 1 312 ? 10.367 8.227 0.687 1 98.31 312 MET B O 1
ATOM 5401 N N . THR B 1 313 ? 10.523 6.289 1.625 1 98.31 313 THR B N 1
ATOM 5402 C CA . THR B 1 313 ? 11.531 6.648 2.615 1 98.31 313 THR B CA 1
ATOM 5403 C C . THR B 1 313 ? 12.219 5.402 3.166 1 98.31 313 THR B C 1
ATOM 5405 O O . THR B 1 313 ? 12.07 4.309 2.609 1 98.31 313 THR B O 1
ATOM 5408 N N . THR B 1 314 ? 13.156 5.578 4.188 1 98 314 THR B N 1
ATOM 5409 C CA . THR B 1 314 ? 13.914 4.457 4.73 1 98 314 THR B CA 1
ATOM 5410 C C . THR B 1 314 ? 13.961 4.527 6.254 1 98 314 THR B C 1
ATOM 5412 O O . THR B 1 314 ? 14.031 5.617 6.828 1 98 314 THR B O 1
ATOM 5415 N N . ILE B 1 315 ? 13.844 3.395 6.848 1 98.44 315 ILE B N 1
ATOM 5416 C CA . ILE B 1 315 ? 14.234 3.25 8.242 1 98.44 315 ILE B CA 1
ATOM 5417 C C . ILE B 1 315 ? 15.734 2.99 8.336 1 98.44 315 ILE B C 1
ATOM 5419 O O . ILE B 1 315 ? 16.234 2.012 7.773 1 98.44 315 ILE B O 1
ATOM 5423 N N . GLU B 1 316 ? 16.453 3.82 9.031 1 98.25 316 GLU B N 1
ATOM 5424 C CA . GLU B 1 316 ? 17.891 3.691 9.234 1 98.25 316 GLU B CA 1
ATOM 5425 C C . GLU B 1 316 ? 18.219 3.303 10.672 1 98.25 316 GLU B C 1
ATOM 5427 O O . GLU B 1 316 ? 17.984 4.082 11.602 1 98.25 316 GLU B O 1
ATOM 5432 N N . TYR B 1 317 ? 18.734 2.121 10.805 1 98.31 317 TYR B N 1
ATOM 5433 C CA . TYR B 1 317 ? 19.203 1.707 12.117 1 98.31 317 TYR B CA 1
ATOM 5434 C C . TYR B 1 317 ? 20.609 2.246 12.398 1 98.31 317 TYR B C 1
ATOM 5436 O O . TYR B 1 317 ? 21.5 2.109 11.562 1 98.31 317 TYR B O 1
ATOM 5444 N N . GLU B 1 318 ? 20.75 2.764 13.594 1 97.44 318 GLU B N 1
ATOM 5445 C CA . GLU B 1 318 ? 22.062 3.244 13.992 1 97.44 318 GLU B CA 1
ATOM 5446 C C . GLU B 1 318 ? 23.094 2.117 13.977 1 97.44 318 GLU B C 1
ATOM 5448 O O . GLU B 1 318 ? 24.266 2.344 13.672 1 97.44 318 GLU B O 1
ATOM 5453 N N . GLU B 1 319 ? 22.703 0.937 14.219 1 97.12 319 GLU B N 1
ATOM 5454 C CA . GLU B 1 319 ? 23.578 -0.227 14.383 1 97.12 319 GLU B CA 1
ATOM 5455 C C . GLU B 1 319 ? 24.25 -0.589 13.062 1 97.12 319 GLU B C 1
ATOM 5457 O O . GLU B 1 319 ? 25.328 -1.196 13.062 1 97.12 319 GLU B O 1
ATOM 5462 N N . VAL B 1 320 ? 23.641 -0.194 11.938 1 95.69 320 VAL B N 1
ATOM 5463 C CA . VAL B 1 320 ? 24.188 -0.68 10.68 1 95.69 320 VAL B CA 1
ATOM 5464 C C . VAL B 1 320 ? 24.875 0.466 9.938 1 95.69 320 VAL B C 1
ATOM 5466 O O . VAL B 1 320 ? 25.656 0.234 9.016 1 95.69 320 VAL B O 1
ATOM 5469 N N . GLY B 1 321 ? 24.625 1.685 10.344 1 93.5 321 GLY B N 1
ATOM 5470 C CA . GLY B 1 321 ? 25.219 2.846 9.703 1 93.5 321 GLY B CA 1
ATOM 5471 C C . GLY B 1 321 ? 24.656 3.115 8.32 1 93.5 321 GLY B C 1
ATOM 5472 O O . GLY B 1 321 ? 23.812 2.369 7.828 1 93.5 321 GLY B O 1
ATOM 5473 N N . ILE B 1 322 ? 25.156 4.168 7.684 1 94.75 322 ILE B N 1
ATOM 5474 C CA . ILE B 1 322 ? 24.547 4.582 6.422 1 94.75 322 ILE B CA 1
ATOM 5475 C C . ILE B 1 322 ? 25.609 4.609 5.328 1 94.75 322 ILE B C 1
ATOM 5477 O O . ILE B 1 322 ? 25.312 4.895 4.168 1 94.75 322 ILE B O 1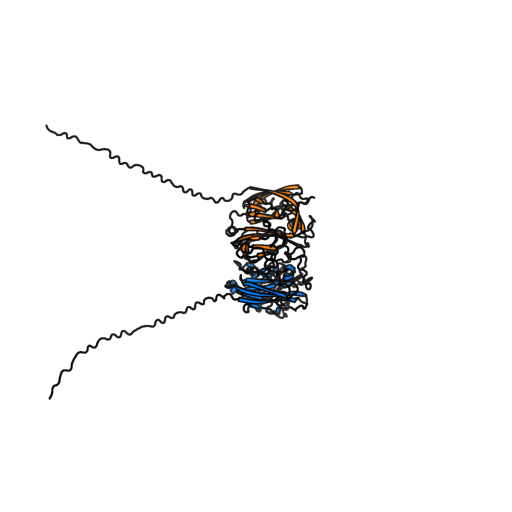
ATOM 5481 N N . ASP B 1 323 ? 26.859 4.34 5.691 1 95.94 323 ASP B N 1
ATOM 5482 C CA . ASP B 1 323 ? 27.953 4.426 4.727 1 95.94 323 ASP B CA 1
ATOM 5483 C C . ASP B 1 323 ? 28.094 3.135 3.926 1 95.94 323 ASP B C 1
ATOM 5485 O O . ASP B 1 323 ? 29.031 2.371 4.117 1 95.94 323 ASP B O 1
ATOM 5489 N N . HIS B 1 324 ? 27.172 2.879 3.111 1 96.5 324 HIS B N 1
ATOM 5490 C CA . HIS B 1 324 ? 27.172 1.755 2.182 1 96.5 324 HIS B CA 1
ATOM 5491 C C . HIS B 1 324 ? 27.188 2.236 0.734 1 96.5 324 HIS B C 1
ATOM 5493 O O . HIS B 1 324 ? 26.5 3.205 0.392 1 96.5 324 HIS B O 1
ATOM 5499 N N . PRO B 1 325 ? 27.969 1.644 -0.131 1 94.81 325 PRO B N 1
ATOM 5500 C CA . PRO B 1 325 ? 28.141 2.137 -1.5 1 94.81 325 PRO B CA 1
ATOM 5501 C C . PRO B 1 325 ? 26.828 2.174 -2.279 1 94.81 325 PRO B C 1
ATOM 5503 O O . PRO B 1 325 ? 26.656 3.01 -3.17 1 94.81 325 PRO B O 1
ATOM 5506 N N . PHE B 1 326 ? 25.922 1.308 -1.945 1 94.12 326 PHE B N 1
ATOM 5507 C CA . PHE B 1 326 ? 24.688 1.201 -2.699 1 94.12 326 PHE B CA 1
ATOM 5508 C C . PHE B 1 326 ? 23.641 2.158 -2.146 1 94.12 326 PHE B C 1
ATOM 5510 O O . PHE B 1 326 ? 22.594 2.381 -2.775 1 94.12 326 PHE B O 1
ATOM 5517 N N . TYR B 1 327 ? 23.859 2.748 -1.01 1 96.19 327 TYR B N 1
ATOM 5518 C CA . TYR B 1 327 ? 22.812 3.51 -0.334 1 96.19 327 TYR B CA 1
ATOM 5519 C C . TYR B 1 327 ? 22.766 4.941 -0.856 1 96.19 327 TYR B C 1
ATOM 5521 O O . TYR B 1 327 ? 23.734 5.691 -0.729 1 96.19 327 TYR B O 1
ATOM 5529 N N . VAL B 1 328 ? 21.625 5.332 -1.368 1 94.44 328 VAL B N 1
ATOM 5530 C CA . VAL B 1 328 ? 21.484 6.586 -2.1 1 94.44 328 VAL B CA 1
ATOM 5531 C C . VAL B 1 328 ? 21.578 7.762 -1.133 1 94.44 328 VAL B C 1
ATOM 5533 O O . VAL B 1 328 ? 22 8.859 -1.521 1 94.44 328 VAL B O 1
ATOM 5536 N N . TRP B 1 329 ? 21.281 7.555 0.158 1 95.69 329 TRP B N 1
ATOM 5537 C CA . TRP B 1 329 ? 21.25 8.656 1.12 1 95.69 329 TRP B CA 1
ATOM 5538 C C . TRP B 1 329 ? 22.5 8.641 1.999 1 95.69 329 TRP B C 1
ATOM 5540 O O . TRP B 1 329 ? 22.5 9.227 3.084 1 95.69 329 TRP B O 1
ATOM 5550 N N . LYS B 1 330 ? 23.547 8 1.57 1 95 330 LYS B N 1
ATOM 5551 C CA . LYS B 1 330 ? 24.75 7.898 2.396 1 95 330 LYS B CA 1
ATOM 5552 C C . LYS B 1 330 ? 25.359 9.273 2.66 1 95 330 LYS B C 1
ATOM 5554 O O . LYS B 1 330 ? 25.984 9.492 3.697 1 95 330 LYS B O 1
ATOM 5559 N N . ASP B 1 331 ? 25.141 10.234 1.738 1 94.94 331 ASP B N 1
ATOM 5560 C CA . ASP B 1 331 ? 25.734 11.57 1.884 1 94.94 331 ASP B CA 1
ATOM 5561 C C . ASP B 1 331 ? 24.641 12.617 2.137 1 94.94 331 ASP B C 1
ATOM 5563 O O . ASP B 1 331 ? 24.906 13.82 2.068 1 94.94 331 ASP B O 1
ATOM 5567 N N . LYS B 1 332 ? 23.453 12.141 2.357 1 94.62 332 LYS B N 1
ATOM 5568 C CA . LYS B 1 332 ? 22.359 13.062 2.578 1 94.62 332 LYS B CA 1
ATOM 5569 C C . LYS B 1 332 ? 22.484 13.773 3.922 1 94.62 332 LYS B C 1
ATOM 5571 O O . LYS B 1 332 ? 22.734 13.133 4.945 1 94.62 332 LYS B O 1
ATOM 5576 N N . LYS B 1 333 ? 22.359 15.094 3.863 1 93.94 333 LYS B N 1
ATOM 5577 C CA . LYS B 1 333 ? 22.234 15.828 5.117 1 93.94 333 LYS B CA 1
ATOM 5578 C C . LYS B 1 333 ? 20.891 15.594 5.777 1 93.94 333 LYS B C 1
ATOM 5580 O O . LYS B 1 333 ? 19.844 15.844 5.172 1 93.94 333 LYS B O 1
ATOM 5585 N N . PHE B 1 334 ? 20.938 15.125 6.977 1 94.5 334 PHE B N 1
ATOM 5586 C CA . PHE B 1 334 ? 19.719 14.836 7.707 1 94.5 334 PHE B CA 1
ATOM 5587 C C . PHE B 1 334 ? 19.031 16.125 8.164 1 94.5 334 PHE B C 1
ATOM 5589 O O . PHE B 1 334 ? 19.688 17.016 8.695 1 94.5 334 PHE B O 1
ATOM 5596 N N . VAL B 1 335 ? 17.719 16.203 7.934 1 93.19 335 VAL B N 1
ATOM 5597 C CA . VAL B 1 335 ? 16.906 17.328 8.383 1 93.19 335 VAL B CA 1
ATOM 5598 C C . VAL B 1 335 ? 15.922 16.844 9.461 1 93.19 335 VAL B C 1
ATOM 5600 O O . VAL B 1 335 ? 14.922 16.203 9.156 1 93.19 335 VAL B O 1
ATOM 5603 N N . PRO B 1 336 ? 16.172 17.25 10.656 1 94.19 336 PRO B N 1
ATOM 5604 C CA . PRO B 1 336 ? 15.273 16.812 11.727 1 94.19 336 PRO B CA 1
ATOM 5605 C C . PRO B 1 336 ? 13.891 17.453 11.633 1 94.19 336 PRO B C 1
ATOM 5607 O O . PRO B 1 336 ? 13.734 18.516 11.023 1 94.19 336 PRO B O 1
ATOM 5610 N N . ASP B 1 337 ? 12.883 16.828 12.219 1 97.5 337 ASP B N 1
ATOM 5611 C CA . ASP B 1 337 ? 11.516 17.297 12.43 1 97.5 337 ASP B CA 1
ATOM 5612 C C . ASP B 1 337 ? 10.711 17.266 11.125 1 97.5 337 ASP B C 1
ATOM 5614 O O . ASP B 1 337 ? 9.641 17.859 11.031 1 97.5 337 ASP B O 1
ATOM 5618 N N . PHE B 1 338 ? 11.258 16.609 10.078 1 98.38 338 PHE B N 1
ATOM 5619 C CA . PHE B 1 338 ? 10.523 16.391 8.836 1 98.38 338 PHE B CA 1
ATOM 5620 C C . PHE B 1 338 ? 9.203 15.672 9.102 1 98.38 338 PHE B C 1
ATOM 5622 O O . PHE B 1 338 ? 8.211 15.906 8.414 1 98.38 338 PHE B O 1
ATOM 5629 N N . TYR B 1 339 ? 9.172 14.781 10.055 1 98.81 339 TYR B N 1
ATOM 5630 C CA . TYR B 1 339 ? 7.965 14.039 10.406 1 98.81 339 TYR B CA 1
ATOM 5631 C C . TYR B 1 339 ? 7.328 14.602 11.672 1 98.81 339 TYR B C 1
ATOM 5633 O O . TYR B 1 339 ? 6.574 13.906 12.359 1 98.81 339 TYR B O 1
ATOM 5641 N N . TYR B 1 340 ? 7.656 15.734 12.094 1 98.62 340 TYR B N 1
ATOM 5642 C CA . TYR B 1 340 ? 7.211 16.422 13.297 1 98.62 340 TYR B CA 1
ATOM 5643 C C . TYR B 1 340 ? 7.652 15.68 14.547 1 98.62 340 TYR B C 1
ATOM 5645 O O . TYR B 1 340 ? 7.074 15.867 15.625 1 98.62 340 TYR B O 1
ATOM 5653 N N . GLU B 1 341 ? 8.594 14.828 14.438 1 98 341 GLU B N 1
ATOM 5654 C CA . GLU B 1 341 ? 9.016 13.984 15.555 1 98 341 GLU B CA 1
ATOM 5655 C C . GLU B 1 341 ? 9.586 14.82 16.703 1 98 341 GLU B C 1
ATOM 5657 O O . GLU B 1 341 ? 9.43 14.469 17.875 1 98 341 GLU B O 1
ATOM 5662 N N . GLU B 1 342 ? 10.32 15.914 16.406 1 97.62 342 GLU B N 1
ATOM 5663 C CA . GLU B 1 342 ? 10.812 16.797 17.453 1 97.62 342 GLU B CA 1
ATOM 5664 C C . GLU B 1 342 ? 9.695 17.688 17.984 1 97.62 342 GLU B C 1
ATOM 5666 O O . GLU B 1 342 ? 9.641 17.969 19.188 1 97.62 342 GLU B O 1
ATOM 5671 N N . SER B 1 343 ? 8.797 18.141 17.094 1 98.31 343 SER B N 1
ATOM 5672 C CA . SER B 1 343 ? 7.672 18.969 17.5 1 98.31 343 SER B CA 1
ATOM 5673 C C . SER B 1 343 ? 6.754 18.234 18.453 1 98.31 343 SER B C 1
ATOM 5675 O O . SER B 1 343 ? 6.23 18.812 19.406 1 98.31 343 SER B O 1
ATOM 5677 N N . LEU B 1 344 ? 6.566 16.938 18.203 1 98.44 344 LEU B N 1
ATOM 5678 C CA . LEU B 1 344 ? 5.68 16.125 19.016 1 98.44 344 LEU B CA 1
ATOM 5679 C C . LEU B 1 344 ? 6.238 15.961 20.422 1 98.44 344 LEU B C 1
ATOM 5681 O O . LEU B 1 344 ? 5.508 15.586 21.344 1 98.44 344 LEU B O 1
ATOM 5685 N N . LYS B 1 345 ? 7.504 16.219 20.625 1 97.44 345 LYS B N 1
ATOM 5686 C CA . LYS B 1 345 ? 8.133 16.094 21.938 1 97.44 345 LYS B CA 1
ATOM 5687 C C . LYS B 1 345 ? 7.98 17.375 22.75 1 97.44 345 LYS B C 1
ATOM 5689 O O . LYS B 1 345 ? 8.211 17.375 23.953 1 97.44 345 LYS B O 1
ATOM 5694 N N . LYS B 1 346 ? 7.641 18.453 22.078 1 97.75 346 LYS B N 1
ATOM 5695 C CA . LYS B 1 346 ? 7.508 19.734 22.75 1 97.75 346 LYS B CA 1
ATOM 5696 C C . LYS B 1 346 ? 6.199 19.812 23.531 1 97.75 346 LYS B C 1
ATOM 5698 O O . LYS B 1 346 ? 5.348 18.938 23.422 1 97.75 346 LYS B O 1
ATOM 5703 N N . ASP B 1 347 ? 6.109 20.891 24.328 1 97.25 347 ASP B N 1
ATOM 5704 C CA . ASP B 1 347 ? 4.871 21.141 25.047 1 97.25 347 ASP B CA 1
ATOM 5705 C C . ASP B 1 347 ? 3.691 21.297 24.094 1 97.25 347 ASP B C 1
ATOM 5707 O O . ASP B 1 347 ? 3.871 21.672 22.938 1 97.25 347 ASP B O 1
ATOM 5711 N N . LEU B 1 348 ? 2.518 21.016 24.609 1 98.06 348 LEU B N 1
ATOM 5712 C CA . LEU B 1 348 ? 1.304 21.156 23.812 1 98.06 348 LEU B CA 1
ATOM 5713 C C . LEU B 1 348 ? 1.184 22.578 23.266 1 98.06 348 LEU B C 1
ATOM 5715 O O . LEU B 1 348 ? 1.559 23.547 23.922 1 98.06 348 LEU B O 1
ATOM 5719 N N . GLY B 1 349 ? 0.667 22.719 22.062 1 98.38 349 GLY B N 1
ATOM 5720 C CA . GLY B 1 349 ? 0.544 23.984 21.359 1 98.38 349 GLY B CA 1
ATOM 5721 C C . GLY B 1 349 ? 0.628 23.828 19.844 1 98.38 349 GLY B C 1
ATOM 5722 O O . GLY B 1 349 ? 0.461 22.734 19.312 1 98.38 349 GLY B O 1
ATOM 5723 N N . MET B 1 350 ? 0.73 24.938 19.234 1 98.69 350 MET B N 1
ATOM 5724 C CA . MET B 1 350 ? 0.943 24.938 17.797 1 98.69 350 MET B CA 1
ATOM 5725 C C . MET B 1 350 ? 2.428 25.031 17.469 1 98.69 350 MET B C 1
ATOM 5727 O O . MET B 1 350 ? 3.137 25.875 18.016 1 98.69 350 MET B O 1
ATOM 5731 N N . HIS B 1 351 ? 2.959 24.172 16.609 1 98.69 351 HIS B N 1
ATOM 5732 C CA . HIS B 1 351 ? 4.379 24.109 16.281 1 98.69 351 HIS B CA 1
ATOM 5733 C C . HIS B 1 351 ? 4.605 24.297 14.789 1 98.69 351 HIS B C 1
ATOM 5735 O O . HIS B 1 351 ? 4.301 23.391 14 1 98.69 351 HIS B O 1
ATOM 5741 N N . ASN B 1 352 ? 5.156 25.469 14.414 1 97.56 352 ASN B N 1
ATOM 5742 C CA . ASN B 1 352 ? 5.68 25.656 13.062 1 97.56 352 ASN B CA 1
ATOM 5743 C C . ASN B 1 352 ? 6.977 24.875 12.852 1 97.56 352 ASN B C 1
ATOM 5745 O O . ASN B 1 352 ? 7.734 24.656 13.805 1 97.56 352 ASN B O 1
ATOM 5749 N N . SER B 1 353 ? 7.113 24.453 11.727 1 95.12 353 SER B N 1
ATOM 5750 C CA . SER B 1 353 ? 8.367 23.781 11.406 1 95.12 353 SER B CA 1
ATOM 5751 C C . SER B 1 353 ? 9.102 24.484 10.273 1 95.12 353 SER B C 1
ATOM 5753 O O . SER B 1 353 ? 8.547 24.688 9.188 1 95.12 353 SER B O 1
ATOM 5755 N N . LYS B 1 354 ? 10.344 24.781 10.453 1 93.12 354 LYS B N 1
ATOM 5756 C CA . LYS B 1 354 ? 11.156 25.484 9.453 1 93.12 354 LYS B CA 1
ATOM 5757 C C . LYS B 1 354 ? 11.414 24.594 8.242 1 93.12 354 LYS B C 1
ATOM 5759 O O . LYS B 1 354 ? 11.641 25.094 7.137 1 93.12 354 LYS B O 1
ATOM 5764 N N . VAL B 1 355 ? 11.352 23.328 8.477 1 93.81 355 VAL B N 1
ATOM 5765 C CA . VAL B 1 355 ? 11.641 22.359 7.418 1 93.81 355 VAL B CA 1
ATOM 5766 C C . VAL B 1 355 ? 10.609 22.516 6.297 1 93.81 355 VAL B C 1
ATOM 5768 O O . VAL B 1 355 ? 10.898 22.219 5.137 1 93.81 355 VAL B O 1
ATOM 5771 N N . PHE B 1 356 ? 9.461 23.031 6.602 1 97.06 356 PHE B N 1
ATOM 5772 C CA . PHE B 1 356 ? 8.336 23.047 5.664 1 97.06 356 PHE B CA 1
ATOM 5773 C C . PHE B 1 356 ? 8.086 24.453 5.148 1 97.06 356 PHE B C 1
ATOM 5775 O O . PHE B 1 356 ? 7.18 24.672 4.344 1 97.06 356 PHE B O 1
ATOM 5782 N N . LYS B 1 357 ? 8.852 25.406 5.609 1 97.5 357 LYS B N 1
ATOM 5783 C CA . LYS B 1 357 ? 8.633 26.797 5.23 1 97.5 357 LYS B CA 1
ATOM 5784 C C . LYS B 1 357 ? 8.844 27 3.732 1 97.5 357 LYS B C 1
ATOM 5786 O O . LYS B 1 357 ? 9.836 26.531 3.17 1 97.5 357 LYS B O 1
ATOM 5791 N N . GLY B 1 358 ? 7.871 27.625 3.105 1 97.94 358 GLY B N 1
ATOM 5792 C CA . GLY B 1 358 ? 7.992 27.984 1.702 1 97.94 358 GLY B CA 1
ATOM 5793 C C . GLY B 1 358 ? 8.406 29.422 1.494 1 97.94 358 GLY B C 1
ATOM 5794 O O . GLY B 1 358 ? 8.828 30.094 2.438 1 97.94 358 GLY B O 1
ATOM 5795 N N . GLU B 1 359 ? 8.406 29.844 0.247 1 97.56 359 GLU B N 1
ATOM 5796 C CA . GLU B 1 359 ? 8.695 31.219 -0.131 1 97.56 359 GLU B CA 1
ATOM 5797 C C . GLU B 1 359 ? 7.41 32 -0.401 1 97.56 359 GLU B C 1
ATOM 5799 O O . GLU B 1 359 ? 6.578 31.578 -1.204 1 97.56 359 GLU B O 1
ATOM 5804 N N . PRO B 1 360 ? 7.262 33.094 0.269 1 96.88 360 PRO B N 1
ATOM 5805 C CA . PRO B 1 360 ? 6.07 33.875 -0.016 1 96.88 360 PRO B CA 1
ATOM 5806 C C . PRO B 1 360 ? 5.984 34.312 -1.479 1 96.88 360 PRO B C 1
ATOM 5808 O O . PRO B 1 360 ? 7.004 34.656 -2.088 1 96.88 360 PRO B O 1
ATOM 5811 N N . ILE B 1 361 ? 4.809 34.188 -2.035 1 94.62 361 ILE B N 1
ATOM 5812 C CA . ILE B 1 361 ? 4.551 34.719 -3.377 1 94.62 361 ILE B CA 1
ATOM 5813 C C . ILE B 1 361 ? 3.959 36.125 -3.289 1 94.62 361 ILE B C 1
ATOM 5815 O O . ILE B 1 361 ? 2.916 36.312 -2.664 1 94.62 361 ILE B O 1
ATOM 5819 N N . GLU B 1 362 ? 4.645 37.156 -3.662 1 80.19 362 GLU B N 1
ATOM 5820 C CA . GLU B 1 362 ? 4.191 38.531 -3.631 1 80.19 362 GLU B CA 1
ATOM 5821 C C . GLU B 1 362 ? 3.256 38.844 -4.797 1 80.19 362 GLU B C 1
ATOM 5823 O O . GLU B 1 362 ? 3.531 38.469 -5.938 1 80.19 362 GLU B O 1
ATOM 5828 N N . GLU B 1 363 ? 1.989 38.969 -4.594 1 59.62 363 GLU B N 1
ATOM 5829 C CA . GLU B 1 363 ? 1.143 39.469 -5.676 1 59.62 363 GLU B CA 1
ATOM 5830 C C . GLU B 1 363 ? 1.563 40.875 -6.098 1 59.62 363 GLU B C 1
ATOM 5832 O O . GLU B 1 363 ? 2.07 41.656 -5.285 1 59.62 363 GLU B O 1
#

Secondary structure (DSSP, 8-state):
--------------------------------------------EEEEEEEEEEEEEEEETTEEEEEEEETTBSSPPEEEEETT-EEEEEEEE-SSS-B--EEET---TT-GGGS--BTTTB--B-TT-EEEEEEE--S-EEEEEE--SSHHHHHHHS--EEEEEEE-SS--HHHHT--EEEEEEEEEE-GGGTT-TT----TT----EEEETTB-TTSS--EEE-TT-EEEEEEEE-SSS-EEEEETTS-EEEEEETTEEEEEEEEESEEEE-TT-EEEEEEE--S-SEEEEEESSGGGGEETTEES-SSEEEEEETTT-S--TT-TTTTPPP-TTTTSTTGGGSPSEEE--GGGB-EE---/--------------------------------------------EEEEEEEEEEEEEEEETTEEEEEEEETTBSSPPEEEEETT-EEEEEEEE-SSS-B--EEET---TT-GGGS--BTTTB--B-TT-EEEEEEE--S-EEEEEE--SSHHHHHHHS--EEEEEEE-SS--HHHHT--EEEEEEEEEE-GGGTT-TT----TT----EEEETTB-BTSS--EEE-TT-EEEEEEEE-SSS-EEEEETTS-EEEEEETTEEEEEEEEESEEEE-TT-EEEEEEE--S-SEEEEEESSGGGGEETTEES-BSEEEEEETTT-S--TT-TTTTPPP-TTTTSTTGGGSPSEEE--GGGB-EE---

Solvent-accessible surface area (backbone atoms only — not comparable to full-atom values): 37869 Å² total; per-residue (Å²): 135,87,79,83,87,80,84,84,89,78,83,77,84,76,83,78,77,79,77,78,82,78,75,76,78,75,73,73,73,70,73,73,72,71,68,75,64,73,76,66,77,69,65,44,81,44,77,48,80,42,38,32,26,44,16,37,41,59,33,40,93,82,47,53,32,50,23,49,10,36,70,35,11,39,45,23,45,38,36,34,45,46,36,56,17,40,39,34,39,40,38,33,29,67,40,90,58,62,36,43,50,21,51,48,72,41,36,28,74,91,23,35,61,39,44,21,35,57,36,54,28,27,70,58,38,42,52,72,36,69,48,74,36,50,38,50,38,32,64,37,27,63,36,31,34,28,36,43,42,57,36,23,28,37,28,28,54,15,43,20,37,24,46,27,40,24,41,54,88,72,69,50,76,73,62,71,59,46,71,42,55,35,49,41,39,34,36,39,30,39,68,96,39,23,83,37,89,96,50,67,48,33,50,74,65,67,72,33,36,21,17,42,47,55,15,14,25,83,60,38,65,68,46,78,46,44,79,74,40,20,39,32,43,36,40,32,25,56,13,53,55,72,44,29,41,29,42,51,89,44,62,34,26,44,37,26,32,45,33,31,73,46,96,61,58,46,76,42,40,63,47,79,42,35,16,67,32,26,36,35,32,38,34,68,36,79,61,80,38,81,30,49,32,32,37,66,46,64,79,40,25,12,50,59,93,36,75,78,11,4,31,40,42,34,39,37,20,60,86,61,57,55,89,43,97,84,44,90,63,46,80,57,80,85,65,81,48,70,34,39,41,58,58,69,70,47,77,74,43,75,41,78,52,78,82,28,51,40,44,77,54,81,129,143,82,88,80,82,78,80,82,82,78,78,73,78,80,80,77,77,81,72,76,83,80,71,73,77,76,74,72,72,69,71,72,70,71,69,76,62,73,76,65,79,69,63,44,82,43,80,47,80,44,38,32,27,43,16,35,40,61,32,40,93,83,48,52,32,51,23,49,9,36,70,36,11,38,45,22,46,38,36,34,45,46,36,56,17,39,39,34,41,38,39,33,27,67,37,92,58,63,36,42,50,22,51,48,73,51,67,31,80,96,24,55,62,42,45,21,36,54,87,74,37,36,78,58,38,42,54,71,35,70,48,76,36,50,39,50,38,31,63,35,27,61,36,30,34,28,36,44,43,64,40,52,29,37,28,27,55,16,42,21,37,24,46,28,38,24,40,53,85,72,69,51,75,74,61,70,59,48,72,43,55,35,49,41,40,32,37,37,29,38,68,94,40,22,85,36,85,97,50,68,58,46,94,84,64,54,56,28,37,24,17,43,47,56,14,14,24,85,59,37,64,69,48,77,45,45,77,74,41,20,38,32,43,37,40,32,26,56,19,78,55,71,44,16,44,29,43,51,48,46,63,34,25,43,36,26,50,63,32,37,74,46,98,62,58,48,56,27,36,52,47,73,40,41,51,76,40,26,37,37,32,38,33,66,35,78,55,70,29,53,28,51,31,32,39,33,28,29,51,41,23,12,50,46,80,36,66,80,11,3,30,40,40,34,39,38,20,63,86,62,59,53,89,44,94,38,25,74,62,47,81,57,80,85,66,81,49,69,35,40,42,59,56,71,70,46,78,75,43,76,42,78,53,78,83,28,51,40,44,76,54,82,130

Nearest PDB structures (foldseek):
  3g5w-assembly1_A  TM=1.001E+00  e=5.074E-69  Nitrosomonas europaea
  4e9w-assembly1_A  TM=9.928E-01  e=8.430E-52  uncultured bacterium
  6klg-assembly1_A  TM=8.333E-01  e=2.186E-23  Zea mays
  1zpu-assembly5_E  TM=7.852E-01  e=8.512E-23  Saccharomyces cerevisiae
  6q29-assembly1_A  TM=7.630E-01  e=2.037E-18  Thermus thermophilus HB27

Organism: Nitrosomonas europaea (strain ATCC 19718 / CIP 103999 / KCTC 2705 / NBRC 14298) (NCBI:txid228410)

Foldseek 3Di:
DDDDDDDDDDPDPDDPPCPPDPVPPPPPPPPPPPPPPPPLVDAEEEEEEWEFFFFWDAQDDRQIFTARAIVQFFQHWEFFEAAFHKYKYKYAYQDQAWWWKAWFLAPQVVHQLLRTADPPNYHTQHHGGIDMHIGGPDDAFKTKMFINPPCLDRQQARRGMHTYGYHYSDDDPVRVQAPFEFEWEKHWHQSVCRYPPPDDSDPPGDTQAIHTRSYKPPVAFAAEDAAFHKYKYKYAHRHQAKWKKFKPPWWKWFADKSGHGDPGTDIDGIDIDHHSIITIIITHRHGADKIKIATPVLSQQGRGPHHRMHGMHIYHYPVVQQPDPPRPCNPPDGDPCSRPRVVNVDDRGIDDDPVGRGHGDDD/DDDDPPDDPCVDDDPPPCPDDPVPPPPPPPPCPVPVPPPLVDAEEEEEEWEFFFFWDAQDDRQIFTARAIVQFFQHWEFFEAAFHKYKYKYAYQDQAWWWKAWFLAPQVVHQLQRTADPPNYHTQHHGGIDMHIGGDDDAFKTKMFINPPCLDRQAARRGMHTYGYHYSDDDPVRVQAPFEFEWEKHWHQSVCRYPPPDDSDPPGDTQAIHTSSYKPPVAFAAEDAQFHKYKYKYAQRHAAKWKKFKPPWWKWFADKSRHGDPGTDIDGIDIDHHSIITIIITHRHGADKIKIFTPVQSQQGRRVHHRMHGMYIYHYPVVAQPDPVRPCNPPDGDPCSRPRVVNVDDRGIGDDPSGRGHGDDD

Radius of gyration: 37.91 Å; Cα contacts (8 Å, |Δi|>4): 1905; chains: 2; bounding box: 54×160×170 Å